Protein AF-A0A2R6J4W2-F1 (afdb_monomer_lite)

Foldseek 3Di:
DWFFVVLVVLVQQLQVQLQVQLQVLVCVLLVFRKDWADKWKAKDFVVVVQVVLLPQFKKKAWKKAKDWLFGFIKTKIFTPVLLLVQLCSNCVNDDDPDSVVSSQVSRQVSRVSSVVSSQVSSCVSSVIHMDIDRIDMFIDSHSPRGDPPPDDDPPDRFMKMKIWIWMDTPPDIHTMIMITGTDPVSVCCSRVVDDDPQIFDSVLSVVVVQLLVLLQVLLQVLLCVQLVFNKDKDFPGKTKFFLVSVLSVAFQDWWKKKKKFKDKLWTAIKMKTWHLQQLQQSLCSNVVHHRDPDDDPVSQVSSQVSVVSSNCSNVVSNCVQLVIDMDIDRIDIDGHGSSVVSVVRSVVCVVQDRIWTWRWMWMDTPPDRHTMIMITTTRPRSNRVSSVSGDPVPCVVDDPPPPPPPPDDPDDDDDDPDDDDDDDDDDD

Secondary structure (DSSP, 8-state):
-EEEHHHHHHHHHHHHHHHHHHHHHHHHHHSS-EEEEEEEEEEEEHHHHHHHH-SS--EEEEEEEEESSS-EEEEEEEEHHHHHHHHHHHTTTPPPSSHHHHHHHHHHHHHHHHHHHHHHHHHHHHTS--EEPPPEEEEESSHHHHS-S-PPPTT---EEEEEEEEEEESS-EEEEEEEEEE-HHHHHHHHHSS--S-EEEGGGHHHHHHHHHHHHHHHHHHHHHHH---EEEEEEEEEEEEGGGGGGGS-SSEEEEEEEEEEESS-EEEEEEEEHHHHHHHHHHHTTSPPPSS--HHHHHHHHHHHHHHHHHHHHHHHHHTTS-EEE---EEEEEEHHHHHHHHHHHHTTT-SEEEEEEEEEEESSS--EEEEEEEE-HHHHHHHHHH--GGGGTT--------PPP--------S-----------

Radius of gyration: 25.58 Å; chains: 1; bounding box: 63×80×76 Å

Structure (mmCIF, N/CA/C/O backbone):
data_A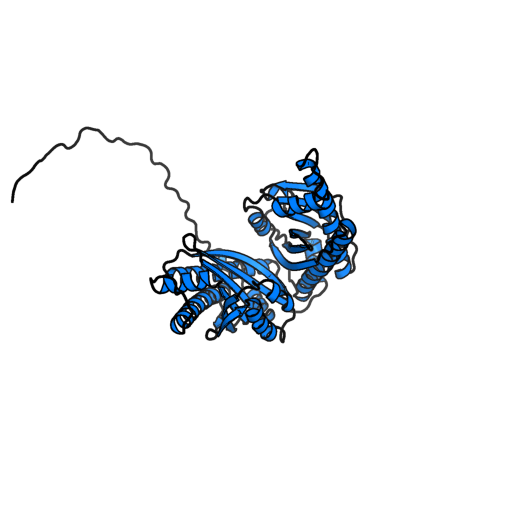F-A0A2R6J4W2-F1
#
_entry.id   AF-A0A2R6J4W2-F1
#
loop_
_atom_site.group_PDB
_atom_site.id
_atom_site.type_symbol
_atom_site.label_atom_id
_atom_site.label_alt_id
_atom_site.label_comp_id
_atom_site.label_asym_id
_atom_site.label_entity_id
_atom_site.label_seq_id
_atom_site.pdbx_PDB_ins_code
_atom_site.Cartn_x
_atom_site.Cartn_y
_atom_site.Cartn_z
_atom_site.occupancy
_atom_site.B_iso_or_equiv
_atom_site.auth_seq_id
_atom_site.auth_comp_id
_atom_site.auth_asym_id
_atom_site.auth_atom_id
_atom_site.pdbx_PDB_model_num
ATOM 1 N N . MET A 1 1 ? -11.762 5.587 -19.586 1.00 49.44 1 MET A N 1
ATOM 2 C CA . MET A 1 1 ? -11.362 4.181 -19.874 1.00 49.44 1 MET A CA 1
ATOM 3 C C . MET A 1 1 ? -11.738 3.329 -18.678 1.00 49.44 1 MET A C 1
ATOM 5 O O . MET A 1 1 ? -11.489 3.825 -17.594 1.00 49.44 1 MET A O 1
ATOM 9 N N . LYS A 1 2 ? -12.332 2.135 -18.832 1.00 47.72 2 LYS A N 1
ATOM 10 C CA . LYS A 1 2 ? -12.759 1.296 -17.696 1.00 47.72 2 LYS A CA 1
ATOM 11 C C . LYS A 1 2 ? -11.777 0.135 -17.428 1.00 47.72 2 LYS A C 1
ATOM 13 O O . LYS A 1 2 ? -11.171 -0.358 -18.370 1.00 47.72 2 LYS A O 1
ATOM 18 N N . LEU A 1 3 ? -11.623 -0.268 -16.170 1.00 55.16 3 LEU A N 1
ATOM 19 C CA . LEU A 1 3 ? -10.511 -1.040 -15.609 1.00 55.16 3 LEU A CA 1
ATOM 20 C C . LEU A 1 3 ? -11.065 -2.236 -14.828 1.00 55.16 3 LEU A C 1
ATOM 22 O O . LEU A 1 3 ? -11.707 -2.060 -13.797 1.00 55.16 3 LEU A O 1
ATOM 26 N N . ASP A 1 4 ? -10.884 -3.443 -15.354 1.00 61.66 4 ASP A N 1
ATOM 27 C CA . ASP A 1 4 ? -11.358 -4.681 -14.721 1.00 61.66 4 ASP A CA 1
ATOM 28 C C . ASP A 1 4 ? -10.446 -5.071 -13.541 1.00 61.66 4 ASP A C 1
ATOM 30 O O . ASP A 1 4 ? -9.236 -4.845 -13.591 1.00 61.66 4 ASP A O 1
ATOM 34 N N . VAL A 1 5 ? -10.986 -5.694 -12.491 1.00 59.09 5 VAL A N 1
ATOM 35 C CA . VAL A 1 5 ? -10.126 -6.280 -11.449 1.00 59.09 5 VAL A CA 1
ATOM 36 C C . VAL A 1 5 ? -9.354 -7.473 -11.950 1.00 59.09 5 VAL A C 1
ATOM 38 O O . VAL A 1 5 ? -8.224 -7.661 -11.516 1.00 59.09 5 VAL A O 1
ATOM 41 N N . ASP A 1 6 ? -9.875 -8.210 -12.925 1.00 62.78 6 ASP A N 1
ATOM 42 C CA . ASP A 1 6 ? -9.075 -9.250 -13.568 1.00 62.78 6 ASP A CA 1
ATOM 43 C C . ASP A 1 6 ? -7.820 -8.629 -14.226 1.00 62.78 6 ASP A C 1
ATOM 45 O O . ASP A 1 6 ? -6.761 -9.259 -14.290 1.00 62.78 6 ASP A O 1
ATOM 49 N N . ALA A 1 7 ? -7.896 -7.362 -14.664 1.00 66.50 7 ALA A N 1
ATOM 50 C CA . ALA A 1 7 ? -6.731 -6.614 -15.133 1.00 66.50 7 ALA A CA 1
ATOM 51 C C . ALA A 1 7 ? -5.808 -6.205 -13.972 1.00 66.50 7 ALA A C 1
ATOM 53 O O . ALA A 1 7 ? -4.596 -6.337 -14.106 1.00 66.50 7 ALA A O 1
ATOM 54 N N . LEU A 1 8 ? -6.343 -5.778 -12.823 1.00 70.62 8 LEU A N 1
ATOM 55 C CA . LEU A 1 8 ? -5.552 -5.488 -11.614 1.00 70.62 8 LEU A CA 1
ATOM 56 C C . LEU A 1 8 ? -4.818 -6.726 -11.074 1.00 70.62 8 LEU A C 1
ATOM 58 O O . LEU A 1 8 ? -3.624 -6.644 -10.789 1.00 70.62 8 LEU A O 1
ATOM 62 N N . GLY A 1 9 ? -5.490 -7.879 -11.032 1.00 70.19 9 GLY A N 1
ATOM 63 C CA . GLY A 1 9 ? -4.884 -9.179 -10.739 1.00 70.19 9 GLY A CA 1
ATOM 64 C C . GLY A 1 9 ? -3.746 -9.499 -11.705 1.00 70.19 9 GLY A C 1
ATOM 65 O O . GLY A 1 9 ? -2.665 -9.878 -11.273 1.00 70.19 9 GLY A O 1
ATOM 66 N N . THR A 1 10 ? -3.923 -9.205 -12.999 1.00 78.38 10 THR A N 1
ATOM 67 C CA . THR A 1 10 ? -2.851 -9.362 -13.999 1.00 78.38 10 THR A CA 1
ATOM 68 C C . THR A 1 10 ? -1.622 -8.506 -13.659 1.00 78.38 10 THR A C 1
ATOM 70 O O . THR A 1 10 ? -0.497 -8.970 -13.807 1.00 78.38 10 THR A O 1
ATOM 73 N N . PHE A 1 11 ? -1.788 -7.268 -13.175 1.00 79.25 11 PHE A N 1
ATOM 74 C CA . PHE A 1 11 ? -0.647 -6.449 -12.737 1.00 79.25 11 PHE A CA 1
ATOM 75 C C . PHE A 1 11 ? 0.033 -6.992 -11.483 1.00 79.25 11 PHE A C 1
ATOM 77 O O . PHE A 1 11 ? 1.256 -6.900 -11.385 1.00 79.25 11 PHE A O 1
ATOM 84 N N . TYR A 1 12 ? -0.727 -7.569 -10.553 1.00 76.88 12 TYR A N 1
ATOM 85 C CA . TYR A 1 12 ? -0.152 -8.249 -9.396 1.00 76.88 12 TYR A CA 1
ATOM 86 C C . TYR A 1 12 ? 0.644 -9.492 -9.809 1.00 76.88 12 TYR A C 1
ATOM 88 O O . TYR A 1 12 ? 1.799 -9.629 -9.415 1.00 76.88 12 TYR A O 1
ATOM 96 N N . GLU A 1 13 ? 0.085 -10.340 -10.676 1.00 81.69 13 GLU A N 1
ATOM 97 C CA . GLU A 1 13 ? 0.784 -11.495 -11.256 1.00 81.69 13 GLU A CA 1
ATOM 98 C C . GLU A 1 13 ? 2.061 -11.064 -11.987 1.00 81.69 13 GLU A C 1
ATOM 100 O O . GLU A 1 13 ? 3.121 -11.652 -11.789 1.00 81.69 13 GLU A O 1
ATOM 105 N N . MET A 1 14 ? 1.993 -9.992 -12.785 1.00 86.06 14 MET A N 1
ATOM 106 C CA . MET A 1 14 ? 3.157 -9.401 -13.450 1.00 86.06 14 MET A CA 1
ATOM 107 C C . MET A 1 14 ? 4.230 -8.957 -12.455 1.00 86.06 14 MET A C 1
ATOM 109 O O . MET A 1 14 ? 5.419 -9.168 -12.698 1.00 86.06 14 MET A O 1
ATOM 113 N N . ALA A 1 15 ? 3.825 -8.340 -11.347 1.00 82.12 15 ALA A N 1
ATOM 114 C CA . ALA A 1 15 ? 4.743 -7.905 -10.310 1.00 82.12 15 ALA A CA 1
ATOM 115 C C . ALA A 1 15 ? 5.410 -9.102 -9.617 1.00 82.12 15 ALA A C 1
ATOM 117 O O . ALA A 1 15 ? 6.626 -9.104 -9.448 1.00 82.12 15 ALA A O 1
ATOM 118 N N . GLN A 1 16 ? 4.635 -10.136 -9.279 1.00 82.31 16 GLN A N 1
ATOM 119 C CA . GLN A 1 16 ? 5.116 -11.331 -8.589 1.00 82.31 16 GLN A CA 1
ATOM 120 C C . GLN A 1 16 ? 6.042 -12.179 -9.476 1.00 82.31 16 GLN A C 1
ATOM 122 O O . GLN A 1 16 ? 7.146 -12.536 -9.056 1.00 82.31 16 GLN A O 1
ATOM 127 N N . GLU A 1 17 ? 5.633 -12.457 -10.717 1.00 88.00 17 GLU A N 1
ATOM 128 C CA . GLU A 1 17 ? 6.439 -13.192 -11.701 1.00 88.00 17 GLU A CA 1
ATOM 129 C C . GLU A 1 17 ? 7.723 -12.415 -12.025 1.00 88.00 17 GLU A C 1
ATOM 131 O O . GLU A 1 17 ? 8.827 -12.968 -12.011 1.00 88.00 17 GLU A O 1
ATOM 136 N N . GLY A 1 18 ? 7.597 -11.103 -12.251 1.00 87.38 18 GLY A N 1
ATOM 137 C CA . GLY A 1 18 ? 8.722 -10.223 -12.542 1.00 87.38 18 GLY A CA 1
ATOM 138 C C . GLY A 1 18 ? 9.741 -10.153 -11.406 1.00 87.38 18 GLY A C 1
ATOM 139 O O . GLY A 1 18 ? 10.941 -10.327 -11.637 1.00 87.38 18 GLY A O 1
ATOM 140 N N . ALA A 1 19 ? 9.274 -9.979 -10.167 1.00 84.62 19 ALA A N 1
ATOM 141 C CA . ALA A 1 19 ? 10.134 -9.960 -8.991 1.00 84.62 19 ALA A CA 1
ATOM 142 C C . ALA A 1 19 ? 10.835 -11.314 -8.786 1.00 84.62 19 ALA A C 1
ATOM 144 O O . ALA A 1 19 ? 12.038 -11.358 -8.500 1.00 84.62 19 ALA A O 1
ATOM 145 N N . GLY A 1 20 ? 10.115 -12.426 -8.981 1.00 85.31 20 GLY A N 1
ATOM 146 C CA . GLY A 1 20 ? 10.658 -13.781 -8.874 1.00 85.31 20 GLY A CA 1
ATOM 147 C C . GLY A 1 20 ? 11.776 -14.058 -9.884 1.00 85.31 20 GLY A C 1
ATOM 148 O O . GLY A 1 20 ? 12.842 -14.574 -9.521 1.00 85.31 20 GLY A O 1
ATOM 149 N N . LEU A 1 21 ? 11.584 -13.658 -11.144 1.00 88.81 21 LEU A N 1
ATOM 150 C CA . LEU A 1 21 ? 12.603 -13.776 -12.190 1.00 88.81 21 LEU A CA 1
ATOM 151 C C . LEU A 1 21 ? 13.791 -12.841 -11.950 1.00 88.81 21 LEU A C 1
ATOM 153 O O . LEU A 1 21 ? 14.939 -13.278 -12.075 1.00 88.81 21 LEU A O 1
ATOM 157 N N . ALA A 1 22 ? 13.546 -11.587 -11.558 1.00 86.88 22 ALA A N 1
ATOM 158 C CA . ALA A 1 22 ? 14.599 -10.632 -11.208 1.00 86.88 22 ALA A CA 1
ATOM 159 C C . ALA A 1 22 ? 15.497 -11.183 -10.090 1.00 86.88 22 ALA A C 1
ATOM 161 O O . ALA A 1 22 ? 16.720 -11.213 -10.218 1.00 86.88 22 ALA A O 1
ATOM 162 N N . THR A 1 23 ? 14.889 -11.731 -9.042 1.00 83.00 23 THR A N 1
ATOM 163 C CA . THR A 1 23 ? 15.582 -12.313 -7.887 1.00 83.00 23 THR A CA 1
ATOM 164 C C . THR A 1 23 ? 16.358 -13.577 -8.245 1.00 83.00 23 THR A C 1
ATOM 166 O O . THR A 1 23 ? 17.491 -13.773 -7.795 1.00 83.00 23 THR A O 1
ATOM 169 N N . SER A 1 24 ? 15.794 -14.423 -9.109 1.00 85.12 24 SER A N 1
ATOM 170 C CA . SER A 1 24 ? 16.489 -15.606 -9.628 1.00 85.12 24 SER A CA 1
ATOM 171 C C . SER A 1 24 ? 17.749 -15.216 -10.407 1.00 85.12 24 SER A C 1
ATOM 173 O O . SER A 1 24 ? 18.793 -15.856 -10.269 1.00 85.12 24 SER A O 1
ATOM 175 N N . ARG A 1 25 ? 17.688 -14.129 -11.186 1.00 86.50 25 ARG A N 1
ATOM 176 C CA . ARG A 1 25 ? 18.840 -13.596 -11.929 1.00 86.50 25 ARG A CA 1
ATOM 177 C C . ARG A 1 25 ? 19.880 -12.952 -11.021 1.00 86.50 25 ARG A C 1
ATOM 179 O O . ARG A 1 25 ? 21.068 -13.209 -11.204 1.00 86.50 25 ARG A O 1
ATOM 186 N N . LEU A 1 26 ? 19.447 -12.193 -10.016 1.00 80.12 26 LEU A N 1
ATOM 187 C CA . LEU A 1 26 ? 20.339 -11.664 -8.981 1.00 80.12 26 LEU A CA 1
ATOM 188 C C . LEU A 1 26 ? 21.081 -12.783 -8.253 1.00 80.12 26 LEU A C 1
ATOM 190 O O . LEU A 1 26 ? 22.293 -12.700 -8.071 1.00 80.12 26 LEU A O 1
ATOM 194 N N . THR A 1 27 ? 20.370 -13.853 -7.894 1.00 81.69 27 THR A N 1
ATOM 195 C CA . THR A 1 27 ? 20.962 -15.029 -7.247 1.00 81.69 27 THR A CA 1
ATOM 196 C C . THR A 1 27 ? 21.987 -15.703 -8.154 1.00 81.69 27 THR A C 1
ATOM 198 O O . THR A 1 27 ? 23.076 -16.055 -7.708 1.00 81.69 27 THR A O 1
ATOM 201 N N . ALA A 1 28 ? 21.674 -15.855 -9.443 1.00 82.38 28 ALA A N 1
ATOM 202 C CA . ALA A 1 28 ? 22.590 -16.454 -10.410 1.00 82.38 28 ALA A CA 1
ATOM 203 C C . ALA A 1 28 ? 23.863 -15.616 -10.626 1.00 82.38 28 ALA A C 1
ATOM 205 O O . ALA A 1 28 ? 24.936 -16.185 -10.812 1.00 82.38 28 ALA A O 1
ATOM 206 N N . MET A 1 29 ? 23.752 -14.285 -10.591 1.00 78.62 29 MET A N 1
ATOM 207 C CA . MET A 1 29 ? 24.888 -13.376 -10.761 1.00 78.62 29 MET A CA 1
ATOM 208 C C . MET A 1 29 ? 25.756 -13.285 -9.501 1.00 78.62 29 MET A C 1
ATOM 210 O O . MET A 1 29 ? 26.976 -13.389 -9.586 1.00 78.62 29 MET A O 1
ATOM 214 N N . THR A 1 30 ? 25.139 -13.057 -8.341 1.00 72.75 30 THR A N 1
ATOM 215 C CA . THR A 1 30 ? 25.866 -12.797 -7.087 1.00 72.75 30 THR A CA 1
ATOM 216 C C . THR A 1 30 ? 26.285 -14.083 -6.376 1.00 72.75 30 THR A C 1
ATOM 218 O O . THR A 1 30 ? 27.168 -14.062 -5.523 1.00 72.75 30 THR A O 1
ATOM 221 N N . GLY A 1 31 ? 25.650 -15.214 -6.703 1.00 70.69 31 GLY A N 1
ATOM 222 C CA . GLY A 1 31 ? 25.802 -16.478 -5.982 1.00 70.69 31 GLY A CA 1
ATOM 223 C C . GLY A 1 31 ? 25.141 -16.482 -4.599 1.00 70.69 31 GLY A C 1
ATOM 224 O O . GLY A 1 31 ? 25.207 -17.496 -3.903 1.00 70.69 31 GLY A O 1
ATOM 225 N N . LEU A 1 32 ? 24.500 -15.380 -4.198 1.00 71.25 32 LEU A N 1
ATOM 226 C CA . LEU A 1 32 ? 23.810 -15.243 -2.921 1.00 71.25 32 LEU A CA 1
ATOM 227 C C . LEU A 1 32 ? 22.317 -15.506 -3.123 1.00 71.25 32 LEU A C 1
ATOM 229 O O . LEU A 1 32 ? 21.723 -14.910 -4.020 1.00 71.25 32 LEU A O 1
ATOM 233 N N . PRO A 1 33 ? 21.684 -16.377 -2.318 1.00 67.62 33 PRO A N 1
ATOM 234 C CA . PRO A 1 33 ? 20.253 -16.600 -2.428 1.00 67.62 33 PRO A CA 1
ATOM 235 C C . PRO A 1 33 ? 19.521 -15.319 -2.033 1.00 67.62 33 PRO A C 1
ATOM 237 O O . PRO A 1 33 ? 19.535 -14.924 -0.866 1.00 67.62 33 PRO A O 1
ATOM 240 N N . ALA A 1 34 ? 18.898 -14.687 -3.022 1.00 71.25 34 ALA A N 1
ATOM 241 C CA . ALA A 1 34 ? 17.983 -13.579 -2.828 1.00 71.25 34 ALA A CA 1
ATOM 242 C C . ALA A 1 34 ? 16.547 -14.118 -2.773 1.00 71.25 34 ALA A C 1
ATOM 244 O O . ALA A 1 34 ? 16.213 -15.108 -3.435 1.00 71.25 34 ALA A O 1
ATOM 245 N N . ARG A 1 35 ? 15.688 -13.480 -1.981 1.00 69.12 35 ARG A N 1
ATOM 246 C CA . ARG A 1 35 ? 14.244 -13.729 -1.968 1.00 69.12 35 ARG A CA 1
ATOM 247 C C . ARG A 1 35 ? 13.513 -12.418 -2.193 1.00 69.12 35 ARG A C 1
ATOM 249 O O . ARG A 1 35 ? 13.898 -11.397 -1.632 1.00 69.12 35 ARG A O 1
ATOM 256 N N . VAL A 1 36 ? 12.458 -12.468 -3.002 1.00 69.69 36 VAL A N 1
ATOM 257 C CA . VAL A 1 36 ? 11.465 -11.393 -3.025 1.00 69.69 36 VAL A CA 1
ATOM 258 C C . VAL A 1 36 ? 10.730 -11.468 -1.697 1.00 69.69 36 VAL A C 1
ATOM 260 O O . VAL A 1 36 ? 10.201 -12.531 -1.367 1.00 69.69 36 VAL A O 1
ATOM 263 N N . GLY A 1 37 ? 10.741 -10.373 -0.945 1.00 65.38 37 GLY A N 1
ATOM 264 C CA . GLY A 1 37 ? 9.869 -10.205 0.206 1.00 65.38 37 GLY A CA 1
ATOM 265 C C . GLY A 1 37 ? 8.464 -9.853 -0.272 1.00 65.38 37 GLY A C 1
ATOM 266 O O . GLY A 1 37 ? 7.805 -10.628 -0.966 1.00 65.38 37 GLY A O 1
ATOM 267 N N . VAL A 1 38 ? 8.011 -8.650 0.071 1.00 60.09 38 VAL A N 1
ATOM 268 C CA . VAL A 1 38 ? 6.676 -8.174 -0.295 1.00 60.09 38 VAL A CA 1
ATOM 269 C C . VAL A 1 38 ? 6.726 -7.339 -1.574 1.00 60.09 38 VAL A C 1
ATOM 271 O O . VAL A 1 38 ? 7.449 -6.344 -1.660 1.00 60.09 38 VAL A O 1
ATOM 274 N N . THR A 1 39 ? 5.906 -7.718 -2.554 1.00 69.50 39 THR A N 1
ATOM 275 C CA . THR A 1 39 ? 5.663 -6.935 -3.769 1.00 69.50 39 THR A CA 1
ATOM 276 C C . THR A 1 39 ? 4.358 -6.163 -3.628 1.00 69.50 39 THR A C 1
ATOM 278 O O . THR A 1 39 ? 3.279 -6.748 -3.530 1.00 69.50 39 THR A O 1
ATOM 281 N N . HIS A 1 40 ? 4.460 -4.837 -3.643 1.00 70.94 40 HIS A N 1
ATOM 282 C CA . HIS A 1 40 ? 3.310 -3.942 -3.627 1.00 70.94 40 HIS A CA 1
ATOM 283 C C . HIS A 1 40 ? 3.090 -3.371 -5.019 1.00 70.94 40 HIS A C 1
ATOM 285 O O . HIS A 1 40 ? 4.011 -2.781 -5.589 1.00 70.94 40 HIS A O 1
ATOM 291 N N . VAL A 1 41 ? 1.867 -3.494 -5.534 1.00 76.69 41 VAL A N 1
ATOM 292 C CA . VAL A 1 41 ? 1.453 -2.821 -6.766 1.00 76.69 41 VAL A CA 1
ATOM 293 C C . VAL A 1 41 ? 0.603 -1.616 -6.405 1.00 76.69 41 VAL A C 1
ATOM 295 O O . VAL A 1 41 ? -0.433 -1.738 -5.753 1.00 76.69 41 VAL A O 1
ATOM 298 N N . ASN A 1 42 ? 1.045 -0.444 -6.838 1.00 73.81 42 ASN A N 1
ATOM 299 C CA . ASN A 1 42 ? 0.314 0.801 -6.696 1.00 73.81 42 ASN A CA 1
ATOM 300 C C . ASN A 1 42 ? 0.033 1.397 -8.079 1.00 73.81 42 ASN A C 1
ATOM 302 O O . ASN A 1 42 ? 0.881 1.369 -8.971 1.00 73.81 42 ASN A O 1
ATOM 306 N N . PHE A 1 43 ? -1.169 1.942 -8.238 1.00 74.56 43 PHE A N 1
ATOM 307 C CA . PHE A 1 43 ? -1.586 2.652 -9.438 1.00 74.56 43 PHE A CA 1
ATOM 308 C C . PHE A 1 43 ? -1.681 4.130 -9.097 1.00 74.56 43 PHE A C 1
ATOM 310 O O . PHE A 1 43 ? -2.506 4.537 -8.281 1.00 74.56 43 PHE A O 1
ATOM 317 N N . ALA A 1 44 ? -0.835 4.925 -9.732 1.00 72.56 44 ALA A N 1
ATOM 318 C CA . ALA A 1 44 ? -0.721 6.351 -9.504 1.00 72.56 44 ALA A CA 1
ATOM 319 C C . ALA A 1 44 ? -0.839 7.105 -10.829 1.00 72.56 44 ALA A C 1
ATOM 321 O O . ALA A 1 44 ? -0.759 6.533 -11.913 1.00 72.56 44 ALA A O 1
ATOM 322 N N . ARG A 1 45 ? -1.022 8.421 -10.760 1.00 72.94 45 ARG A N 1
ATOM 323 C CA . ARG A 1 45 ? -0.783 9.291 -11.919 1.00 72.94 45 ARG A CA 1
ATOM 324 C C . ARG A 1 45 ? 0.685 9.690 -11.943 1.00 72.94 45 ARG A C 1
ATOM 326 O O . ARG A 1 45 ? 1.304 9.768 -10.881 1.00 72.94 45 ARG A O 1
ATOM 333 N N . GLU A 1 46 ? 1.214 10.038 -13.114 1.00 74.06 46 GLU A N 1
ATOM 334 C CA . GLU A 1 46 ? 2.584 10.565 -13.219 1.00 74.06 46 GLU A CA 1
ATOM 335 C C . GLU A 1 46 ? 2.820 11.747 -12.255 1.00 74.06 46 GLU A C 1
ATOM 337 O O . GLU A 1 46 ? 3.853 11.820 -11.599 1.00 74.06 46 GLU A O 1
ATOM 342 N N . ALA A 1 47 ? 1.830 12.630 -12.078 1.00 71.31 47 ALA A N 1
ATOM 343 C CA . ALA A 1 47 ? 1.912 13.746 -11.130 1.00 71.31 47 ALA A CA 1
ATOM 344 C C . ALA A 1 47 ? 2.079 13.302 -9.662 1.00 71.31 47 ALA A C 1
ATOM 346 O O . ALA A 1 47 ? 2.819 13.940 -8.915 1.00 71.31 47 ALA A O 1
ATOM 347 N N . SER A 1 48 ? 1.424 12.212 -9.249 1.00 71.94 48 SER A N 1
ATOM 348 C CA . SER A 1 48 ? 1.611 11.640 -7.909 1.00 71.94 48 SER A CA 1
ATOM 349 C C . SER A 1 48 ? 2.991 10.999 -7.788 1.00 71.94 48 SER A C 1
ATOM 351 O O . SER A 1 48 ? 3.672 11.223 -6.799 1.00 71.94 48 SER A O 1
ATOM 353 N N . VAL A 1 49 ? 3.459 10.297 -8.827 1.00 78.88 49 VAL A N 1
ATOM 354 C CA . VAL A 1 49 ? 4.826 9.747 -8.860 1.00 78.88 49 VAL A CA 1
ATOM 355 C C . VAL A 1 49 ? 5.881 10.849 -8.774 1.00 78.88 49 VAL A C 1
ATOM 357 O O . VAL A 1 49 ? 6.877 10.680 -8.079 1.00 78.88 49 VAL A O 1
ATOM 360 N N . ARG A 1 50 ? 5.663 11.991 -9.438 1.00 80.81 50 ARG A N 1
ATOM 361 C CA . ARG A 1 50 ? 6.534 13.167 -9.314 1.00 80.81 50 ARG A CA 1
ATOM 362 C C . ARG A 1 50 ? 6.608 13.645 -7.872 1.00 80.81 50 ARG A C 1
ATOM 364 O O . ARG A 1 50 ? 7.708 13.814 -7.374 1.00 80.81 50 ARG A O 1
ATOM 371 N N . ARG A 1 51 ? 5.463 13.803 -7.204 1.00 77.00 51 ARG A N 1
ATOM 372 C CA . ARG A 1 51 ? 5.415 14.200 -5.790 1.00 77.00 51 ARG A CA 1
ATOM 373 C C . ARG A 1 51 ? 6.116 13.180 -4.886 1.00 77.00 51 ARG A C 1
ATOM 375 O O . ARG A 1 51 ? 6.873 13.574 -4.017 1.00 77.00 51 ARG A O 1
ATOM 382 N N . ASP A 1 52 ? 5.919 11.886 -5.136 1.00 77.00 52 ASP A N 1
ATOM 383 C CA . ASP A 1 52 ? 6.550 10.795 -4.378 1.00 77.00 52 ASP A CA 1
ATOM 384 C C . ASP A 1 52 ? 8.076 10.730 -4.534 1.00 77.00 52 ASP A C 1
ATOM 386 O O . ASP A 1 52 ? 8.756 10.116 -3.710 1.00 77.00 52 ASP A O 1
ATOM 390 N N . LEU A 1 53 ? 8.602 11.243 -5.646 1.00 83.56 53 LEU A N 1
ATOM 391 C CA . LEU A 1 53 ? 10.038 11.340 -5.898 1.00 83.56 53 LEU A CA 1
ATOM 392 C C . LEU A 1 53 ? 10.618 12.658 -5.369 1.00 83.56 53 LEU A C 1
ATOM 394 O O . LEU A 1 53 ? 11.813 12.709 -5.118 1.00 83.56 53 LEU A O 1
ATOM 398 N N . ASP A 1 54 ? 9.784 13.681 -5.169 1.00 83.38 54 ASP A N 1
ATOM 399 C CA . ASP A 1 54 ? 10.146 15.014 -4.671 1.00 83.38 54 ASP A CA 1
ATOM 400 C C . ASP A 1 54 ? 10.154 15.068 -3.133 1.00 83.38 54 ASP A C 1
ATOM 402 O O . ASP A 1 54 ? 9.545 15.932 -2.505 1.00 83.38 54 ASP A O 1
ATOM 406 N N . ASP A 1 55 ? 10.798 14.083 -2.507 1.00 81.75 55 ASP A N 1
ATOM 407 C CA . ASP A 1 55 ? 10.904 13.955 -1.047 1.00 81.75 55 ASP A CA 1
ATOM 408 C C . ASP A 1 55 ? 12.315 14.269 -0.521 1.00 81.75 55 ASP A C 1
ATOM 410 O O . ASP A 1 55 ? 12.616 14.049 0.651 1.00 81.75 55 ASP A O 1
ATOM 414 N N . GLY A 1 56 ? 13.194 14.786 -1.387 1.00 83.31 56 GLY A N 1
ATOM 415 C CA . GLY A 1 56 ? 14.575 15.139 -1.050 1.00 83.31 56 GLY A CA 1
ATOM 416 C C . GLY A 1 56 ? 15.499 13.941 -0.810 1.00 83.31 56 GLY A C 1
ATOM 417 O O . GLY A 1 56 ? 16.654 14.137 -0.434 1.00 83.31 56 GLY A O 1
ATOM 418 N N . VAL A 1 57 ? 15.026 12.708 -1.017 1.00 87.25 57 VAL A N 1
ATOM 419 C CA . VAL A 1 57 ? 15.842 11.500 -0.862 1.00 87.25 57 VAL A CA 1
ATOM 420 C C . VAL A 1 57 ? 16.640 11.251 -2.138 1.00 87.25 57 VAL A C 1
ATOM 422 O O . VAL A 1 57 ? 16.067 11.069 -3.216 1.00 87.25 57 VAL A O 1
ATOM 425 N N . GLU A 1 58 ? 17.962 11.180 -1.996 1.00 90.94 58 GLU A N 1
ATOM 426 C CA . GLU A 1 58 ? 18.872 10.809 -3.079 1.00 90.94 58 GLU A CA 1
ATOM 427 C C . GLU A 1 58 ? 18.658 9.353 -3.505 1.00 90.94 58 GLU A C 1
ATOM 429 O O . GLU A 1 58 ? 18.588 8.424 -2.690 1.00 90.94 58 GLU A O 1
ATOM 434 N N . ARG A 1 59 ? 18.535 9.153 -4.817 1.00 93.69 59 ARG A N 1
ATOM 435 C CA . ARG A 1 59 ? 18.294 7.850 -5.436 1.00 93.69 59 ARG A CA 1
ATOM 436 C C . ARG A 1 59 ? 19.155 7.679 -6.665 1.00 93.69 59 ARG A C 1
ATOM 438 O O . ARG A 1 59 ? 19.434 8.630 -7.387 1.00 93.69 59 ARG A O 1
ATOM 445 N N . SER A 1 60 ? 19.501 6.430 -6.947 1.00 94.69 60 SER A N 1
ATOM 446 C CA . SER A 1 60 ? 20.226 6.049 -8.160 1.00 94.69 60 SER A CA 1
ATOM 447 C C . SER A 1 60 ? 19.641 4.789 -8.772 1.00 94.69 60 SER A C 1
ATOM 449 O O . SER A 1 60 ? 19.054 3.959 -8.076 1.00 94.69 60 SER A O 1
ATOM 451 N N . GLY A 1 61 ? 19.764 4.639 -10.084 1.00 94.81 61 GLY A N 1
ATOM 452 C CA . GLY A 1 61 ? 19.107 3.537 -10.759 1.00 94.81 61 GLY A CA 1
ATOM 453 C C . GLY A 1 61 ? 19.268 3.533 -12.264 1.00 94.81 61 GLY A C 1
ATOM 454 O O . GLY A 1 61 ? 20.156 4.173 -12.826 1.00 94.81 61 GLY A O 1
ATOM 455 N N . VAL A 1 62 ? 18.374 2.802 -12.923 1.00 95.25 62 VAL A N 1
ATOM 456 C CA . VAL A 1 62 ? 18.342 2.695 -14.381 1.00 95.25 62 VAL A CA 1
ATOM 457 C C . VAL A 1 62 ? 16.978 3.058 -14.932 1.00 95.25 62 VAL A C 1
ATOM 459 O O . VAL A 1 62 ? 15.940 2.715 -14.368 1.00 95.25 62 VAL A O 1
ATOM 462 N N . ARG A 1 63 ? 16.995 3.700 -16.096 1.00 94.62 63 ARG A N 1
ATOM 463 C CA . ARG A 1 63 ? 15.826 3.920 -16.939 1.00 94.62 63 ARG A CA 1
ATOM 464 C C . ARG A 1 63 ? 16.011 3.227 -18.281 1.00 94.62 63 ARG A C 1
ATOM 466 O O . ARG A 1 63 ? 17.060 3.365 -18.911 1.00 94.62 63 ARG A O 1
ATOM 473 N N . VAL A 1 64 ? 14.970 2.546 -18.741 1.00 93.69 64 VAL A N 1
ATOM 474 C CA . VAL A 1 64 ? 14.902 1.917 -20.065 1.00 93.69 64 VAL A CA 1
ATOM 475 C C . VAL A 1 64 ? 13.595 2.278 -20.761 1.00 93.69 64 VAL A C 1
ATOM 477 O O . VAL A 1 64 ? 12.564 2.483 -20.117 1.00 93.69 64 VAL A O 1
ATOM 480 N N . SER A 1 65 ? 13.628 2.316 -22.086 1.00 92.00 65 SER A N 1
ATOM 481 C CA . SER A 1 65 ? 12.424 2.356 -22.911 1.00 92.00 65 SER A CA 1
ATOM 482 C C . SER A 1 65 ? 12.001 0.936 -23.265 1.00 92.00 65 SER A C 1
ATOM 484 O O . SER A 1 65 ? 12.844 0.077 -23.537 1.00 92.00 65 SER A O 1
ATOM 486 N N . LEU A 1 66 ? 10.693 0.713 -23.265 1.00 92.00 66 LEU A N 1
ATOM 487 C CA . LEU A 1 66 ? 10.055 -0.541 -23.626 1.00 92.00 66 LEU A CA 1
ATOM 488 C C . LEU A 1 66 ? 9.285 -0.360 -24.930 1.00 92.00 66 LEU A C 1
ATOM 490 O O . LEU A 1 66 ? 8.637 0.667 -25.148 1.00 92.00 66 LEU A O 1
ATOM 494 N N . SER A 1 67 ? 9.328 -1.371 -25.783 1.00 90.19 67 SER A N 1
ATOM 495 C CA . SER A 1 67 ? 8.575 -1.423 -27.035 1.00 90.19 67 SER A CA 1
ATOM 496 C C . SER A 1 67 ? 8.092 -2.839 -27.304 1.00 90.19 67 SER A C 1
ATOM 498 O O . SER A 1 67 ? 8.620 -3.777 -26.730 1.00 90.19 67 SER A O 1
ATOM 500 N N . GLU A 1 68 ? 7.123 -2.994 -28.208 1.00 86.06 68 GLU A N 1
ATOM 501 C CA . GLU A 1 68 ? 6.447 -4.271 -28.497 1.00 86.06 68 GLU A CA 1
ATOM 502 C C . GLU A 1 68 ? 5.724 -4.876 -27.280 1.00 86.06 68 GLU A C 1
ATOM 504 O O . GLU A 1 68 ? 6.254 -4.973 -26.184 1.00 86.06 68 GLU A O 1
ATOM 509 N N . GLY A 1 69 ? 4.456 -5.269 -27.432 1.00 84.56 69 GLY A N 1
ATOM 510 C CA . GLY A 1 69 ? 3.673 -5.820 -26.316 1.00 84.56 69 GLY A CA 1
ATOM 511 C C . GLY A 1 69 ? 3.288 -4.778 -25.257 1.00 84.56 69 GLY A C 1
ATOM 512 O O . GLY A 1 69 ? 2.102 -4.464 -25.137 1.00 84.56 69 GLY A O 1
ATOM 513 N N . VAL A 1 70 ? 4.264 -4.201 -24.556 1.00 86.62 70 VAL A N 1
ATOM 514 C CA . VAL A 1 70 ? 4.153 -3.152 -23.535 1.00 86.62 70 VAL A CA 1
ATOM 515 C C . VAL A 1 70 ? 5.093 -2.006 -23.920 1.00 86.62 70 VAL A C 1
ATOM 517 O O . VAL A 1 70 ? 6.281 -2.045 -23.627 1.00 86.62 70 VAL A O 1
ATOM 520 N N . ALA A 1 71 ? 4.561 -0.993 -24.605 1.00 88.75 71 ALA A N 1
ATOM 521 C CA . ALA A 1 71 ? 5.306 0.228 -24.908 1.00 88.75 71 ALA A CA 1
ATOM 522 C C . ALA A 1 71 ? 5.227 1.208 -23.731 1.00 88.75 71 ALA A C 1
ATOM 524 O O . ALA A 1 71 ? 4.151 1.345 -23.135 1.00 88.75 71 ALA A O 1
ATOM 525 N N . GLY A 1 72 ? 6.348 1.851 -23.404 1.00 88.94 72 GLY A N 1
ATOM 526 C CA . GLY A 1 72 ? 6.444 2.820 -22.315 1.00 88.94 72 GLY A CA 1
ATOM 527 C C . GLY A 1 72 ? 7.860 2.973 -21.765 1.00 88.94 72 GLY A C 1
ATOM 528 O O . GLY A 1 72 ? 8.848 2.644 -22.420 1.00 88.94 72 GLY A O 1
ATOM 529 N N . THR A 1 73 ? 7.962 3.452 -20.529 1.00 90.12 73 THR A N 1
ATOM 530 C CA . THR A 1 73 ? 9.230 3.621 -19.808 1.00 90.12 73 THR A CA 1
ATOM 531 C C . THR A 1 73 ? 9.241 2.777 -18.540 1.00 90.12 73 THR A C 1
ATOM 533 O O . THR A 1 73 ? 8.256 2.734 -17.807 1.00 90.12 73 THR A O 1
ATOM 536 N N . SER A 1 74 ? 10.370 2.129 -18.260 1.00 92.00 74 SER A N 1
ATOM 537 C CA . SER A 1 74 ? 10.618 1.426 -17.003 1.00 92.00 74 SER A CA 1
ATOM 538 C C . SER A 1 74 ? 11.780 2.077 -16.255 1.00 92.00 74 SER A C 1
ATOM 540 O O . SER A 1 74 ? 12.809 2.393 -16.857 1.00 92.00 74 SER A O 1
ATOM 542 N N . ILE A 1 75 ? 11.603 2.314 -14.954 1.00 92.62 75 ILE A N 1
ATOM 543 C CA . ILE A 1 75 ? 12.583 2.987 -14.092 1.00 92.62 75 ILE A CA 1
ATOM 544 C C . ILE A 1 75 ? 12.756 2.176 -12.816 1.00 92.62 75 ILE A C 1
ATOM 546 O O . ILE A 1 75 ? 11.796 1.995 -12.075 1.00 92.62 75 ILE A O 1
ATOM 550 N N . LEU A 1 76 ? 13.966 1.718 -12.523 1.00 92.88 76 LEU A N 1
ATOM 551 C CA . LEU A 1 76 ? 14.285 1.000 -11.292 1.00 92.88 76 LEU A CA 1
ATOM 552 C C . LEU A 1 76 ? 15.247 1.845 -10.464 1.00 92.88 76 LEU A C 1
ATOM 554 O O . LEU A 1 76 ? 16.333 2.154 -10.943 1.00 92.88 76 LEU A O 1
ATOM 558 N N . LEU A 1 77 ? 14.840 2.212 -9.248 1.00 93.25 77 LEU A N 1
ATOM 559 C CA . LEU A 1 77 ? 15.565 3.105 -8.345 1.00 93.25 77 LEU A CA 1
ATOM 560 C C . LEU A 1 77 ? 15.885 2.416 -7.017 1.00 93.25 77 LEU A C 1
ATOM 562 O O . LEU A 1 77 ? 15.022 1.765 -6.426 1.00 93.25 77 LEU A O 1
ATOM 566 N N . PHE A 1 78 ? 17.095 2.648 -6.527 1.00 91.75 78 PHE A N 1
ATOM 567 C CA . PHE A 1 78 ? 17.565 2.316 -5.188 1.00 91.75 78 PHE A CA 1
ATOM 568 C C . PHE A 1 78 ? 17.764 3.611 -4.395 1.00 91.75 78 PHE A C 1
ATOM 570 O O . PHE A 1 78 ? 18.197 4.620 -4.959 1.00 91.75 78 PHE A O 1
ATOM 577 N N . ASP A 1 79 ? 17.470 3.580 -3.097 1.00 90.75 79 ASP A N 1
ATOM 578 C CA . ASP A 1 79 ? 17.973 4.603 -2.174 1.00 90.75 79 ASP A CA 1
ATOM 579 C C . ASP A 1 79 ? 19.500 4.494 -2.008 1.00 90.75 79 ASP A C 1
ATOM 581 O O . ASP A 1 79 ? 20.132 3.536 -2.464 1.00 90.75 79 ASP A O 1
ATOM 585 N N . GLU A 1 80 ? 20.106 5.502 -1.383 1.00 89.25 80 GLU A N 1
ATOM 586 C CA . GLU A 1 80 ? 21.557 5.584 -1.189 1.00 89.25 80 GLU A CA 1
ATOM 587 C C . GLU A 1 80 ? 22.136 4.357 -0.456 1.00 89.25 80 GLU A C 1
ATOM 589 O O . GLU A 1 80 ? 23.167 3.808 -0.863 1.00 89.25 80 GLU A O 1
ATOM 594 N N . GLU A 1 81 ? 21.462 3.877 0.593 1.00 88.06 81 GLU A N 1
ATOM 595 C CA . GLU A 1 81 ? 21.912 2.729 1.385 1.00 88.06 81 GLU A CA 1
ATOM 596 C C . GLU A 1 81 ? 21.876 1.426 0.575 1.00 88.06 81 GLU A C 1
ATOM 598 O O . GLU A 1 81 ? 22.845 0.654 0.566 1.00 88.06 81 GLU A O 1
ATOM 603 N N . SER A 1 82 ? 20.788 1.209 -0.157 1.00 88.19 82 SER A N 1
ATOM 604 C CA . SER A 1 82 ? 20.583 0.060 -1.030 1.00 88.19 82 SER A CA 1
ATOM 605 C C . SER A 1 82 ? 21.553 0.088 -2.211 1.00 88.19 82 SER A C 1
ATOM 607 O O . SER A 1 82 ? 22.178 -0.928 -2.514 1.00 88.19 82 SER A O 1
ATOM 609 N N . ALA A 1 83 ? 21.769 1.248 -2.838 1.00 89.62 83 ALA A N 1
ATOM 610 C CA . ALA A 1 83 ? 22.732 1.417 -3.928 1.00 89.62 83 ALA A CA 1
ATOM 611 C C . ALA A 1 83 ? 24.168 1.104 -3.480 1.00 89.62 83 ALA A C 1
ATOM 613 O O . ALA A 1 83 ? 24.913 0.409 -4.180 1.00 89.62 83 ALA A O 1
ATOM 614 N N . ARG A 1 84 ? 24.550 1.559 -2.281 1.00 87.38 84 ARG A N 1
ATOM 615 C CA . ARG A 1 84 ? 25.844 1.231 -1.672 1.00 87.38 84 ARG A CA 1
ATOM 616 C C . ARG A 1 84 ? 25.967 -0.264 -1.393 1.00 87.38 84 ARG A C 1
ATOM 618 O O . ARG A 1 84 ? 26.981 -0.867 -1.737 1.00 87.38 84 ARG A O 1
ATOM 625 N N . THR A 1 85 ? 24.926 -0.873 -0.836 1.00 85.31 85 THR A N 1
ATOM 626 C CA . THR A 1 85 ? 24.877 -2.317 -0.573 1.00 85.31 85 THR A CA 1
ATOM 627 C C . THR A 1 85 ? 25.043 -3.131 -1.857 1.00 85.31 85 THR A C 1
ATOM 629 O O . THR A 1 85 ? 25.815 -4.094 -1.892 1.00 85.31 85 THR A O 1
ATOM 632 N N . VAL A 1 86 ? 24.378 -2.720 -2.938 1.00 85.50 86 VAL A N 1
ATOM 633 C CA . VAL A 1 86 ? 24.520 -3.325 -4.266 1.00 85.50 86 VAL A CA 1
ATOM 634 C C . VAL A 1 86 ? 25.968 -3.227 -4.756 1.00 85.50 86 VAL A C 1
ATOM 636 O O . VAL A 1 86 ? 26.550 -4.238 -5.158 1.00 85.50 86 VAL A O 1
ATOM 639 N N . ALA A 1 87 ? 26.589 -2.050 -4.656 1.00 86.31 87 ALA A N 1
ATOM 640 C CA . ALA A 1 87 ? 27.976 -1.843 -5.069 1.00 86.31 87 ALA A CA 1
ATOM 641 C C . ALA A 1 87 ? 28.980 -2.673 -4.248 1.00 86.31 87 ALA A C 1
ATOM 643 O O . ALA A 1 87 ? 29.865 -3.321 -4.815 1.00 86.31 87 ALA A O 1
ATOM 644 N N . GLU A 1 88 ? 28.825 -2.715 -2.923 1.00 83.19 88 GLU A N 1
ATOM 645 C CA . GLU A 1 88 ? 29.644 -3.540 -2.025 1.00 83.19 88 GLU A CA 1
ATOM 646 C C . GLU A 1 88 ? 29.508 -5.035 -2.356 1.00 83.19 88 GLU A C 1
ATOM 648 O O . GLU A 1 88 ? 30.500 -5.768 -2.360 1.00 83.19 88 GLU A O 1
ATOM 653 N N . THR A 1 89 ? 28.296 -5.486 -2.686 1.00 79.94 89 THR A N 1
ATOM 654 C CA . THR A 1 89 ? 28.019 -6.891 -3.014 1.00 79.94 89 THR A CA 1
ATOM 655 C C . THR A 1 89 ? 28.672 -7.299 -4.332 1.00 79.94 89 THR A C 1
ATOM 657 O O . THR A 1 89 ? 29.353 -8.322 -4.391 1.00 79.94 89 THR A O 1
ATOM 660 N N . VAL A 1 90 ? 28.530 -6.486 -5.385 1.00 80.62 90 VAL A N 1
ATOM 661 C CA . VAL A 1 90 ? 29.105 -6.778 -6.712 1.00 80.62 90 VAL A CA 1
ATOM 662 C C . VAL A 1 90 ? 30.635 -6.747 -6.684 1.00 80.62 90 VAL A C 1
ATOM 664 O O . VAL A 1 90 ? 31.291 -7.560 -7.334 1.00 80.62 90 VAL A O 1
ATOM 667 N N . THR A 1 91 ? 31.224 -5.846 -5.896 1.00 78.00 91 THR A N 1
ATOM 668 C CA . THR A 1 91 ? 32.685 -5.737 -5.735 1.00 78.00 91 THR A CA 1
ATOM 669 C C . THR A 1 91 ? 33.268 -6.739 -4.731 1.00 78.00 91 THR A C 1
ATOM 671 O O . THR A 1 91 ? 34.483 -6.744 -4.498 1.00 78.00 91 THR A O 1
ATOM 674 N N . ALA A 1 92 ? 32.428 -7.591 -4.128 1.00 74.62 92 ALA A N 1
ATOM 675 C CA . ALA A 1 92 ? 32.789 -8.509 -3.049 1.00 74.62 92 ALA A CA 1
ATOM 676 C C . ALA A 1 92 ? 33.534 -7.810 -1.889 1.00 74.62 92 ALA A C 1
ATOM 678 O O . ALA A 1 92 ? 34.477 -8.358 -1.317 1.00 74.62 92 ALA A O 1
ATOM 679 N N . GLY A 1 93 ? 33.150 -6.566 -1.583 1.00 67.38 93 GLY A N 1
ATOM 680 C CA . GLY A 1 93 ? 33.774 -5.738 -0.550 1.00 67.38 93 GLY A CA 1
ATOM 681 C C . GLY A 1 93 ? 35.189 -5.254 -0.884 1.00 67.38 93 GLY A C 1
ATOM 682 O O . GLY A 1 93 ? 35.892 -4.765 0.002 1.00 67.38 93 GLY A O 1
ATOM 683 N N . THR A 1 94 ? 35.637 -5.387 -2.136 1.00 74.00 94 THR A N 1
ATOM 684 C CA . THR A 1 94 ? 36.941 -4.872 -2.564 1.00 74.00 94 THR A CA 1
ATOM 685 C C . THR A 1 94 ? 36.857 -3.353 -2.727 1.00 74.00 94 THR A C 1
ATOM 687 O O . THR A 1 94 ? 36.064 -2.890 -3.546 1.00 74.00 94 THR A O 1
ATOM 690 N N . PRO A 1 95 ? 37.681 -2.559 -2.016 1.00 71.69 95 PRO A N 1
ATOM 691 C CA . PRO A 1 95 ? 37.672 -1.109 -2.167 1.00 71.69 95 PRO A CA 1
ATOM 692 C C . PRO A 1 95 ? 38.001 -0.720 -3.610 1.00 71.69 95 PRO A C 1
ATOM 694 O O . PRO A 1 95 ? 39.086 -1.028 -4.113 1.00 71.69 95 PRO A O 1
ATOM 697 N N . ALA A 1 96 ? 37.065 -0.052 -4.277 1.00 75.00 96 ALA A N 1
ATOM 698 C CA . ALA A 1 96 ? 37.296 0.488 -5.606 1.00 75.00 96 ALA A CA 1
ATOM 699 C C . ALA A 1 96 ? 38.224 1.709 -5.537 1.00 75.00 96 ALA A C 1
ATOM 701 O O . ALA A 1 96 ? 38.207 2.472 -4.572 1.00 75.00 96 ALA A O 1
ATOM 702 N N . ALA A 1 97 ? 39.032 1.903 -6.582 1.00 78.75 97 ALA A N 1
ATOM 703 C CA . ALA A 1 97 ? 39.878 3.092 -6.709 1.00 78.75 97 ALA A CA 1
ATOM 704 C C . ALA A 1 97 ? 39.047 4.378 -6.866 1.00 78.75 97 ALA A C 1
ATOM 706 O O . ALA A 1 97 ? 39.472 5.440 -6.418 1.00 78.75 97 ALA A O 1
ATOM 707 N N . ASP A 1 98 ? 37.870 4.249 -7.479 1.00 86.06 98 ASP A N 1
ATOM 708 C CA . ASP A 1 98 ? 36.834 5.269 -7.564 1.00 86.06 98 ASP A CA 1
ATOM 709 C C . ASP A 1 98 ? 35.514 4.642 -7.080 1.00 86.06 98 ASP A C 1
ATOM 711 O O . ASP A 1 98 ? 34.901 3.862 -7.818 1.00 86.06 98 ASP A O 1
ATOM 715 N N . PRO A 1 99 ? 35.120 4.889 -5.817 1.00 82.81 99 PRO A N 1
ATOM 716 C CA . PRO A 1 99 ? 33.882 4.359 -5.256 1.00 82.81 99 PRO A CA 1
ATOM 717 C C . PRO A 1 99 ? 32.638 4.791 -6.034 1.00 82.81 99 PRO A C 1
ATOM 719 O O . PRO A 1 99 ? 31.691 4.015 -6.124 1.00 82.81 99 PRO A O 1
ATOM 722 N N . GLU A 1 100 ? 32.663 5.987 -6.623 1.00 84.19 100 GLU A N 1
ATOM 723 C CA . GLU A 1 100 ? 31.518 6.571 -7.314 1.00 84.19 100 GLU A CA 1
ATOM 724 C C . GLU A 1 100 ? 31.282 5.873 -8.652 1.00 84.19 100 GLU A C 1
ATOM 726 O O . GLU A 1 100 ? 30.227 5.290 -8.893 1.00 84.19 100 GLU A O 1
ATOM 731 N N . ALA A 1 101 ? 32.329 5.786 -9.477 1.00 86.56 101 ALA A N 1
ATOM 732 C CA . ALA A 1 101 ? 32.262 5.065 -10.747 1.00 86.56 101 ALA A CA 1
ATOM 733 C C . ALA A 1 101 ? 31.954 3.566 -10.556 1.00 86.56 101 ALA A C 1
ATOM 735 O O . ALA A 1 101 ? 31.273 2.947 -11.378 1.00 86.56 101 ALA A O 1
ATOM 736 N N . ALA A 1 102 ? 32.446 2.961 -9.468 1.00 86.44 102 ALA A N 1
ATOM 737 C CA . ALA A 1 102 ? 32.118 1.579 -9.131 1.00 86.44 102 ALA A CA 1
ATOM 738 C C . ALA A 1 102 ? 30.641 1.412 -8.753 1.00 86.44 102 ALA A C 1
ATOM 740 O O . ALA A 1 102 ? 30.024 0.423 -9.155 1.00 86.44 102 ALA A O 1
ATOM 741 N N . ARG A 1 103 ? 30.068 2.375 -8.022 1.00 88.69 103 ARG A N 1
ATOM 742 C CA . ARG A 1 103 ? 28.650 2.387 -7.661 1.00 88.69 103 ARG A CA 1
ATOM 743 C C . ARG A 1 103 ? 27.766 2.564 -8.890 1.00 88.69 103 ARG A C 1
ATOM 745 O O . ARG A 1 103 ? 26.884 1.734 -9.087 1.00 88.69 103 ARG A O 1
ATOM 752 N N . GLU A 1 104 ? 28.045 3.547 -9.746 1.00 92.44 104 GLU A N 1
ATOM 753 C CA . GLU A 1 104 ? 27.319 3.760 -11.008 1.00 92.44 104 GLU A CA 1
ATOM 754 C C . GLU A 1 104 ? 27.303 2.480 -11.859 1.00 92.44 104 GLU A C 1
ATOM 756 O O . GLU A 1 104 ? 26.247 2.018 -12.301 1.00 92.44 104 GLU A O 1
ATOM 761 N N . SER A 1 105 ? 28.470 1.850 -12.037 1.00 91.62 105 SER A N 1
ATOM 762 C CA . SER A 1 105 ? 28.583 0.613 -12.810 1.00 91.62 105 SER A CA 1
ATOM 763 C C . SER A 1 105 ? 27.812 -0.546 -12.173 1.00 91.62 105 SER A C 1
ATOM 765 O O . SER A 1 105 ? 27.160 -1.303 -12.893 1.00 91.62 105 SER A O 1
ATOM 767 N N . ALA A 1 106 ? 27.885 -0.708 -10.849 1.00 90.12 106 ALA A N 1
ATOM 768 C CA . ALA A 1 106 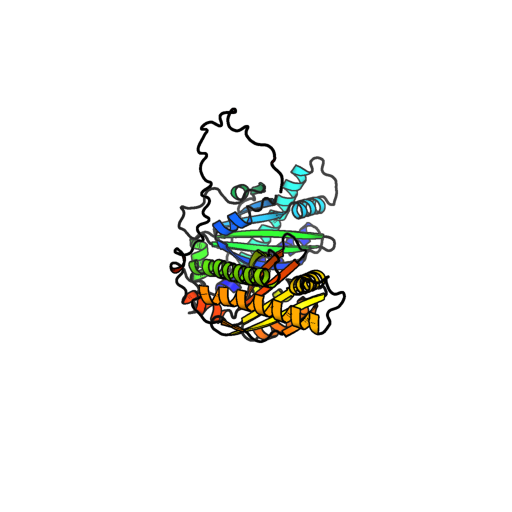? 27.200 -1.788 -10.145 1.00 90.12 106 ALA A CA 1
ATOM 769 C C . ALA A 1 106 ? 25.678 -1.609 -10.174 1.00 90.12 106 ALA A C 1
ATOM 771 O O . ALA A 1 106 ? 24.961 -2.556 -10.492 1.00 90.12 106 ALA A O 1
ATOM 772 N N . VAL A 1 107 ? 25.190 -0.396 -9.900 1.00 92.62 107 VAL A N 1
ATOM 773 C CA . VAL A 1 107 ? 23.763 -0.051 -9.964 1.00 92.62 107 VAL A CA 1
ATOM 774 C C . VAL A 1 107 ? 23.230 -0.225 -11.383 1.00 92.62 107 VAL A C 1
ATOM 776 O O . VAL A 1 107 ? 22.136 -0.759 -11.554 1.00 92.62 107 VAL A O 1
ATOM 779 N N . THR A 1 108 ? 24.005 0.148 -12.406 1.00 94.50 108 THR A N 1
ATOM 780 C CA . THR A 1 108 ? 23.602 -0.029 -13.807 1.00 94.50 108 THR A CA 1
ATOM 781 C C . THR A 1 108 ? 23.455 -1.504 -14.177 1.00 94.50 108 THR A C 1
ATOM 783 O O . THR A 1 108 ? 22.423 -1.898 -14.719 1.00 94.50 108 THR A O 1
ATOM 786 N N . GLU A 1 109 ? 24.449 -2.334 -13.850 1.00 91.69 109 GLU A N 1
ATOM 787 C CA . GLU A 1 109 ? 24.435 -3.771 -14.160 1.00 91.69 109 GLU A CA 1
ATOM 788 C C . GLU A 1 109 ? 23.306 -4.495 -13.409 1.00 91.69 109 GLU A C 1
ATOM 790 O O . GLU A 1 109 ? 22.482 -5.193 -14.004 1.00 91.69 109 GLU A O 1
ATOM 795 N N . VAL A 1 110 ? 23.221 -4.283 -12.093 1.00 90.12 110 VAL A N 1
ATOM 796 C CA . VAL A 1 110 ? 22.209 -4.906 -11.228 1.00 90.12 110 VAL A CA 1
ATOM 797 C C . VAL A 1 110 ? 20.814 -4.427 -11.613 1.00 90.12 110 VAL A C 1
ATOM 799 O O . VAL A 1 110 ? 19.911 -5.245 -11.794 1.00 90.12 110 VAL A O 1
ATOM 802 N N . GLY A 1 111 ? 20.648 -3.119 -11.815 1.00 90.69 111 GLY A N 1
ATOM 803 C CA . GLY A 1 111 ? 19.398 -2.519 -12.260 1.00 90.69 111 GLY A CA 1
ATOM 804 C C . GLY A 1 111 ? 18.940 -3.077 -13.606 1.00 90.69 111 GLY A C 1
ATOM 805 O O . GLY A 1 111 ? 17.769 -3.425 -13.747 1.00 90.69 111 GLY A O 1
ATOM 806 N N . GLN A 1 112 ? 19.844 -3.243 -14.579 1.00 91.19 112 GLN A N 1
ATOM 807 C CA . GLN A 1 112 ? 19.511 -3.831 -15.879 1.00 91.19 112 GLN A CA 1
ATOM 808 C C . GLN A 1 112 ? 19.084 -5.297 -15.752 1.00 91.19 112 GLN A C 1
ATOM 810 O O . GLN A 1 112 ? 18.090 -5.709 -16.356 1.00 91.19 112 GLN A O 1
ATOM 815 N N . ILE A 1 113 ? 19.803 -6.092 -14.960 1.00 90.25 113 ILE A N 1
ATOM 816 C CA . ILE A 1 113 ? 19.482 -7.507 -14.738 1.00 90.25 113 ILE A CA 1
ATOM 817 C C . ILE A 1 113 ? 18.104 -7.661 -14.099 1.00 90.25 113 ILE A C 1
ATOM 819 O O . ILE A 1 113 ? 17.298 -8.483 -14.553 1.00 90.25 113 ILE A O 1
ATOM 823 N N . MET A 1 114 ? 17.824 -6.857 -13.073 1.00 89.75 114 MET A N 1
ATOM 824 C CA . MET A 1 114 ? 16.532 -6.850 -12.398 1.00 89.75 114 MET A CA 1
ATOM 825 C C . MET A 1 114 ? 15.424 -6.398 -13.336 1.00 89.75 114 MET A C 1
ATOM 827 O O . MET A 1 114 ? 14.436 -7.113 -13.482 1.00 89.75 114 MET A O 1
ATOM 831 N N . ASN A 1 115 ? 15.612 -5.270 -14.027 1.00 91.56 115 ASN A N 1
ATOM 832 C CA . ASN A 1 115 ? 14.654 -4.759 -14.999 1.00 91.56 115 ASN A CA 1
ATOM 833 C C . ASN A 1 115 ? 14.301 -5.822 -16.045 1.00 91.56 115 ASN A C 1
ATOM 835 O O . ASN A 1 115 ? 13.126 -6.053 -16.305 1.00 91.56 115 ASN A O 1
ATOM 839 N N . ASN A 1 116 ? 15.295 -6.515 -16.605 1.00 91.88 116 ASN A N 1
ATOM 840 C CA . ASN A 1 116 ? 15.036 -7.574 -17.577 1.00 91.88 116 ASN A CA 1
ATOM 841 C C . ASN A 1 116 ? 14.245 -8.733 -16.958 1.00 91.88 116 ASN A C 1
ATOM 843 O O . ASN A 1 116 ? 13.413 -9.327 -17.630 1.00 91.88 116 ASN A O 1
ATOM 847 N N . GLY A 1 117 ? 14.497 -9.077 -15.689 1.00 90.62 117 GLY A N 1
ATOM 848 C CA . GLY A 1 117 ? 13.699 -10.076 -14.971 1.00 90.62 117 GLY A CA 1
ATOM 849 C C . GLY A 1 117 ? 12.225 -9.682 -14.869 1.00 90.62 117 GLY A C 1
ATOM 850 O O . GLY A 1 117 ? 11.358 -10.497 -15.175 1.00 90.62 117 GLY A O 1
ATOM 851 N N . TYR A 1 118 ? 11.948 -8.420 -14.535 1.00 91.12 118 TYR A N 1
ATOM 852 C CA . TYR A 1 118 ? 10.585 -7.896 -14.537 1.00 91.12 118 TYR A CA 1
ATOM 853 C C . TYR A 1 118 ? 9.952 -7.907 -15.920 1.00 91.12 118 TYR A C 1
ATOM 855 O O . TYR A 1 118 ? 8.851 -8.423 -16.068 1.00 91.12 118 TYR A O 1
ATOM 863 N N . VAL A 1 119 ? 10.653 -7.392 -16.932 1.00 91.81 119 VAL A N 1
ATOM 864 C CA . VAL A 1 119 ? 10.142 -7.342 -18.305 1.00 91.81 119 VAL A CA 1
ATOM 865 C C . VAL A 1 119 ? 9.807 -8.740 -18.825 1.00 91.81 119 VAL A C 1
ATOM 867 O O . VAL A 1 119 ? 8.744 -8.927 -19.411 1.00 91.81 119 VAL A O 1
ATOM 870 N N . ASP A 1 120 ? 10.652 -9.736 -18.559 1.00 91.44 120 ASP A N 1
ATOM 871 C CA . ASP A 1 120 ? 10.368 -11.119 -18.947 1.00 91.44 120 ASP A CA 1
ATOM 872 C C . ASP A 1 120 ? 9.174 -11.703 -18.179 1.00 91.44 120 ASP A C 1
ATOM 874 O O . ASP A 1 120 ? 8.361 -12.427 -18.755 1.00 91.44 120 ASP A O 1
ATOM 878 N N . GLY A 1 121 ? 9.013 -11.354 -16.900 1.00 89.69 121 GLY A N 1
ATOM 879 C CA . GLY A 1 121 ? 7.837 -11.752 -16.125 1.00 89.69 121 GLY A CA 1
ATOM 880 C C . GLY A 1 121 ? 6.551 -11.132 -16.663 1.00 89.69 121 GLY A C 1
ATOM 881 O O . GLY A 1 121 ? 5.545 -11.821 -16.835 1.00 89.69 121 GLY A O 1
ATOM 882 N N . TRP A 1 122 ? 6.598 -9.854 -17.036 1.00 91.50 122 TRP A N 1
ATOM 883 C CA . TRP A 1 122 ? 5.487 -9.170 -17.693 1.00 91.50 122 TRP A CA 1
ATOM 884 C C . TRP A 1 122 ? 5.151 -9.823 -19.033 1.00 91.50 122 TRP A C 1
ATOM 886 O O . TRP A 1 122 ? 3.988 -10.106 -19.314 1.00 91.50 122 TRP A O 1
ATOM 896 N N . ALA A 1 123 ? 6.166 -10.115 -19.844 1.00 90.44 123 ALA A N 1
ATOM 897 C CA . ALA A 1 123 ? 6.030 -10.798 -21.124 1.00 90.44 123 ALA A CA 1
ATOM 898 C C . ALA A 1 123 ? 5.351 -12.174 -20.972 1.00 90.44 123 ALA A C 1
ATOM 900 O O . ALA A 1 123 ? 4.417 -12.478 -21.720 1.00 90.44 123 ALA A O 1
ATOM 901 N N . ASN A 1 124 ? 5.750 -12.962 -19.966 1.00 89.31 124 ASN A N 1
ATOM 902 C CA . ASN A 1 124 ? 5.164 -14.269 -19.659 1.00 89.31 124 ASN A CA 1
ATOM 903 C C . ASN A 1 124 ? 3.679 -14.170 -19.295 1.00 89.31 124 ASN A C 1
ATOM 905 O O . ASN A 1 124 ? 2.852 -14.841 -19.915 1.00 89.31 124 ASN A O 1
ATOM 909 N N . VAL A 1 125 ? 3.336 -13.314 -18.327 1.00 87.06 125 VAL A N 1
ATOM 910 C CA . VAL A 1 125 ? 1.951 -13.138 -17.854 1.00 87.06 125 VAL A CA 1
ATOM 911 C C . VAL A 1 125 ? 1.050 -12.620 -18.978 1.00 87.06 125 VAL A C 1
ATOM 913 O O . VAL A 1 125 ? -0.077 -13.081 -19.160 1.00 87.06 125 VAL A O 1
ATOM 916 N N . LEU A 1 126 ? 1.561 -11.699 -19.798 1.00 86.31 126 LEU A N 1
ATOM 917 C CA . LEU A 1 126 ? 0.821 -11.122 -20.919 1.00 86.31 126 LEU A CA 1
ATOM 918 C C . LEU A 1 126 ? 0.818 -12.000 -22.179 1.00 86.31 126 LEU A C 1
ATOM 920 O O . LEU A 1 126 ? 0.108 -11.675 -23.140 1.00 86.31 126 LEU A O 1
ATOM 924 N N . GLY A 1 127 ? 1.609 -13.078 -22.204 1.00 87.69 127 GLY A N 1
ATOM 925 C CA . GLY A 1 127 ? 1.801 -13.936 -23.372 1.00 87.69 127 GLY A CA 1
ATOM 926 C C . GLY A 1 127 ? 2.308 -13.171 -24.600 1.00 87.69 127 GLY A C 1
ATOM 927 O O . GLY A 1 127 ? 1.840 -13.414 -25.713 1.00 87.69 127 GLY A O 1
ATOM 928 N N . THR A 1 128 ? 3.203 -12.202 -24.401 1.00 90.25 128 THR A N 1
ATOM 929 C CA . THR A 1 128 ? 3.757 -11.326 -25.449 1.00 90.25 128 THR A CA 1
ATOM 930 C C . THR A 1 128 ? 5.279 -11.284 -25.368 1.00 90.25 128 THR A C 1
ATOM 932 O O . THR A 1 128 ? 5.869 -11.808 -24.435 1.00 90.25 128 THR A O 1
ATOM 935 N N . THR A 1 129 ? 5.923 -10.649 -26.341 1.00 91.56 129 THR A N 1
ATOM 936 C CA . THR A 1 129 ? 7.325 -10.220 -26.241 1.00 91.56 129 THR A CA 1
ATOM 937 C C . THR A 1 129 ? 7.367 -8.729 -25.927 1.00 91.56 129 THR A C 1
ATOM 939 O O . THR A 1 129 ? 6.440 -8.010 -26.313 1.00 91.56 129 THR A O 1
ATOM 942 N N . ILE A 1 130 ? 8.395 -8.307 -25.188 1.00 93.25 130 ILE A N 1
ATOM 943 C CA . ILE A 1 130 ? 8.679 -6.912 -24.849 1.00 93.25 130 ILE A CA 1
ATOM 944 C C . ILE A 1 130 ? 10.165 -6.670 -25.109 1.00 93.25 130 ILE A C 1
ATOM 946 O O . ILE A 1 130 ? 11.019 -7.352 -24.544 1.00 93.25 130 ILE A O 1
ATOM 950 N N . ASP A 1 131 ? 10.457 -5.697 -25.960 1.00 93.06 131 ASP A N 1
ATOM 951 C CA . ASP A 1 131 ? 11.805 -5.251 -26.281 1.00 93.06 131 ASP A CA 1
ATOM 952 C C . ASP A 1 131 ? 12.248 -4.144 -25.321 1.00 93.06 131 ASP A C 1
ATOM 954 O O . ASP A 1 131 ? 11.470 -3.257 -24.963 1.00 93.06 131 ASP A O 1
ATOM 958 N N . VAL A 1 132 ? 13.525 -4.179 -24.932 1.00 94.06 132 VAL A N 1
ATOM 959 C CA . VAL A 1 132 ? 14.122 -3.262 -23.951 1.00 94.06 132 VAL A CA 1
ATOM 960 C C . VAL A 1 132 ? 15.311 -2.533 -24.571 1.00 94.06 132 VAL A C 1
ATOM 962 O O . VAL A 1 132 ? 16.194 -3.153 -25.169 1.00 94.06 132 VAL A O 1
ATOM 965 N N . SER A 1 133 ? 15.362 -1.211 -24.414 1.00 93.81 133 SER A N 1
ATOM 966 C CA . SER A 1 133 ? 16.521 -0.408 -24.819 1.00 93.81 133 SER A CA 1
ATOM 967 C C . SER A 1 133 ? 17.739 -0.641 -23.907 1.00 93.81 133 SER A C 1
ATOM 969 O O . SER A 1 133 ? 17.594 -1.131 -22.787 1.00 93.81 133 SER A O 1
ATOM 971 N N . PRO A 1 134 ? 18.954 -0.215 -24.306 1.00 93.31 134 PRO A N 1
ATOM 972 C CA . PRO A 1 134 ? 20.068 -0.101 -23.365 1.00 93.31 134 PRO A CA 1
ATOM 973 C C . PRO A 1 134 ? 19.689 0.762 -22.144 1.00 93.31 134 PRO A C 1
ATOM 975 O O . PRO A 1 134 ? 18.931 1.729 -22.312 1.00 93.31 134 PRO A O 1
ATOM 978 N N . PRO A 1 135 ? 20.191 0.439 -20.937 1.00 94.50 135 PRO A N 1
ATOM 979 C CA . PRO A 1 135 ? 19.904 1.216 -19.738 1.00 94.50 135 PRO A CA 1
ATOM 980 C C . PRO A 1 135 ? 20.583 2.582 -19.789 1.00 94.50 135 PRO A C 1
ATOM 982 O O . PRO A 1 135 ? 21.710 2.728 -20.259 1.00 94.50 135 PRO A O 1
ATOM 985 N N . THR A 1 136 ? 19.884 3.585 -19.272 1.00 93.88 136 THR A N 1
ATOM 986 C CA . THR A 1 136 ? 20.442 4.897 -18.944 1.00 93.88 136 THR A CA 1
ATOM 987 C C . THR A 1 136 ? 20.543 4.999 -17.430 1.00 93.88 136 THR A C 1
ATOM 989 O O . THR A 1 136 ? 19.523 4.855 -16.756 1.00 93.88 136 THR A O 1
ATOM 992 N N . TYR A 1 137 ? 21.743 5.242 -16.902 1.00 94.69 137 TYR A N 1
ATOM 993 C CA . TYR A 1 137 ? 21.922 5.534 -15.482 1.00 94.69 137 TYR A CA 1
ATOM 994 C C . TYR A 1 137 ? 21.254 6.868 -15.129 1.00 94.69 137 TYR A C 1
ATOM 996 O O . TYR A 1 137 ? 21.335 7.834 -15.893 1.00 94.69 137 TYR A O 1
ATOM 1004 N N . VAL A 1 138 ? 20.559 6.899 -13.996 1.00 94.12 138 VAL A N 1
ATOM 1005 C CA . VAL A 1 138 ? 19.863 8.080 -13.476 1.00 94.12 138 VAL A CA 1
ATOM 1006 C C . VAL A 1 138 ? 20.165 8.235 -11.993 1.00 94.12 138 VAL A C 1
ATOM 1008 O O . VAL A 1 138 ? 20.216 7.244 -11.265 1.00 94.12 138 VAL A O 1
ATOM 1011 N N . GLU A 1 139 ? 20.347 9.475 -11.551 1.00 93.25 139 GLU A N 1
ATOM 1012 C CA . GLU A 1 139 ? 20.687 9.807 -10.170 1.00 93.25 139 GLU A CA 1
ATOM 1013 C C . GLU A 1 139 ? 20.211 11.213 -9.792 1.00 93.25 139 GLU A C 1
ATOM 1015 O O . GLU A 1 139 ? 20.247 12.121 -10.628 1.00 93.25 139 GLU A O 1
ATOM 1020 N N . GLY A 1 140 ? 19.792 11.379 -8.537 1.00 91.25 140 GLY A N 1
ATOM 1021 C CA . GLY A 1 140 ? 19.504 12.665 -7.906 1.00 91.25 140 GLY A CA 1
ATOM 1022 C C . GLY A 1 140 ? 18.440 12.555 -6.814 1.00 91.25 140 GLY A C 1
ATOM 1023 O O . GLY A 1 140 ? 18.041 11.464 -6.413 1.00 91.25 140 GLY A O 1
ATOM 1024 N N . SER A 1 141 ? 17.919 13.693 -6.377 1.00 88.38 141 SER A N 1
ATOM 1025 C CA . SER A 1 141 ? 16.708 13.794 -5.548 1.00 88.38 141 SER A CA 1
ATOM 1026 C C . SER A 1 141 ? 15.527 14.394 -6.316 1.00 88.38 141 SER A C 1
ATOM 1028 O O . SER A 1 141 ? 14.378 14.139 -5.972 1.00 88.38 141 SER A O 1
ATOM 1030 N N . ASP A 1 142 ? 15.782 15.128 -7.403 1.00 87.31 142 ASP A N 1
ATOM 1031 C CA . ASP A 1 142 ? 14.739 15.748 -8.217 1.00 87.31 142 ASP A CA 1
ATOM 1032 C C . ASP A 1 142 ? 14.014 14.737 -9.132 1.00 87.31 142 ASP A C 1
ATOM 1034 O O . ASP A 1 142 ? 14.659 14.011 -9.901 1.00 87.31 142 ASP A O 1
ATOM 1038 N N . PRO A 1 143 ? 12.668 14.771 -9.218 1.00 84.81 143 PRO A N 1
ATOM 1039 C CA . PRO A 1 143 ? 11.899 13.906 -10.119 1.00 84.81 143 PRO A CA 1
ATOM 1040 C C . PRO A 1 143 ? 12.314 14.013 -11.592 1.00 84.81 143 PRO A C 1
ATOM 1042 O O . PRO A 1 143 ? 12.211 13.043 -12.348 1.00 84.81 143 PRO A O 1
ATOM 1045 N N . GLY A 1 144 ? 12.784 15.195 -12.009 1.00 83.88 144 GLY A N 1
ATOM 1046 C CA . GLY A 1 144 ? 13.230 15.466 -13.377 1.00 83.88 144 GLY A CA 1
ATOM 1047 C C . GLY A 1 144 ? 14.491 14.701 -13.792 1.00 83.88 144 GLY A C 1
ATOM 1048 O O . GLY A 1 144 ? 14.731 14.551 -14.990 1.00 83.88 144 GLY A O 1
ATOM 1049 N N . ALA A 1 145 ? 15.276 14.190 -12.839 1.00 85.06 145 ALA A N 1
ATOM 1050 C CA . ALA A 1 145 ? 16.413 13.320 -13.132 1.00 85.06 145 ALA A CA 1
ATOM 1051 C C . ALA A 1 145 ? 15.959 11.926 -13.604 1.00 85.06 145 ALA A C 1
ATOM 1053 O O . ALA A 1 145 ? 16.602 11.300 -14.451 1.00 85.06 145 ALA A O 1
ATOM 1054 N N . PHE A 1 146 ? 14.818 11.456 -13.096 1.00 86.88 146 PHE A N 1
ATOM 1055 C CA . PHE A 1 146 ? 14.300 10.111 -13.345 1.00 86.88 146 PHE A CA 1
ATOM 1056 C C . PHE A 1 146 ? 13.298 10.087 -14.498 1.00 86.88 146 PHE A C 1
ATOM 1058 O O . PHE A 1 146 ? 13.402 9.282 -15.430 1.00 86.88 146 PHE A O 1
ATOM 1065 N N . LEU A 1 147 ? 12.331 10.999 -14.462 1.00 81.12 147 LEU A N 1
ATOM 1066 C CA . LEU A 1 147 ? 11.246 11.077 -15.430 1.00 81.12 147 LEU A CA 1
ATOM 1067 C C . LEU A 1 147 ? 11.713 11.844 -16.670 1.00 81.12 147 LEU A C 1
ATOM 1069 O O . LEU A 1 147 ? 12.428 12.840 -16.578 1.00 81.12 147 LEU A O 1
ATOM 1073 N N . ALA A 1 148 ? 11.357 11.369 -17.864 1.00 68.00 148 ALA A N 1
ATOM 1074 C CA . ALA A 1 148 ? 11.733 12.066 -19.089 1.00 68.00 148 ALA A CA 1
ATOM 1075 C C . ALA A 1 148 ? 11.061 13.453 -19.151 1.00 68.00 148 ALA A C 1
ATOM 1077 O O . ALA A 1 148 ? 9.903 13.615 -18.774 1.00 68.00 148 ALA A O 1
ATOM 1078 N N . ALA A 1 149 ? 11.768 14.460 -19.678 1.00 53.12 149 ALA A N 1
ATOM 1079 C CA . ALA A 1 149 ? 11.232 15.820 -19.843 1.00 53.12 149 ALA A CA 1
ATOM 1080 C C . ALA A 1 149 ? 10.035 15.895 -20.816 1.00 53.12 149 ALA A C 1
ATOM 1082 O O . ALA A 1 149 ? 9.317 16.892 -20.854 1.00 53.12 149 ALA A O 1
ATOM 1083 N N . SER A 1 150 ? 9.829 14.847 -21.613 1.00 46.75 150 SER A N 1
ATOM 1084 C CA . SER A 1 150 ? 8.722 14.698 -22.553 1.00 46.75 150 SER A CA 1
ATOM 1085 C C . SER A 1 150 ? 7.484 14.147 -21.845 1.00 46.75 150 SER A C 1
ATOM 1087 O O . SER A 1 150 ? 7.075 13.027 -22.117 1.00 46.75 150 SER A O 1
ATOM 1089 N N . SER A 1 151 ? 6.906 14.923 -20.931 1.00 41.44 151 SER A N 1
ATOM 1090 C CA . SER A 1 151 ? 5.528 14.682 -20.486 1.00 41.44 151 SER A CA 1
ATOM 1091 C C . SER A 1 151 ? 4.586 15.326 -21.522 1.00 41.44 151 SER A C 1
ATOM 1093 O O . SER A 1 151 ? 4.903 16.417 -22.025 1.00 41.44 151 SER A O 1
ATOM 1095 N N . PRO A 1 152 ? 3.483 14.673 -21.926 1.00 45.47 152 PRO A N 1
ATOM 1096 C CA . PRO A 1 152 ? 2.500 15.279 -22.813 1.00 45.47 152 PRO A CA 1
ATOM 1097 C C . PRO A 1 152 ? 1.811 16.480 -22.155 1.00 45.47 152 PRO A C 1
ATOM 1099 O O . PRO A 1 152 ? 2.017 16.816 -20.989 1.00 45.47 152 PRO A O 1
ATOM 1102 N N . ALA A 1 153 ? 1.007 17.190 -22.946 1.00 37.88 153 ALA A N 1
ATOM 1103 C CA . ALA A 1 153 ? 0.291 18.369 -22.481 1.00 37.88 153 ALA A CA 1
ATOM 1104 C C . ALA A 1 153 ? -0.594 18.052 -21.251 1.00 37.88 153 ALA A C 1
ATOM 1106 O O . ALA A 1 153 ? -1.188 16.973 -21.181 1.00 37.88 153 ALA A O 1
ATOM 1107 N N . PRO A 1 154 ? -0.739 18.994 -20.298 1.00 35.94 154 PRO A N 1
ATOM 1108 C CA . PRO A 1 154 ? -1.594 18.808 -19.129 1.00 35.94 154 PRO A CA 1
ATOM 1109 C C . PRO A 1 154 ? -3.034 18.480 -19.555 1.00 35.94 154 PRO A C 1
ATOM 1111 O O . PRO A 1 154 ? -3.675 19.278 -20.239 1.00 35.94 154 PRO A O 1
ATOM 1114 N N . GLY A 1 155 ? -3.531 17.303 -19.156 1.00 43.28 155 GLY A N 1
ATOM 1115 C CA . GLY A 1 155 ? -4.894 16.835 -19.448 1.00 43.28 155 GLY A CA 1
ATOM 1116 C C . GLY A 1 155 ? -5.002 15.365 -19.865 1.00 43.28 155 GLY A C 1
ATOM 1117 O O . GLY A 1 155 ? -6.088 14.795 -19.783 1.00 43.28 155 GLY A O 1
ATOM 1118 N N . GLU A 1 156 ? -3.902 14.722 -20.259 1.00 49.47 156 GLU A N 1
ATOM 1119 C CA . GLU A 1 156 ? -3.875 13.281 -20.526 1.00 49.47 156 GLU A CA 1
ATOM 1120 C C . GLU A 1 156 ? -3.481 12.541 -19.241 1.00 49.47 156 GLU A C 1
ATOM 1122 O O . GLU A 1 156 ? -2.388 12.716 -18.710 1.00 49.47 156 GLU A O 1
ATOM 1127 N N . ALA A 1 157 ? -4.406 11.769 -18.666 1.00 49.00 157 ALA A N 1
ATOM 1128 C CA . ALA A 1 157 ? -4.138 10.991 -17.462 1.00 49.00 157 ALA A CA 1
ATOM 1129 C C . ALA A 1 157 ? -3.184 9.827 -17.785 1.00 49.00 157 ALA A C 1
ATOM 1131 O O . ALA A 1 157 ? -3.631 8.724 -18.102 1.00 49.00 157 ALA A O 1
ATOM 1132 N N . GLU A 1 158 ? -1.877 10.072 -17.709 1.00 65.88 158 GLU A N 1
ATOM 1133 C CA . GLU A 1 158 ? -0.860 9.029 -17.828 1.00 65.88 158 GLU A CA 1
ATOM 1134 C C . GLU A 1 158 ? -0.790 8.232 -16.522 1.00 65.88 158 GLU A C 1
ATOM 1136 O O . GLU A 1 158 ? -0.379 8.719 -15.461 1.00 65.88 158 GLU A O 1
ATOM 1141 N N . LEU A 1 159 ? -1.299 7.003 -16.597 1.00 69.94 159 LEU A N 1
ATOM 1142 C CA . LEU A 1 159 ? -1.207 6.017 -15.533 1.00 69.94 159 LEU A CA 1
ATOM 1143 C C . LEU A 1 159 ? 0.262 5.645 -15.336 1.00 69.94 159 LEU A C 1
ATOM 1145 O O . LEU A 1 159 ? 0.930 5.241 -16.280 1.00 69.94 159 LEU A O 1
ATOM 1149 N N . ALA A 1 160 ? 0.725 5.704 -14.099 1.00 74.44 160 ALA A N 1
ATOM 1150 C CA . ALA A 1 160 ? 1.975 5.118 -13.665 1.00 74.44 160 ALA A CA 1
ATOM 1151 C C . ALA A 1 160 ? 1.676 3.931 -12.747 1.00 74.44 160 ALA A C 1
ATOM 1153 O O . ALA A 1 160 ? 0.792 3.984 -11.890 1.00 74.44 160 ALA A O 1
ATOM 1154 N N . ILE A 1 161 ? 2.421 2.850 -12.929 1.00 75.62 161 ILE A N 1
ATOM 1155 C CA . ILE A 1 161 ? 2.322 1.647 -12.112 1.00 75.62 161 ILE A CA 1
ATOM 1156 C C . ILE A 1 161 ? 3.612 1.543 -11.324 1.00 75.62 161 ILE A C 1
ATOM 1158 O O . ILE A 1 161 ? 4.702 1.524 -11.891 1.00 75.62 161 ILE A O 1
ATOM 1162 N N . VAL A 1 162 ? 3.486 1.522 -10.006 1.00 77.81 162 VAL A N 1
ATOM 1163 C CA . VAL A 1 162 ? 4.617 1.519 -9.090 1.00 77.81 162 VAL A CA 1
ATOM 1164 C C . VAL A 1 162 ? 4.660 0.178 -8.388 1.00 77.81 162 VAL A C 1
ATOM 1166 O O . VAL A 1 162 ? 3.783 -0.156 -7.595 1.00 77.81 162 VAL A O 1
ATOM 1169 N N . PHE A 1 163 ? 5.712 -0.573 -8.669 1.00 78.06 163 PHE A N 1
ATOM 1170 C CA . PHE A 1 163 ? 6.068 -1.800 -7.987 1.00 78.06 163 PHE A CA 1
ATOM 1171 C C . PHE A 1 163 ? 7.090 -1.465 -6.899 1.00 78.06 163 PHE A C 1
ATOM 1173 O O . PHE A 1 163 ? 8.252 -1.167 -7.184 1.00 78.06 163 PHE A O 1
ATOM 1180 N N . ARG A 1 164 ? 6.671 -1.481 -5.633 1.00 72.56 164 ARG A N 1
ATOM 1181 C CA . ARG A 1 164 ? 7.611 -1.381 -4.507 1.00 72.56 164 ARG A CA 1
ATOM 1182 C C . ARG A 1 164 ? 7.986 -2.775 -4.053 1.00 72.56 164 ARG A C 1
ATOM 1184 O O . ARG A 1 164 ? 7.105 -3.589 -3.779 1.00 72.56 164 ARG A O 1
ATOM 1191 N N . ASN A 1 165 ? 9.285 -3.027 -3.992 1.00 75.06 165 ASN A N 1
ATOM 1192 C CA . ASN A 1 165 ? 9.813 -4.347 -3.725 1.00 75.06 165 ASN A CA 1
ATOM 1193 C C . ASN A 1 165 ? 10.961 -4.248 -2.726 1.00 75.06 165 ASN A C 1
ATOM 1195 O O . ASN A 1 165 ? 11.848 -3.404 -2.854 1.00 75.06 165 ASN A O 1
ATOM 1199 N N . ALA A 1 166 ? 10.946 -5.158 -1.763 1.00 69.56 166 ALA A N 1
ATOM 1200 C CA . ALA A 1 166 ? 12.095 -5.456 -0.930 1.00 69.56 166 ALA A CA 1
ATOM 1201 C C . ALA A 1 166 ? 12.661 -6.806 -1.375 1.00 69.56 166 ALA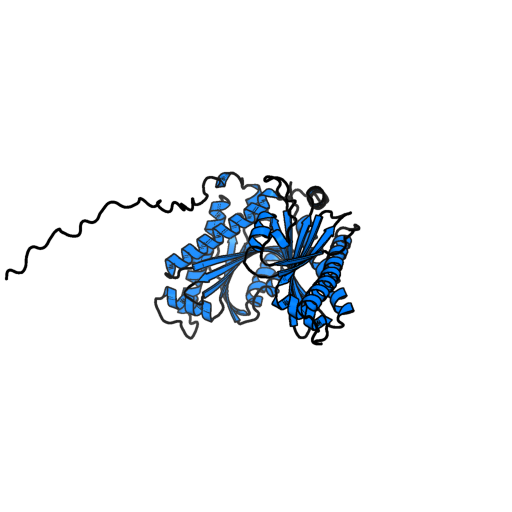 A C 1
ATOM 1203 O O . ALA A 1 166 ? 11.915 -7.773 -1.577 1.00 69.56 166 ALA A O 1
ATOM 1204 N N . ALA A 1 167 ? 13.974 -6.862 -1.577 1.00 72.12 167 ALA A N 1
ATOM 1205 C CA . ALA A 1 167 ? 14.690 -8.107 -1.786 1.00 72.12 167 ALA A CA 1
ATOM 1206 C C . ALA A 1 167 ? 15.635 -8.341 -0.611 1.00 72.12 167 ALA A C 1
ATOM 1208 O O . ALA A 1 167 ? 16.460 -7.496 -0.275 1.00 72.12 167 ALA A O 1
ATOM 1209 N N . GLU A 1 168 ? 15.546 -9.525 -0.024 1.00 66.12 168 GLU A N 1
ATOM 1210 C CA . GLU A 1 168 ? 16.394 -9.918 1.093 1.00 66.12 168 GLU A CA 1
ATOM 1211 C C . GLU A 1 168 ? 17.435 -10.934 0.635 1.00 66.12 168 GLU A C 1
ATOM 1213 O O . GLU A 1 168 ? 17.137 -11.898 -0.079 1.00 66.12 168 GLU A O 1
ATOM 1218 N N . THR A 1 169 ? 18.669 -10.742 1.088 1.00 64.69 169 THR A N 1
ATOM 1219 C CA . THR A 1 169 ? 19.737 -11.745 1.037 1.00 64.69 169 THR A CA 1
ATOM 1220 C C . THR A 1 169 ? 20.080 -12.192 2.459 1.00 64.69 169 THR A C 1
ATOM 1222 O O . THR A 1 169 ? 19.664 -11.569 3.428 1.00 64.69 169 THR A O 1
ATOM 1225 N N . VAL A 1 170 ? 20.861 -13.269 2.613 1.00 60.41 170 VAL A N 1
ATOM 1226 C CA . VAL A 1 170 ? 21.185 -13.882 3.925 1.00 60.41 170 VAL A CA 1
ATOM 1227 C C . VAL A 1 170 ? 21.806 -12.903 4.936 1.00 60.41 170 VAL A C 1
ATOM 1229 O O . VAL A 1 170 ? 21.732 -13.150 6.136 1.00 60.41 170 VAL A O 1
ATOM 1232 N N . GLU A 1 171 ? 22.415 -11.809 4.473 1.00 59.78 171 GLU A N 1
ATOM 1233 C CA . GLU A 1 171 ? 23.134 -10.862 5.334 1.00 59.78 171 GLU A CA 1
ATOM 1234 C C . GLU A 1 171 ? 22.633 -9.415 5.239 1.00 59.78 171 GLU A C 1
ATOM 1236 O O . GLU A 1 171 ? 22.973 -8.616 6.109 1.00 59.78 171 GLU A O 1
ATOM 1241 N N . ARG A 1 172 ? 21.877 -9.051 4.193 1.00 71.25 172 ARG A N 1
ATOM 1242 C CA . ARG A 1 172 ? 21.467 -7.664 3.925 1.00 71.25 172 ARG A CA 1
ATOM 1243 C C . ARG A 1 172 ? 20.134 -7.588 3.182 1.00 71.25 172 ARG A C 1
ATOM 1245 O O . ARG A 1 172 ? 19.885 -8.389 2.274 1.00 71.25 172 ARG A O 1
ATOM 1252 N N . GLU A 1 173 ? 19.336 -6.588 3.530 1.00 73.44 173 GLU A N 1
ATOM 1253 C CA . GLU A 1 173 ? 18.129 -6.182 2.809 1.00 73.44 173 GLU A CA 1
ATOM 1254 C C . GLU A 1 173 ? 18.479 -5.111 1.766 1.00 73.44 173 GLU A C 1
ATOM 1256 O O . GLU A 1 173 ? 19.323 -4.247 2.004 1.00 73.44 173 GLU A O 1
ATOM 1261 N N . VAL A 1 174 ? 17.861 -5.195 0.589 1.00 79.38 174 VAL A N 1
ATOM 1262 C CA . VAL A 1 174 ? 17.975 -4.207 -0.487 1.00 79.38 174 VAL A CA 1
ATOM 1263 C C . VAL A 1 174 ? 16.568 -3.792 -0.888 1.00 79.38 174 VAL A C 1
ATOM 1265 O O . VAL A 1 174 ? 15.788 -4.603 -1.396 1.00 79.38 174 VAL A O 1
ATOM 1268 N N . THR A 1 175 ? 16.262 -2.510 -0.711 1.00 82.06 175 THR A N 1
ATOM 1269 C CA . THR A 1 175 ? 14.980 -1.940 -1.122 1.00 82.06 175 THR A CA 1
ATOM 1270 C C . THR A 1 175 ? 15.119 -1.276 -2.482 1.00 82.06 175 THR A C 1
ATOM 1272 O O . THR A 1 175 ? 16.103 -0.598 -2.780 1.00 82.06 175 THR A O 1
ATOM 1275 N N . PHE A 1 176 ? 14.120 -1.468 -3.340 1.00 86.31 176 PHE A N 1
ATOM 1276 C CA . PHE A 1 176 ? 14.075 -0.796 -4.629 1.00 86.31 176 PHE A CA 1
ATOM 1277 C C . PHE A 1 176 ? 12.642 -0.493 -5.059 1.00 86.31 176 PHE A C 1
ATOM 1279 O O . PHE A 1 176 ? 11.673 -1.189 -4.742 1.00 86.31 176 PHE A O 1
ATOM 1286 N N . ARG A 1 177 ? 12.502 0.586 -5.822 1.00 87.00 177 ARG A N 1
ATOM 1287 C CA . ARG A 1 177 ? 11.237 1.008 -6.417 1.00 87.00 177 ARG A CA 1
ATOM 1288 C C . ARG A 1 177 ? 11.331 0.821 -7.919 1.00 87.00 177 ARG A C 1
ATOM 1290 O O . ARG A 1 177 ? 12.252 1.330 -8.551 1.00 87.00 177 ARG A O 1
ATOM 1297 N N . HIS A 1 178 ? 10.381 0.097 -8.490 1.00 88.94 178 HIS A N 1
ATOM 1298 C CA . HIS A 1 178 ? 10.311 -0.155 -9.918 1.00 88.94 178 HIS A CA 1
ATOM 1299 C C . HIS A 1 178 ? 9.038 0.463 -10.487 1.00 88.94 178 HIS A C 1
ATOM 1301 O O . HIS A 1 178 ? 7.931 0.116 -10.100 1.00 88.94 178 HIS A O 1
ATOM 1307 N N . TYR A 1 179 ? 9.194 1.422 -11.384 1.00 88.00 179 TYR A N 1
ATOM 1308 C CA . TYR A 1 179 ? 8.115 2.167 -12.008 1.00 88.00 179 TYR A CA 1
ATOM 1309 C C . TYR A 1 179 ? 7.944 1.691 -13.446 1.00 88.00 179 TYR A C 1
ATOM 1311 O O . TYR A 1 179 ? 8.918 1.619 -14.194 1.00 88.00 179 TYR A O 1
ATOM 1319 N N . LEU A 1 180 ? 6.705 1.425 -13.842 1.00 87.69 180 LEU A N 1
ATOM 1320 C CA . LEU A 1 180 ? 6.286 1.225 -15.221 1.00 87.69 180 LEU A CA 1
ATOM 1321 C C . LEU A 1 180 ? 5.350 2.373 -15.604 1.00 87.69 180 LEU A C 1
ATOM 1323 O O . LEU A 1 180 ? 4.275 2.532 -15.030 1.00 87.69 180 LEU A O 1
ATOM 1327 N N . LEU A 1 181 ? 5.769 3.169 -16.581 1.00 85.62 181 LEU A N 1
ATOM 1328 C CA . LEU A 1 181 ? 5.001 4.254 -17.178 1.00 85.62 181 LEU A CA 1
ATOM 1329 C C . LEU A 1 181 ? 4.608 3.812 -18.595 1.00 85.62 181 LEU A C 1
ATOM 1331 O O . LEU A 1 181 ? 5.372 4.044 -19.534 1.00 85.62 181 LEU A O 1
ATOM 1335 N N . PRO A 1 182 ? 3.500 3.067 -18.752 1.00 82.75 182 PRO A N 1
ATOM 1336 C CA . PRO A 1 182 ? 3.043 2.592 -20.051 1.00 82.75 182 PRO A CA 1
ATOM 1337 C C . PRO A 1 182 ? 2.468 3.733 -20.897 1.00 82.75 182 PRO A C 1
ATOM 1339 O O . PRO A 1 182 ? 1.749 4.593 -20.392 1.00 82.75 182 PRO A O 1
ATOM 1342 N N . ASP A 1 183 ? 2.685 3.667 -22.208 1.00 80.75 183 ASP A N 1
ATOM 1343 C CA . ASP A 1 183 ? 2.041 4.583 -23.150 1.00 80.75 183 ASP A CA 1
ATOM 1344 C C . ASP A 1 183 ? 0.519 4.361 -23.173 1.00 80.75 183 ASP A C 1
ATOM 1346 O O . ASP A 1 183 ? 0.018 3.258 -22.914 1.00 80.75 183 ASP A O 1
ATOM 1350 N N . ARG A 1 184 ? -0.233 5.387 -23.585 1.00 75.56 184 ARG A N 1
ATOM 1351 C CA . ARG A 1 184 ? -1.705 5.369 -23.679 1.00 75.56 184 ARG A CA 1
ATOM 1352 C C . ARG A 1 184 ? -2.261 4.134 -24.397 1.00 75.56 184 ARG A C 1
ATOM 1354 O O . ARG A 1 184 ? -3.186 3.496 -23.898 1.00 75.56 184 ARG A O 1
ATOM 1361 N N . ASP A 1 185 ? -1.670 3.755 -25.527 1.00 78.50 185 ASP A N 1
ATOM 1362 C CA . ASP A 1 185 ? -2.099 2.589 -26.312 1.00 78.50 185 ASP A CA 1
ATOM 1363 C C . ASP A 1 185 ? -1.838 1.262 -25.580 1.00 78.50 185 ASP A C 1
ATOM 1365 O O . ASP A 1 185 ? -2.562 0.278 -25.753 1.00 78.50 185 ASP A O 1
ATOM 1369 N N . THR A 1 186 ? -0.786 1.202 -24.762 1.00 81.50 186 THR A N 1
ATOM 1370 C CA . THR A 1 186 ? -0.484 0.043 -23.918 1.00 81.50 186 THR A CA 1
ATOM 1371 C C . THR A 1 186 ? -1.497 -0.074 -22.794 1.00 81.50 186 THR A C 1
ATOM 1373 O O . THR A 1 186 ? -2.055 -1.154 -22.610 1.00 81.50 186 THR A O 1
ATOM 1376 N N . VAL A 1 187 ? -1.793 1.032 -22.109 1.00 75.50 187 VAL A N 1
ATOM 1377 C CA . VAL A 1 187 ? -2.855 1.111 -21.097 1.00 75.50 187 VAL A CA 1
ATOM 1378 C C . VAL A 1 187 ? -4.170 0.616 -21.706 1.00 75.50 187 VAL A C 1
ATOM 1380 O O . VAL A 1 187 ? -4.742 -0.363 -21.232 1.00 75.50 187 VAL A O 1
ATOM 1383 N N . GLU A 1 188 ? -4.598 1.190 -22.832 1.00 73.44 188 GLU A N 1
ATOM 1384 C CA . GLU A 1 188 ? -5.825 0.777 -23.518 1.00 73.44 188 GLU A CA 1
ATOM 1385 C C . GLU A 1 188 ? -5.863 -0.728 -23.812 1.00 73.44 188 GLU A C 1
ATOM 1387 O O . GLU A 1 188 ? -6.856 -1.385 -23.506 1.00 73.44 188 GLU A O 1
ATOM 1392 N N . ARG A 1 189 ? -4.784 -1.314 -24.340 1.00 75.88 189 ARG A N 1
ATOM 1393 C CA . ARG A 1 189 ? -4.742 -2.754 -24.651 1.00 75.88 189 ARG A CA 1
ATOM 1394 C C . ARG A 1 189 ? -4.736 -3.645 -23.412 1.00 75.88 189 ARG A C 1
ATOM 1396 O O . ARG A 1 189 ? -5.392 -4.688 -23.436 1.00 75.88 189 ARG A O 1
ATOM 1403 N N . LEU A 1 190 ? -3.997 -3.273 -22.366 1.00 71.81 190 LEU A N 1
ATOM 1404 C CA . LEU A 1 190 ? -3.928 -4.038 -21.118 1.00 71.81 190 LEU A CA 1
ATOM 1405 C C . LEU A 1 190 ? -5.290 -4.058 -20.417 1.00 71.81 190 LEU A C 1
ATOM 1407 O O . LEU A 1 190 ? -5.715 -5.110 -19.946 1.00 71.81 190 LEU A O 1
ATOM 1411 N N . PHE A 1 191 ? -6.018 -2.940 -20.449 1.00 65.25 191 PHE A N 1
ATOM 1412 C CA . PHE A 1 191 ? -7.323 -2.815 -19.799 1.00 65.25 191 PHE A CA 1
ATOM 1413 C C . PHE A 1 191 ? -8.522 -3.232 -20.675 1.00 65.25 191 PHE A C 1
ATOM 1415 O O . PHE A 1 191 ? -9.579 -3.538 -20.135 1.00 65.25 191 PHE A O 1
ATOM 1422 N N . GLN A 1 192 ? -8.391 -3.318 -22.008 1.00 60.38 192 GLN A N 1
ATOM 1423 C CA . GLN A 1 192 ? -9.465 -3.795 -22.904 1.00 60.38 192 GLN A CA 1
ATOM 1424 C C . GLN A 1 192 ? -9.507 -5.322 -23.092 1.00 60.38 192 GLN A C 1
ATOM 1426 O O . GLN A 1 192 ? -10.536 -5.858 -23.505 1.00 60.38 192 GLN A O 1
ATOM 1431 N N . ARG A 1 193 ? -8.408 -6.051 -22.842 1.00 53.16 193 ARG A N 1
ATOM 1432 C CA . ARG A 1 193 ? -8.278 -7.475 -23.223 1.00 53.16 193 ARG A CA 1
ATOM 1433 C C . ARG A 1 193 ? -9.176 -8.453 -22.452 1.00 53.16 193 ARG A C 1
ATOM 1435 O O . ARG A 1 193 ? -9.327 -9.587 -22.905 1.00 53.16 193 ARG A O 1
ATOM 1442 N N . ARG A 1 194 ? -9.792 -8.048 -21.339 1.00 49.94 194 ARG A N 1
ATOM 1443 C CA . ARG A 1 194 ? -10.727 -8.872 -20.554 1.00 49.94 194 ARG A CA 1
ATOM 1444 C C . ARG A 1 194 ? -11.840 -7.984 -20.001 1.00 49.94 194 ARG A C 1
ATOM 1446 O O . ARG A 1 194 ? -11.701 -7.423 -18.930 1.00 49.94 194 ARG A O 1
ATOM 1453 N N . GLY A 1 195 ? -12.899 -7.782 -20.784 1.00 42.50 195 GLY A N 1
ATOM 1454 C CA . GLY A 1 195 ? -14.062 -7.003 -20.360 1.00 42.50 195 GLY A CA 1
ATOM 1455 C C . GLY A 1 195 ? -15.110 -7.882 -19.682 1.00 42.50 195 GLY A C 1
ATOM 1456 O O . GLY A 1 195 ? -15.789 -8.650 -20.364 1.00 42.50 195 GLY A O 1
ATOM 1457 N N . SER A 1 196 ? -15.266 -7.744 -18.367 1.00 48.16 196 SER A N 1
ATOM 1458 C CA . SER A 1 196 ? -16.499 -8.081 -17.648 1.00 48.16 196 SER A CA 1
ATOM 1459 C C . SER A 1 196 ? -17.280 -6.805 -17.277 1.00 48.16 196 SER A C 1
ATOM 1461 O O . SER A 1 196 ? -16.758 -5.696 -17.384 1.00 48.16 196 SER A O 1
ATOM 1463 N N . ASP A 1 197 ? -18.532 -6.939 -16.818 1.00 46.81 197 ASP A N 1
ATOM 1464 C CA . ASP A 1 197 ? -19.394 -5.834 -16.334 1.00 46.81 197 ASP A CA 1
ATOM 1465 C C . ASP A 1 197 ? -18.821 -5.070 -15.102 1.00 46.81 197 ASP A C 1
ATOM 1467 O O . ASP A 1 197 ? -19.480 -4.183 -14.566 1.00 46.81 197 ASP A O 1
ATOM 1471 N N . ARG A 1 198 ? -17.599 -5.386 -14.633 1.00 48.94 198 ARG A N 1
ATOM 1472 C CA . ARG A 1 198 ? -17.000 -4.941 -13.353 1.00 48.94 198 ARG A CA 1
ATOM 1473 C C . ARG A 1 198 ? -15.833 -3.952 -13.502 1.00 48.94 198 ARG A C 1
ATOM 1475 O O . ARG A 1 198 ? -14.809 -4.071 -12.831 1.00 48.94 198 ARG A O 1
ATOM 1482 N N . SER A 1 199 ? -15.973 -2.979 -14.395 1.00 52.25 199 SER A N 1
ATOM 1483 C CA . SER A 1 199 ? -14.872 -2.114 -14.836 1.00 52.25 199 SER A CA 1
ATOM 1484 C C . SER A 1 199 ? -14.881 -0.706 -14.186 1.00 52.25 199 SER A C 1
ATOM 1486 O O . SER A 1 199 ? -15.866 0.016 -14.337 1.00 52.25 199 SER A O 1
ATOM 1488 N N . ILE A 1 200 ? -13.788 -0.281 -13.533 1.00 58.75 200 ILE A N 1
ATOM 1489 C CA . ILE A 1 200 ? -13.582 1.031 -12.868 1.00 58.75 200 ILE A CA 1
ATOM 1490 C C . ILE A 1 200 ? -13.022 2.060 -13.852 1.00 58.75 200 ILE A C 1
ATOM 1492 O O . ILE A 1 200 ? -12.072 1.769 -14.561 1.00 58.75 200 ILE A O 1
ATOM 1496 N N . GLU A 1 201 ? -13.514 3.293 -13.918 1.00 58.16 201 GLU A N 1
ATOM 1497 C CA . GLU A 1 201 ? -12.861 4.273 -14.797 1.00 58.16 201 GLU A CA 1
ATOM 1498 C C . GLU A 1 201 ? -11.463 4.673 -14.286 1.00 58.16 201 GLU A C 1
ATOM 1500 O O . GLU A 1 201 ? -11.298 4.961 -13.109 1.00 58.16 201 GLU A O 1
ATOM 1505 N N . LEU A 1 202 ? -10.448 4.722 -15.156 1.00 54.78 202 LEU A N 1
ATOM 1506 C CA . LEU A 1 202 ? -9.066 5.101 -14.808 1.00 54.78 202 LEU A CA 1
ATOM 1507 C C . LEU A 1 202 ? -9.000 6.454 -14.077 1.00 54.78 202 LEU A C 1
ATOM 1509 O O . LEU A 1 202 ? -8.208 6.653 -13.161 1.00 54.78 202 LEU A O 1
ATOM 1513 N N . GLU A 1 203 ? -9.884 7.378 -14.448 1.00 55.84 203 GLU A N 1
ATOM 1514 C CA . GLU A 1 203 ? -10.041 8.671 -13.784 1.00 55.84 203 GLU A CA 1
ATOM 1515 C C . GLU A 1 203 ? -10.490 8.515 -12.322 1.00 55.84 203 GLU A C 1
ATOM 1517 O O . GLU A 1 203 ? -10.025 9.272 -11.468 1.00 55.84 203 GLU A O 1
ATOM 1522 N N . LYS A 1 204 ? -11.297 7.488 -12.021 1.00 61.53 204 LYS A N 1
ATOM 1523 C CA . LYS A 1 204 ? -11.814 7.143 -10.686 1.00 61.53 204 LYS A CA 1
ATOM 1524 C C . LYS A 1 204 ? -10.773 6.490 -9.786 1.00 61.53 204 LYS A C 1
ATOM 1526 O O . LYS A 1 204 ? -10.936 6.558 -8.572 1.00 61.53 204 LYS A O 1
ATOM 1531 N N . LEU A 1 205 ? -9.652 5.998 -10.328 1.00 61.19 205 LEU A N 1
ATOM 1532 C CA . LEU A 1 205 ? -8.505 5.607 -9.498 1.00 61.19 205 LEU A CA 1
ATOM 1533 C C . LEU A 1 205 ? -7.937 6.793 -8.706 1.00 61.19 205 LEU A C 1
ATOM 1535 O O . LEU A 1 205 ? -7.471 6.611 -7.591 1.00 61.19 205 LEU A O 1
ATOM 1539 N N . ALA A 1 206 ? -8.035 8.023 -9.222 1.00 60.00 206 ALA A N 1
ATOM 1540 C CA . ALA A 1 206 ? -7.665 9.208 -8.442 1.00 60.00 206 ALA A CA 1
ATOM 1541 C C . ALA A 1 206 ? -8.659 9.518 -7.311 1.00 60.00 206 ALA A C 1
ATOM 1543 O O . ALA A 1 206 ? -8.327 10.267 -6.397 1.00 60.00 206 ALA A O 1
ATOM 1544 N N . GLY A 1 207 ? -9.874 8.965 -7.366 1.00 68.56 207 GLY A N 1
ATOM 1545 C CA . GLY A 1 207 ? -10.823 9.014 -6.258 1.00 68.56 207 GLY A CA 1
ATOM 1546 C C . GLY A 1 207 ? -10.315 8.232 -5.050 1.00 68.56 207 GLY A C 1
ATOM 1547 O O . GLY A 1 207 ? -10.488 8.692 -3.928 1.00 68.56 207 GLY A O 1
ATOM 1548 N N . PHE A 1 208 ? -9.605 7.120 -5.274 1.00 73.88 208 PHE A N 1
ATOM 1549 C CA . PHE A 1 208 ? -9.000 6.343 -4.195 1.00 73.88 208 PHE A CA 1
ATOM 1550 C C . PHE A 1 208 ? -8.046 7.181 -3.348 1.00 73.88 208 PHE A C 1
ATOM 1552 O O . PHE A 1 208 ? -8.177 7.196 -2.128 1.00 73.88 208 PHE A O 1
ATOM 1559 N N . ASP A 1 209 ? -7.143 7.922 -3.995 1.00 70.81 209 ASP A N 1
ATOM 1560 C CA . ASP A 1 209 ? -6.185 8.792 -3.309 1.00 70.81 209 ASP A CA 1
ATOM 1561 C C . ASP A 1 209 ? -6.905 9.831 -2.438 1.00 70.81 209 ASP A C 1
ATOM 1563 O O . ASP A 1 209 ? -6.579 10.001 -1.268 1.00 70.81 209 ASP A O 1
ATOM 1567 N N . ARG A 1 210 ? -7.972 10.450 -2.959 1.00 76.00 210 ARG A N 1
ATOM 1568 C CA . ARG A 1 210 ? -8.769 11.430 -2.203 1.00 76.00 210 ARG A CA 1
ATOM 1569 C C . ARG A 1 210 ? -9.506 10.811 -1.018 1.00 76.00 210 ARG A C 1
ATOM 1571 O O . ARG A 1 210 ? -9.575 11.440 0.031 1.00 76.00 210 ARG A O 1
ATOM 1578 N N . ILE A 1 211 ? -10.055 9.608 -1.180 1.00 81.25 211 ILE A N 1
ATOM 1579 C CA . ILE A 1 211 ? -10.733 8.868 -0.105 1.00 81.25 211 ILE A CA 1
ATOM 1580 C C . ILE A 1 211 ? -9.740 8.518 1.003 1.00 81.25 211 ILE A C 1
ATOM 1582 O O . ILE A 1 211 ? -10.028 8.761 2.175 1.00 81.25 211 ILE A O 1
ATOM 1586 N N . ALA A 1 212 ? -8.554 8.028 0.628 1.00 80.81 212 ALA A N 1
ATOM 1587 C CA . ALA A 1 212 ? -7.467 7.759 1.562 1.00 80.81 212 ALA A CA 1
ATOM 1588 C C . ALA A 1 212 ? -7.101 9.022 2.351 1.00 80.81 212 ALA A C 1
ATOM 1590 O O . ALA A 1 212 ? -7.131 9.002 3.580 1.00 80.81 212 ALA A O 1
ATOM 1591 N N . HIS A 1 213 ? -6.856 10.131 1.642 1.00 81.12 213 HIS A N 1
ATOM 1592 C CA . HIS A 1 213 ? -6.496 11.409 2.252 1.00 81.12 213 HIS A CA 1
ATOM 1593 C C . HIS A 1 213 ? -7.574 11.932 3.191 1.00 81.12 213 HIS A C 1
ATOM 1595 O O . HIS A 1 213 ? -7.296 12.209 4.355 1.00 81.12 213 HIS A O 1
ATOM 1601 N N . ARG A 1 214 ? -8.823 11.999 2.726 1.00 85.69 214 ARG A N 1
ATOM 1602 C CA . ARG A 1 214 ? -9.909 12.568 3.521 1.00 85.69 214 ARG A CA 1
ATOM 1603 C C . ARG A 1 214 ? -10.206 11.755 4.777 1.00 85.69 214 ARG A C 1
ATOM 1605 O O . ARG A 1 214 ? -10.475 12.341 5.821 1.00 85.69 214 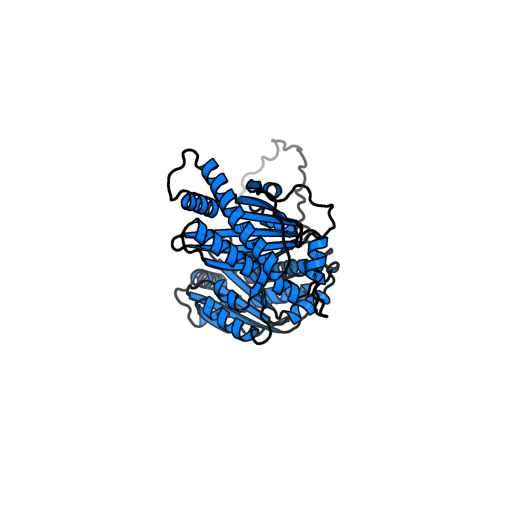ARG A O 1
ATOM 1612 N N . GLY A 1 215 ? -10.174 10.424 4.679 1.00 86.38 215 GLY A N 1
ATOM 1613 C CA . GLY A 1 215 ? -10.337 9.551 5.840 1.00 86.38 215 GLY A CA 1
ATOM 1614 C C . GLY A 1 215 ? -9.194 9.714 6.838 1.00 86.38 215 GLY A C 1
ATOM 1615 O O . GLY A 1 215 ? -9.425 9.854 8.035 1.00 86.38 215 GLY A O 1
ATOM 1616 N N . ALA A 1 216 ? -7.958 9.741 6.351 1.00 86.81 216 ALA A N 1
ATOM 1617 C CA . ALA A 1 216 ? -6.791 9.858 7.208 1.00 86.81 216 ALA A CA 1
ATOM 1618 C C . ALA A 1 216 ? -6.728 11.209 7.948 1.00 86.81 216 ALA A C 1
ATOM 1620 O O . ALA A 1 216 ? -6.529 11.223 9.161 1.00 86.81 216 ALA A O 1
ATOM 1621 N N . GLU A 1 217 ? -6.993 12.323 7.255 1.00 88.06 217 GLU A N 1
ATOM 1622 C CA . GLU A 1 217 ? -7.118 13.658 7.864 1.00 88.06 217 GLU A CA 1
ATOM 1623 C C . GLU A 1 217 ? -8.196 13.684 8.953 1.00 88.06 217 GLU A C 1
ATOM 1625 O O . GLU A 1 217 ? -7.941 14.127 10.067 1.00 88.06 217 GLU A O 1
ATOM 1630 N N . ALA A 1 218 ? -9.387 13.147 8.671 1.00 88.44 218 ALA A N 1
ATOM 1631 C CA . ALA A 1 218 ? -10.484 13.134 9.635 1.00 88.44 218 ALA A CA 1
ATOM 1632 C C . ALA A 1 218 ? -10.179 12.276 10.880 1.00 88.44 218 ALA A C 1
ATOM 1634 O O . ALA A 1 218 ? -10.615 12.609 11.987 1.00 88.44 218 ALA A O 1
ATOM 1635 N N . ALA A 1 219 ? -9.417 11.190 10.724 1.00 88.38 219 ALA A N 1
ATOM 1636 C CA . ALA A 1 219 ? -8.943 10.381 11.844 1.00 88.38 219 ALA A CA 1
ATOM 1637 C C . ALA A 1 219 ? -7.938 11.146 12.717 1.00 88.38 219 ALA A C 1
ATOM 1639 O O . ALA A 1 219 ? -8.080 11.148 13.942 1.00 88.38 219 ALA A O 1
ATOM 1640 N N . ALA A 1 220 ? -6.967 11.830 12.102 1.00 87.88 220 ALA A N 1
ATOM 1641 C CA . ALA A 1 220 ? -6.003 12.654 12.826 1.00 87.88 220 ALA A CA 1
ATOM 1642 C C . ALA A 1 220 ? -6.664 13.852 13.513 1.00 87.88 220 ALA A C 1
ATOM 1644 O O . ALA A 1 220 ? -6.414 14.064 14.692 1.00 87.88 220 ALA A O 1
ATOM 1645 N N . ASP A 1 221 ? -7.582 14.562 12.852 1.00 88.44 221 ASP A N 1
ATOM 1646 C CA . ASP A 1 221 ? -8.350 15.659 13.459 1.00 88.44 221 ASP A CA 1
ATOM 1647 C C . ASP A 1 221 ? -9.104 15.193 14.716 1.00 88.44 221 ASP A C 1
ATOM 1649 O O . ASP A 1 221 ? -9.126 15.874 15.749 1.00 88.44 221 ASP A O 1
ATOM 1653 N N . SER A 1 222 ? -9.714 14.007 14.640 1.00 87.56 222 SER A N 1
ATOM 1654 C CA . SER A 1 222 ? -10.451 13.407 15.756 1.00 87.56 222 SER A CA 1
ATOM 1655 C C . SER A 1 222 ? -9.517 13.030 16.908 1.00 87.56 222 SER A C 1
ATOM 1657 O O . SER A 1 222 ? -9.813 13.318 18.071 1.00 87.56 222 SER A O 1
ATOM 1659 N N . LEU A 1 223 ? -8.361 12.444 16.588 1.00 86.00 223 LEU A N 1
ATOM 1660 C CA . LEU A 1 223 ? -7.319 12.113 17.554 1.00 86.00 223 LEU A CA 1
ATOM 1661 C C . LEU A 1 223 ? -6.769 13.369 18.245 1.00 86.00 223 LEU A C 1
ATOM 1663 O O . LEU A 1 223 ? -6.712 13.412 19.478 1.00 86.00 223 LEU A O 1
ATOM 1667 N N . SER A 1 224 ? -6.423 14.401 17.474 1.00 88.06 224 SER A N 1
ATOM 1668 C CA . SER A 1 224 ? -5.911 15.676 17.978 1.00 88.06 224 SER A CA 1
ATOM 1669 C C . SER A 1 224 ? -6.924 16.362 18.888 1.00 88.06 224 SER A C 1
ATOM 1671 O O . SER A 1 224 ? -6.581 16.832 19.971 1.00 88.06 224 SER A O 1
ATOM 1673 N N . THR A 1 225 ? -8.206 16.344 18.511 1.00 86.94 225 THR A N 1
ATOM 1674 C CA . THR A 1 225 ? -9.296 16.913 19.320 1.00 86.94 225 THR A CA 1
ATOM 1675 C C . THR A 1 225 ? -9.433 16.220 20.678 1.00 86.94 225 THR A C 1
ATOM 1677 O O . THR A 1 225 ? -9.718 16.877 21.679 1.00 86.94 225 THR A O 1
ATOM 1680 N N . MET A 1 226 ? -9.247 14.900 20.732 1.00 83.50 226 MET A N 1
ATOM 1681 C CA . MET A 1 226 ? -9.413 14.130 21.966 1.00 83.50 226 MET A CA 1
ATOM 1682 C C . MET A 1 226 ? -8.195 14.136 22.879 1.00 83.50 226 MET A C 1
ATOM 1684 O O . MET A 1 226 ? -8.348 14.093 24.097 1.00 83.50 226 MET A O 1
ATOM 1688 N N . THR A 1 227 ? -7.001 14.130 22.297 1.00 82.94 227 THR A N 1
ATOM 1689 C CA . THR A 1 227 ? -5.749 13.939 23.041 1.00 82.94 227 THR A CA 1
ATOM 1690 C C . THR A 1 227 ? -4.975 15.235 23.239 1.00 82.94 227 THR A C 1
ATOM 1692 O O . THR A 1 227 ? -4.062 15.279 24.057 1.00 82.94 227 THR A O 1
ATOM 1695 N N . GLY A 1 228 ? -5.311 16.289 22.490 1.00 82.38 228 GLY A N 1
ATOM 1696 C CA . GLY A 1 228 ? -4.533 17.524 22.433 1.00 82.38 228 GLY A CA 1
ATOM 1697 C C . GLY A 1 228 ? -3.176 17.373 21.737 1.00 82.38 228 GLY A C 1
ATOM 1698 O O . GLY A 1 228 ? -2.427 18.346 21.687 1.00 82.38 228 GLY A O 1
ATOM 1699 N N . ILE A 1 229 ? -2.848 16.186 21.214 1.00 81.56 229 ILE A N 1
ATOM 1700 C CA . ILE A 1 229 ? -1.624 15.941 20.451 1.00 81.56 229 ILE A CA 1
ATOM 1701 C C . ILE A 1 229 ? -1.814 16.495 19.043 1.00 81.56 229 ILE A C 1
ATOM 1703 O O . ILE A 1 229 ? -2.794 16.161 18.388 1.00 81.56 229 ILE A O 1
ATOM 1707 N N . ASP A 1 230 ? -0.860 17.284 18.553 1.00 82.81 230 ASP A N 1
ATOM 1708 C CA . ASP A 1 230 ? -0.841 17.683 17.147 1.00 82.81 230 ASP A CA 1
ATOM 1709 C C . ASP A 1 230 ? -0.398 16.495 16.277 1.00 82.81 230 ASP A C 1
ATOM 1711 O O . ASP A 1 230 ? 0.792 16.167 16.175 1.00 82.81 230 ASP A O 1
ATOM 1715 N N . ALA A 1 231 ? -1.385 15.781 15.735 1.00 81.44 231 ALA A N 1
ATOM 1716 C CA . ALA A 1 231 ? -1.175 14.640 14.862 1.00 81.44 231 ALA A CA 1
ATOM 1717 C C . ALA A 1 231 ? -1.130 15.079 13.395 1.00 81.44 231 ALA A C 1
ATOM 1719 O O . ALA A 1 231 ? -2.056 15.690 12.865 1.00 81.44 231 ALA A O 1
ATOM 1720 N N . SER A 1 232 ? -0.060 14.682 12.721 1.00 78.62 232 SER A N 1
ATOM 1721 C CA . SER A 1 232 ? 0.114 14.791 11.279 1.00 78.62 232 SER A CA 1
ATOM 1722 C C . SER A 1 232 ? -0.113 13.440 10.613 1.00 78.62 232 SER A C 1
ATOM 1724 O O . SER A 1 232 ? 0.135 12.379 11.192 1.00 78.62 232 SER A O 1
ATOM 1726 N N . VAL A 1 233 ? -0.591 13.477 9.377 1.00 79.62 233 VAL A N 1
ATOM 1727 C CA . VAL A 1 233 ? -0.902 12.279 8.609 1.00 79.62 233 VAL A CA 1
ATOM 1728 C C . VAL A 1 233 ? 0.146 12.084 7.528 1.00 79.62 233 VAL A C 1
ATOM 1730 O O . VAL A 1 233 ? 0.361 12.973 6.706 1.00 79.62 233 VAL A O 1
ATOM 1733 N N . ASP A 1 234 ? 0.728 10.891 7.487 1.00 71.69 234 ASP A N 1
ATOM 1734 C CA . ASP A 1 234 ? 1.527 10.402 6.372 1.00 71.69 234 ASP A CA 1
ATOM 1735 C C . ASP A 1 234 ? 0.781 9.245 5.686 1.00 71.69 234 ASP A C 1
ATOM 1737 O O . ASP A 1 234 ? 0.721 8.111 6.173 1.00 71.69 234 ASP A O 1
ATOM 1741 N N . ILE A 1 235 ? 0.137 9.533 4.552 1.00 69.56 235 ILE A N 1
ATOM 1742 C CA . ILE A 1 235 ? -0.580 8.507 3.785 1.00 69.56 235 ILE A CA 1
ATOM 1743 C C . ILE A 1 235 ? 0.434 7.744 2.951 1.00 69.56 235 ILE A C 1
ATOM 1745 O O . ILE A 1 235 ? 0.926 8.223 1.928 1.00 69.56 235 ILE A O 1
ATOM 1749 N N . ARG A 1 236 ? 0.726 6.516 3.380 1.00 60.81 236 ARG A N 1
ATOM 1750 C CA . ARG A 1 236 ? 1.828 5.733 2.822 1.00 60.81 236 ARG A CA 1
ATOM 1751 C C . ARG A 1 236 ? 1.563 5.201 1.427 1.00 60.81 236 ARG A C 1
ATOM 1753 O O . ARG A 1 236 ? 2.545 5.057 0.686 1.00 60.81 236 ARG A O 1
ATOM 1760 N N . ARG A 1 237 ? 0.303 4.845 1.103 1.00 66.81 237 ARG A N 1
ATOM 1761 C CA . ARG A 1 237 ? -0.300 4.619 -0.240 1.00 66.81 237 ARG A CA 1
ATOM 1762 C C . ARG A 1 237 ? -1.465 3.618 -0.196 1.00 66.81 237 ARG A C 1
ATOM 1764 O O . ARG A 1 237 ? -1.767 2.990 0.810 1.00 66.81 237 ARG A O 1
ATOM 1771 N N . ILE A 1 238 ? -2.089 3.445 -1.358 1.00 76.69 238 ILE A N 1
ATOM 1772 C CA . ILE A 1 238 ? -3.120 2.445 -1.639 1.00 76.69 238 ILE A CA 1
ATOM 1773 C C . ILE A 1 238 ? -2.456 1.284 -2.365 1.00 76.69 238 ILE A C 1
ATOM 1775 O O . ILE A 1 238 ? -1.934 1.454 -3.469 1.00 76.69 238 ILE A O 1
ATOM 1779 N N . ASN A 1 239 ? -2.435 0.116 -1.742 1.00 75.50 239 ASN A N 1
ATOM 1780 C CA . ASN A 1 239 ? -1.766 -1.062 -2.270 1.00 75.50 239 ASN A CA 1
ATOM 1781 C C . ASN A 1 239 ? -2.809 -2.048 -2.798 1.00 75.50 239 ASN A C 1
ATOM 1783 O O . ASN A 1 239 ? -3.800 -2.313 -2.126 1.00 75.50 239 ASN A O 1
ATOM 1787 N N . PHE A 1 240 ? -2.590 -2.609 -3.985 1.00 77.62 240 PHE A N 1
ATOM 1788 C CA . PHE A 1 240 ? -3.343 -3.767 -4.457 1.00 77.62 240 PHE A CA 1
ATOM 1789 C C . PHE A 1 240 ? -2.486 -5.014 -4.246 1.00 77.62 240 PHE A C 1
ATOM 1791 O O . PHE A 1 240 ? -1.416 -5.143 -4.848 1.00 77.62 240 PHE A O 1
ATOM 1798 N N . VAL A 1 241 ? -2.919 -5.892 -3.343 1.00 77.56 241 VAL A N 1
ATOM 1799 C CA . VAL A 1 241 ? -2.137 -7.054 -2.899 1.00 77.56 241 VAL A CA 1
ATOM 1800 C C . VAL A 1 241 ? -3.005 -8.296 -2.756 1.00 77.56 241 VAL A C 1
ATOM 1802 O O . VAL A 1 241 ? -4.217 -8.199 -2.574 1.00 77.56 241 VAL A O 1
ATOM 1805 N N . SER A 1 242 ? -2.388 -9.477 -2.834 1.00 80.81 242 SER A N 1
ATOM 1806 C CA . SER A 1 242 ? -3.047 -10.716 -2.412 1.00 80.81 242 SER A CA 1
ATOM 1807 C C . SER A 1 242 ? -3.346 -10.654 -0.916 1.00 80.81 242 SER A C 1
ATOM 1809 O O . SER A 1 242 ? -2.519 -10.166 -0.141 1.00 80.81 242 SER A O 1
ATOM 1811 N N . LEU A 1 243 ? -4.509 -11.164 -0.508 1.00 81.88 243 LEU A N 1
ATOM 1812 C CA . LEU A 1 243 ? -4.886 -11.223 0.905 1.00 81.88 243 LEU A CA 1
ATOM 1813 C C . LEU A 1 243 ? -3.838 -11.953 1.761 1.00 81.88 243 LEU A C 1
ATOM 1815 O O . LEU A 1 243 ? -3.511 -11.488 2.851 1.00 81.88 243 LEU A O 1
ATOM 1819 N N . ASP A 1 244 ? -3.245 -13.026 1.237 1.00 81.00 244 ASP A N 1
ATOM 1820 C CA . ASP A 1 244 ? -2.233 -13.825 1.941 1.00 81.00 244 ASP A CA 1
ATOM 1821 C C . ASP A 1 244 ? -0.893 -13.083 2.112 1.00 81.00 244 ASP A C 1
ATOM 1823 O O . ASP A 1 244 ? -0.032 -13.504 2.884 1.00 81.00 244 ASP A O 1
ATOM 1827 N N . ALA A 1 245 ? -0.693 -11.971 1.395 1.00 80.00 245 ALA A N 1
ATOM 1828 C CA . ALA A 1 245 ? 0.514 -11.157 1.490 1.00 80.00 245 ALA A CA 1
ATOM 1829 C C . ALA A 1 245 ? 0.416 -10.046 2.549 1.00 80.00 245 ALA A C 1
ATOM 1831 O O . ALA A 1 245 ? 1.455 -9.533 2.964 1.00 80.00 245 ALA A O 1
ATOM 1832 N N . ILE A 1 246 ? -0.795 -9.684 2.996 1.00 81.19 246 ILE A N 1
ATOM 1833 C CA . ILE A 1 246 ? -1.025 -8.584 3.951 1.00 81.19 246 ILE A CA 1
ATOM 1834 C C . ILE A 1 246 ? -0.335 -8.827 5.305 1.00 81.19 246 ILE A C 1
ATOM 1836 O O . ILE A 1 246 ? 0.289 -7.893 5.804 1.00 81.19 246 ILE A O 1
ATOM 1840 N N . PRO A 1 247 ? -0.344 -10.040 5.897 1.00 82.56 247 PRO A N 1
ATOM 1841 C CA . PRO A 1 247 ? 0.327 -10.274 7.180 1.00 82.56 247 PRO A CA 1
ATOM 1842 C C . PRO A 1 247 ? 1.829 -9.957 7.152 1.00 82.56 247 PRO A C 1
ATOM 1844 O O . PRO A 1 247 ? 2.379 -9.511 8.154 1.00 82.56 247 PRO A O 1
ATOM 1847 N N . ASN A 1 248 ? 2.483 -10.113 5.994 1.00 76.69 248 ASN A N 1
ATOM 1848 C CA . ASN A 1 248 ? 3.906 -9.802 5.820 1.00 76.69 248 ASN A CA 1
ATOM 1849 C C . ASN A 1 248 ? 4.197 -8.291 5.756 1.00 76.69 248 ASN A C 1
ATOM 1851 O O . ASN A 1 248 ? 5.359 -7.900 5.709 1.00 76.69 248 ASN A O 1
ATOM 1855 N N . GLN A 1 249 ? 3.165 -7.442 5.709 1.00 72.25 249 GLN A N 1
ATOM 1856 C CA . GLN A 1 249 ? 3.296 -5.979 5.716 1.00 72.25 249 GLN A CA 1
ATOM 1857 C C . GLN A 1 249 ? 3.328 -5.400 7.129 1.00 72.25 249 GLN A C 1
ATOM 1859 O O . GLN A 1 249 ? 3.577 -4.210 7.302 1.00 72.25 249 GLN A O 1
ATOM 1864 N N . VAL A 1 250 ? 3.044 -6.225 8.134 1.00 77.19 250 VAL A N 1
ATOM 1865 C CA . VAL A 1 250 ? 2.905 -5.797 9.518 1.00 77.19 250 VAL A CA 1
ATOM 1866 C C . VAL A 1 250 ? 4.055 -6.344 10.351 1.00 77.19 250 VAL A C 1
ATOM 1868 O O . VAL A 1 250 ? 4.573 -7.431 10.097 1.00 77.19 250 VAL A O 1
ATOM 1871 N N . SER A 1 251 ? 4.458 -5.576 11.365 1.00 73.75 251 SER A N 1
ATOM 1872 C CA . SER A 1 251 ? 5.515 -5.972 12.290 1.00 73.75 251 SER A CA 1
ATOM 1873 C C . SER A 1 251 ? 5.247 -7.342 12.926 1.00 73.75 251 SER A C 1
ATOM 1875 O O . SER A 1 251 ? 4.131 -7.667 13.343 1.00 73.75 251 SER A O 1
ATOM 1877 N N . THR A 1 252 ? 6.309 -8.139 13.053 1.00 77.06 252 THR A N 1
ATOM 1878 C CA . THR A 1 252 ? 6.299 -9.403 13.805 1.00 77.06 252 THR A CA 1
ATOM 1879 C C . THR A 1 252 ? 6.486 -9.199 15.311 1.00 77.06 252 THR A C 1
ATOM 1881 O O . THR A 1 252 ? 6.492 -10.169 16.070 1.00 77.06 252 THR A O 1
ATOM 1884 N N . GLU A 1 253 ? 6.671 -7.955 15.756 1.00 82.75 253 GLU A N 1
ATOM 1885 C CA . GLU A 1 253 ? 6.738 -7.590 17.172 1.00 82.75 253 GLU A CA 1
ATOM 1886 C C . GLU A 1 253 ? 5.333 -7.613 17.816 1.00 82.75 253 GLU A C 1
ATOM 1888 O O . GLU A 1 253 ? 4.319 -7.475 17.121 1.00 82.75 253 GLU A O 1
ATOM 1893 N N . PRO A 1 254 ? 5.236 -7.771 19.150 1.00 85.50 254 PRO A N 1
ATOM 1894 C CA . PRO A 1 254 ? 3.984 -7.576 19.872 1.00 85.50 254 PRO A CA 1
ATOM 1895 C C . PRO A 1 254 ? 3.440 -6.151 19.696 1.00 85.50 254 PRO A C 1
ATOM 1897 O O . PRO A 1 254 ? 4.131 -5.170 19.971 1.00 85.50 254 PRO A O 1
ATOM 1900 N N . GLN A 1 255 ? 2.180 -6.044 19.288 1.00 90.25 255 GLN A N 1
ATOM 1901 C CA . GLN A 1 255 ? 1.470 -4.791 19.065 1.00 90.25 255 GLN A CA 1
ATOM 1902 C C . GLN A 1 255 ? 0.101 -4.813 19.745 1.00 90.25 255 GLN A C 1
ATOM 1904 O O . GLN A 1 255 ? -0.521 -5.859 19.951 1.00 90.25 255 GLN A O 1
ATOM 1909 N N . VAL A 1 256 ? -0.377 -3.627 20.101 1.00 92.56 256 VAL A N 1
ATOM 1910 C CA . VAL A 1 256 ? -1.771 -3.408 20.462 1.00 92.56 256 VAL A CA 1
ATOM 1911 C C . VAL A 1 256 ? -2.553 -3.209 19.170 1.00 92.56 256 VAL A C 1
ATOM 1913 O O . VAL A 1 256 ? -2.239 -2.324 18.379 1.00 92.56 256 VAL A O 1
ATOM 1916 N N . SER A 1 257 ? -3.569 -4.039 18.963 1.00 93.31 257 SER A N 1
ATOM 1917 C CA . SER A 1 257 ? -4.401 -4.029 17.767 1.00 93.31 257 SER A CA 1
ATOM 1918 C C . SER A 1 257 ? -5.866 -3.819 18.124 1.00 93.31 257 SER A C 1
ATOM 1920 O O . SER A 1 257 ? -6.377 -4.389 19.094 1.00 93.31 257 SER A O 1
ATOM 1922 N N . VAL A 1 258 ? -6.547 -2.989 17.338 1.00 94.94 258 VAL A N 1
ATOM 1923 C CA . VAL A 1 258 ? -7.993 -2.796 17.432 1.00 94.94 258 VAL A CA 1
ATOM 1924 C C . VAL A 1 258 ? -8.596 -2.921 16.044 1.00 94.94 258 VAL A C 1
ATOM 1926 O O . VAL A 1 258 ? -8.266 -2.151 15.144 1.00 94.94 258 VAL A O 1
ATOM 1929 N N . ALA A 1 259 ? -9.478 -3.900 15.874 1.00 94.19 259 ALA A N 1
ATOM 1930 C CA . ALA A 1 259 ? -10.119 -4.192 14.603 1.00 94.19 259 ALA A CA 1
ATOM 1931 C C . ALA A 1 259 ? -11.614 -3.861 14.615 1.00 94.19 259 ALA A C 1
ATOM 1933 O O . ALA A 1 259 ? -12.309 -4.040 15.619 1.00 94.19 259 ALA A O 1
ATOM 1934 N N . PHE A 1 260 ? -12.112 -3.449 13.455 1.00 94.69 260 PHE A N 1
ATOM 1935 C CA . PHE A 1 260 ? -13.507 -3.134 13.191 1.00 94.69 260 PHE A CA 1
ATOM 1936 C C . PHE A 1 260 ? -13.931 -3.811 11.892 1.00 94.69 260 PHE A C 1
ATOM 1938 O O . PHE A 1 260 ? -13.212 -3.766 10.896 1.00 94.69 260 PHE A O 1
ATOM 1945 N N . SER A 1 261 ? -15.121 -4.404 11.872 1.00 93.75 261 SER A N 1
ATOM 1946 C CA . SER A 1 261 ? -15.820 -4.654 10.608 1.00 93.75 261 SER A CA 1
ATOM 1947 C C . SER A 1 261 ? -16.700 -3.453 10.299 1.00 93.75 261 SER A C 1
ATOM 1949 O O . SER A 1 261 ? -17.385 -2.968 11.202 1.00 93.75 261 SER A O 1
ATOM 1951 N N . PHE A 1 262 ? -16.731 -3.004 9.051 1.00 94.50 262 PHE A N 1
ATOM 1952 C CA . PHE A 1 262 ? -17.638 -1.955 8.602 1.00 94.50 262 PHE A CA 1
ATOM 1953 C C . PHE A 1 262 ? -18.552 -2.441 7.480 1.00 94.50 262 PHE A C 1
ATOM 1955 O O . PHE A 1 262 ? -18.260 -3.396 6.760 1.00 94.50 262 PHE A O 1
ATOM 1962 N N . SER A 1 263 ? -19.712 -1.807 7.375 1.00 92.62 263 SER A N 1
ATOM 1963 C CA . SER A 1 263 ? -20.800 -2.170 6.476 1.00 92.62 263 SER A CA 1
ATOM 1964 C C . SER A 1 263 ? -21.437 -0.921 5.883 1.00 92.62 263 SER A C 1
ATOM 1966 O O . SER A 1 263 ? -21.363 0.156 6.468 1.00 92.62 263 SER A O 1
ATOM 1968 N N . GLY A 1 264 ? -22.073 -1.072 4.727 1.00 88.62 264 GLY A N 1
ATOM 1969 C CA . GLY A 1 264 ? -22.537 0.051 3.925 1.00 88.62 264 GLY A CA 1
ATOM 1970 C C . GLY A 1 264 ? -22.007 -0.094 2.510 1.00 88.62 264 GLY A C 1
ATOM 1971 O O . GLY A 1 264 ? -21.913 -1.210 2.004 1.00 88.62 264 GLY A O 1
ATOM 1972 N N . MET A 1 265 ? -21.665 1.022 1.879 1.00 87.25 265 MET A N 1
ATOM 1973 C CA . MET A 1 265 ? -21.062 1.028 0.549 1.00 87.25 265 MET A CA 1
ATOM 1974 C C . MET A 1 265 ? -19.869 1.990 0.564 1.00 87.25 265 MET A C 1
ATOM 1976 O O . MET A 1 265 ? -20.104 3.182 0.378 1.00 87.25 265 MET A O 1
ATOM 1980 N N . PRO A 1 266 ? -18.627 1.518 0.814 1.00 90.06 266 PRO A N 1
ATOM 1981 C CA . PRO A 1 266 ? -18.212 0.110 0.916 1.00 90.06 266 PRO A CA 1
ATOM 1982 C C . PRO A 1 266 ? -18.426 -0.572 2.282 1.00 90.06 266 PRO A C 1
ATOM 1984 O O . PRO A 1 266 ? -18.524 0.096 3.309 1.00 90.06 266 PRO A O 1
ATOM 1987 N N . SER A 1 267 ? -18.443 -1.913 2.292 1.00 91.62 267 SER A N 1
ATOM 1988 C CA . SER A 1 267 ? -18.197 -2.747 3.483 1.00 91.62 267 SER A CA 1
ATOM 1989 C C . SER A 1 267 ? -16.729 -3.198 3.556 1.00 91.62 267 SER A C 1
ATOM 1991 O O . SER A 1 267 ? -15.986 -2.992 2.600 1.00 91.62 267 SER A O 1
ATOM 1993 N N . GLY A 1 268 ? -16.275 -3.774 4.677 1.00 92.56 268 GLY A N 1
ATOM 1994 C CA . GLY A 1 268 ? -14.889 -4.239 4.826 1.00 92.56 268 GLY A CA 1
ATOM 1995 C C . GLY A 1 268 ? -14.392 -4.330 6.267 1.00 92.56 268 GLY A C 1
ATOM 1996 O O . GLY A 1 268 ? -15.181 -4.500 7.200 1.00 92.56 268 GLY A O 1
ATOM 1997 N N . TYR A 1 269 ? -13.073 -4.226 6.440 1.00 93.12 269 TYR A N 1
ATOM 1998 C CA . TYR A 1 269 ? -12.411 -4.212 7.746 1.00 93.12 269 TYR A CA 1
ATOM 1999 C C . TYR A 1 269 ? -11.449 -3.035 7.896 1.00 93.12 269 TYR A C 1
ATOM 2001 O O . TYR A 1 269 ? -10.776 -2.646 6.945 1.00 93.12 269 TYR A O 1
ATOM 2009 N N . LEU A 1 270 ? -11.371 -2.492 9.107 1.00 94.06 270 LEU A N 1
ATOM 2010 C CA . LEU A 1 270 ? -10.407 -1.476 9.512 1.00 94.06 270 LEU A CA 1
ATOM 2011 C C . LEU A 1 270 ? -9.598 -2.024 10.689 1.00 94.06 270 LEU A C 1
ATOM 2013 O O . LEU A 1 270 ? -10.173 -2.548 11.641 1.00 94.06 270 LEU A O 1
ATOM 2017 N N . LEU A 1 271 ? -8.276 -1.909 10.621 1.00 93.44 271 LEU A N 1
ATOM 2018 C CA . LEU A 1 271 ? -7.343 -2.349 11.650 1.00 93.44 271 LEU A CA 1
ATOM 2019 C C . LEU A 1 271 ? -6.448 -1.184 12.058 1.00 93.44 271 LEU A C 1
ATOM 2021 O O . LEU A 1 271 ? -5.835 -0.548 11.207 1.00 93.44 271 LEU A O 1
ATOM 2025 N N . ILE A 1 272 ? -6.357 -0.940 13.359 1.00 93.81 272 ILE A N 1
ATOM 2026 C CA . ILE A 1 272 ? -5.437 0.027 13.956 1.00 93.81 272 ILE A CA 1
ATOM 2027 C C . ILE A 1 272 ? -4.379 -0.755 14.720 1.00 93.81 272 ILE A C 1
ATOM 2029 O O . ILE A 1 272 ? -4.729 -1.590 15.558 1.00 93.81 272 ILE A O 1
ATOM 2033 N N . LEU A 1 273 ? -3.109 -0.483 14.439 1.00 92.69 273 LEU A N 1
ATOM 2034 C CA . LEU A 1 273 ? -1.958 -1.097 15.086 1.00 92.69 273 LEU A CA 1
ATOM 2035 C C . LEU A 1 273 ? -1.091 -0.029 15.740 1.00 92.69 273 LEU A C 1
ATOM 2037 O O . LEU A 1 273 ? -0.794 1.014 15.161 1.00 92.69 273 LEU A O 1
ATOM 2041 N N . LEU A 1 274 ? -0.686 -0.320 16.969 1.00 91.81 274 LEU A N 1
ATOM 2042 C CA . LEU A 1 274 ? 0.184 0.513 17.779 1.00 91.81 274 LEU A CA 1
ATOM 2043 C C . LEU A 1 274 ? 1.259 -0.385 18.380 1.00 91.81 274 LEU A C 1
ATOM 2045 O O . LEU A 1 274 ? 0.946 -1.414 18.987 1.00 91.81 274 LEU A O 1
ATOM 2049 N N . ASP A 1 275 ? 2.523 0.014 18.284 1.00 90.00 275 ASP A N 1
ATOM 2050 C CA . ASP A 1 275 ? 3.528 -0.568 19.167 1.00 90.00 275 ASP A CA 1
ATOM 2051 C C . ASP A 1 275 ? 3.198 -0.232 20.639 1.00 90.00 275 ASP A C 1
ATOM 2053 O O . ASP A 1 275 ? 2.418 0.679 20.949 1.00 90.00 275 ASP A O 1
ATOM 2057 N N . GLU A 1 276 ? 3.769 -0.976 21.588 1.00 88.44 276 GLU A N 1
ATOM 2058 C CA . GLU A 1 276 ? 3.421 -0.774 22.996 1.00 88.44 276 GLU A CA 1
ATOM 2059 C C . GLU A 1 276 ? 3.813 0.608 23.542 1.00 88.44 276 GLU A C 1
ATOM 2061 O O . GLU A 1 276 ? 3.228 1.067 24.524 1.00 88.44 276 GLU A O 1
ATOM 2066 N N . ARG A 1 277 ? 4.836 1.259 22.984 1.00 87.94 277 ARG A N 1
ATOM 2067 C CA . ARG A 1 277 ? 5.263 2.596 23.406 1.00 87.94 277 ARG A CA 1
ATOM 2068 C C . ARG A 1 277 ? 4.245 3.627 22.934 1.00 87.94 277 ARG A C 1
ATOM 2070 O O . ARG A 1 277 ? 3.750 4.389 23.763 1.00 87.94 277 ARG A O 1
ATOM 2077 N N . SER A 1 278 ? 3.884 3.575 21.657 1.00 89.88 278 SER A N 1
ATOM 2078 C CA . SER A 1 278 ? 2.875 4.411 21.014 1.00 89.88 278 SER A CA 1
ATOM 2079 C C . SER A 1 278 ? 1.520 4.265 21.706 1.00 89.88 278 SER A C 1
ATOM 2081 O O . SER A 1 278 ? 0.907 5.258 22.091 1.00 89.88 278 SER A O 1
ATOM 2083 N N . ALA A 1 279 ? 1.090 3.035 22.003 1.00 90.38 279 ALA A N 1
ATOM 2084 C CA . ALA A 1 279 ? -0.159 2.793 22.719 1.00 90.38 279 ALA A CA 1
ATOM 2085 C C . ALA A 1 279 ? -0.154 3.395 24.141 1.00 90.38 279 ALA A C 1
ATOM 2087 O O . ALA A 1 279 ? -1.155 3.961 24.581 1.00 90.38 279 ALA A O 1
ATOM 2088 N N . ARG A 1 280 ? 0.964 3.301 24.880 1.00 88.31 280 ARG A N 1
ATOM 2089 C CA . ARG A 1 280 ? 1.076 3.894 26.227 1.00 88.31 280 ARG A CA 1
ATOM 2090 C C . ARG A 1 280 ? 1.118 5.420 26.175 1.00 88.31 280 ARG A C 1
ATOM 2092 O O . ARG A 1 280 ? 0.507 6.060 27.028 1.00 88.31 280 ARG A O 1
ATOM 2099 N N . ALA A 1 281 ? 1.834 5.990 25.205 1.00 86.75 281 ALA A N 1
ATOM 2100 C CA . ALA A 1 281 ? 1.895 7.432 24.986 1.00 86.75 281 ALA A CA 1
ATOM 2101 C C . ALA A 1 281 ? 0.504 7.991 24.663 1.00 86.75 281 ALA A C 1
ATOM 2103 O O . ALA A 1 281 ? 0.075 8.968 25.272 1.00 86.75 281 ALA A O 1
ATOM 2104 N N . LEU A 1 282 ? -0.229 7.298 23.789 1.00 87.44 282 LEU A N 1
ATOM 2105 C CA . LEU A 1 282 ? -1.595 7.629 23.408 1.00 87.44 282 LEU A CA 1
ATOM 2106 C C . LEU A 1 282 ? -2.551 7.640 24.613 1.00 87.44 282 LEU A C 1
ATOM 2108 O O . LEU A 1 282 ? -3.282 8.608 24.821 1.00 87.44 282 LEU A O 1
ATOM 2112 N N . VAL A 1 283 ? -2.517 6.587 25.439 1.00 89.12 283 VAL A N 1
ATOM 2113 C CA . VAL A 1 283 ? -3.325 6.511 26.669 1.00 89.12 283 VAL A CA 1
ATOM 2114 C C . VAL A 1 283 ? -2.934 7.604 27.660 1.00 89.12 283 VAL A C 1
ATOM 2116 O O . VAL A 1 283 ? -3.811 8.247 28.231 1.00 89.12 283 VAL A O 1
ATOM 2119 N N . GLY A 1 284 ? -1.634 7.832 27.859 1.00 87.50 284 GLY A N 1
ATOM 2120 C CA . GLY A 1 284 ? -1.138 8.872 28.759 1.00 87.50 284 GLY A CA 1
ATOM 2121 C C . GLY A 1 284 ? -1.641 10.259 28.364 1.00 87.50 284 GLY A C 1
ATOM 2122 O O . GLY A 1 284 ? -2.183 10.975 29.201 1.00 87.50 284 GLY A O 1
ATOM 2123 N N . ALA A 1 285 ? -1.555 10.603 27.078 1.00 85.88 285 ALA A N 1
ATOM 2124 C CA . ALA A 1 285 ? -2.035 11.883 26.570 1.00 85.88 285 ALA A CA 1
ATOM 2125 C C . ALA A 1 285 ? -3.551 12.058 26.733 1.00 85.88 285 ALA A C 1
ATOM 2127 O O . ALA A 1 285 ? -3.998 13.087 27.228 1.00 85.88 285 ALA A O 1
ATOM 2128 N N . ALA A 1 286 ? -4.346 11.035 26.404 1.00 85.94 286 ALA A N 1
ATOM 2129 C CA . ALA A 1 286 ? -5.801 11.093 26.563 1.00 85.94 286 ALA A CA 1
ATOM 2130 C C . ALA A 1 286 ? -6.252 11.270 28.026 1.00 85.94 286 ALA A C 1
ATOM 2132 O O . ALA A 1 286 ? -7.334 11.795 28.288 1.00 85.94 286 ALA A O 1
ATOM 2133 N N . LEU A 1 287 ? -5.437 10.814 28.979 1.00 85.69 287 LEU A N 1
ATOM 2134 C CA . LEU A 1 287 ? -5.721 10.886 30.412 1.00 85.69 287 LEU A CA 1
ATOM 2135 C C . LEU A 1 287 ? -5.033 12.065 31.117 1.00 85.69 287 LEU A C 1
ATOM 2137 O O . LEU A 1 287 ? -5.223 12.212 32.325 1.00 85.69 287 LEU A O 1
ATOM 2141 N N . ASP A 1 288 ? -4.234 12.864 30.400 1.00 84.75 288 ASP A N 1
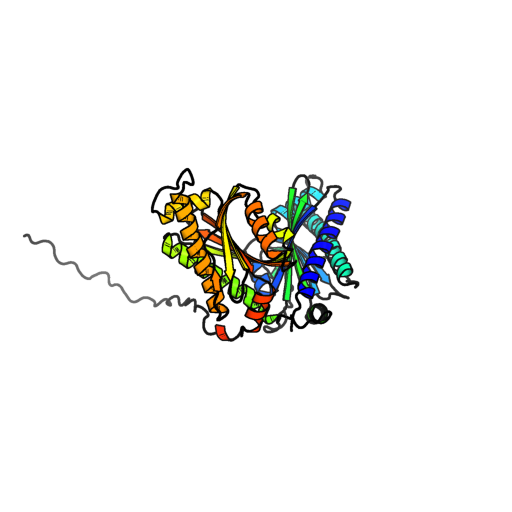ATOM 2142 C CA . ASP A 1 288 ? -3.317 13.862 30.974 1.00 84.75 288 ASP A CA 1
ATOM 2143 C C . ASP A 1 288 ? -2.457 13.263 32.112 1.00 84.75 288 ASP A C 1
ATOM 2145 O O . ASP A 1 288 ? -2.340 13.793 33.221 1.00 84.75 288 ASP A O 1
ATOM 2149 N N . ALA A 1 289 ? -1.906 12.071 31.858 1.00 83.94 289 ALA A N 1
ATOM 2150 C CA . ALA A 1 289 ? -1.182 11.258 32.829 1.00 83.94 289 ALA A CA 1
ATOM 2151 C C . ALA A 1 289 ? 0.112 10.666 32.237 1.00 83.94 289 ALA A C 1
ATOM 2153 O O . ALA A 1 289 ? 0.227 10.485 31.023 1.00 83.94 289 ALA A O 1
ATOM 2154 N N . PRO A 1 290 ? 1.104 10.311 33.078 1.00 78.31 290 PRO A N 1
ATOM 2155 C CA . PRO A 1 290 ? 2.273 9.578 32.612 1.00 78.31 290 PRO A CA 1
ATOM 2156 C C . PRO A 1 290 ? 1.876 8.258 31.925 1.00 78.31 290 PRO A C 1
ATOM 2158 O O . PRO A 1 290 ? 0.924 7.612 32.376 1.00 78.31 290 PRO A O 1
ATOM 2161 N N . PRO A 1 291 ? 2.619 7.813 30.893 1.00 77.06 291 PRO A N 1
ATOM 2162 C CA . PRO A 1 291 ? 2.350 6.549 30.214 1.00 77.06 291 PRO A CA 1
ATOM 2163 C C . PRO A 1 291 ? 2.322 5.375 31.204 1.00 77.06 291 PRO A C 1
ATOM 2165 O O . PRO A 1 291 ? 3.243 5.207 32.007 1.00 77.06 291 PRO A O 1
ATOM 2168 N N . ALA A 1 292 ? 1.270 4.558 31.154 1.00 74.56 292 ALA A N 1
ATOM 2169 C CA . ALA A 1 292 ? 1.117 3.420 32.057 1.00 74.56 292 ALA A CA 1
ATOM 2170 C C . ALA A 1 292 ? 2.171 2.333 31.779 1.00 74.56 292 ALA A C 1
ATOM 2172 O O . ALA A 1 292 ? 2.448 2.007 30.628 1.00 74.56 292 ALA A O 1
ATOM 2173 N N . GLU A 1 293 ? 2.722 1.698 32.818 1.00 75.69 293 GLU A N 1
ATOM 2174 C CA . GLU A 1 293 ? 3.699 0.609 32.631 1.00 75.69 293 GLU A CA 1
ATOM 2175 C C . GLU A 1 293 ? 3.052 -0.665 32.048 1.00 75.69 293 GLU A C 1
ATOM 2177 O O . GLU A 1 293 ? 3.695 -1.423 31.317 1.00 75.69 293 GLU A O 1
ATOM 2182 N N . THR A 1 294 ? 1.759 -0.888 32.315 1.00 76.69 294 THR A N 1
ATOM 2183 C CA . THR A 1 294 ? 1.016 -2.095 31.918 1.00 76.69 294 THR A CA 1
ATOM 2184 C C . THR A 1 294 ? -0.362 -1.771 31.345 1.00 76.69 294 THR A C 1
ATOM 2186 O O . THR A 1 294 ? -1.033 -0.880 31.855 1.00 76.69 294 THR A O 1
ATOM 2189 N N . PHE A 1 295 ? -0.831 -2.568 30.378 1.00 78.19 295 PHE A N 1
ATOM 2190 C CA . PHE A 1 295 ? -2.201 -2.501 29.851 1.00 78.19 295 PHE A CA 1
ATOM 2191 C C . PHE A 1 295 ? -3.192 -3.284 30.721 1.00 78.19 295 PHE A C 1
ATOM 2193 O O . PHE A 1 295 ? -3.494 -4.460 30.458 1.00 78.19 295 PHE A O 1
ATOM 2200 N N . GLY A 1 296 ? -3.694 -2.630 31.769 1.00 83.75 296 GLY A N 1
ATOM 2201 C CA . GLY A 1 296 ? -4.830 -3.099 32.554 1.00 83.75 296 GLY A CA 1
ATOM 2202 C C . GLY A 1 296 ? -6.155 -2.930 31.806 1.00 83.75 296 GLY A C 1
ATOM 2203 O O . GLY A 1 296 ? -6.197 -2.514 30.652 1.00 83.75 296 GLY A O 1
ATOM 2204 N N . ALA A 1 297 ? -7.265 -3.296 32.453 1.00 87.00 297 ALA A N 1
ATOM 2205 C CA . ALA A 1 297 ? -8.593 -3.183 31.840 1.00 87.00 297 ALA A CA 1
ATOM 2206 C C . ALA A 1 297 ? -8.928 -1.733 31.454 1.00 87.00 297 ALA A C 1
ATOM 2208 O O . ALA A 1 297 ? -9.453 -1.498 30.375 1.00 87.00 297 ALA A O 1
ATOM 2209 N N . PHE A 1 298 ? -8.552 -0.772 32.301 1.00 87.88 298 PHE A N 1
ATOM 2210 C CA . PHE A 1 298 ? -8.821 0.640 32.057 1.00 87.88 298 PHE A CA 1
ATOM 2211 C C . PHE A 1 298 ? -8.045 1.173 30.849 1.00 87.88 298 PHE A C 1
ATOM 2213 O O . PHE A 1 298 ? -8.641 1.774 29.965 1.00 87.88 298 PHE A O 1
ATOM 2220 N N . GLU A 1 299 ? -6.744 0.883 30.754 1.00 89.38 299 GLU A N 1
ATOM 2221 C CA . GLU A 1 299 ? -5.922 1.312 29.619 1.00 89.38 299 GLU A CA 1
ATOM 2222 C C . GLU A 1 299 ? -6.411 0.685 28.306 1.00 89.38 299 GLU A C 1
ATOM 2224 O O . GLU A 1 299 ? -6.410 1.342 27.269 1.00 89.38 299 GLU A O 1
ATOM 2229 N N . ARG A 1 300 ? -6.873 -0.573 28.341 1.00 91.12 300 ARG A N 1
ATOM 2230 C CA . ARG A 1 300 ? -7.472 -1.246 27.174 1.00 91.12 300 ARG A CA 1
ATOM 2231 C C . ARG A 1 300 ? -8.771 -0.587 26.735 1.00 91.12 300 ARG A C 1
ATOM 2233 O O . ARG A 1 300 ? -8.988 -0.437 25.537 1.00 91.12 300 ARG A O 1
ATOM 2240 N N . ASP A 1 301 ? -9.632 -0.217 27.677 1.00 92.81 301 ASP A N 1
ATOM 2241 C CA . ASP A 1 301 ? -10.872 0.496 27.372 1.00 92.81 301 ASP A CA 1
ATOM 2242 C C . ASP A 1 301 ? -10.548 1.870 26.768 1.00 92.81 301 ASP A C 1
ATOM 2244 O O . ASP A 1 301 ? -11.099 2.225 25.732 1.00 92.81 301 ASP A O 1
ATOM 2248 N N . THR A 1 302 ? -9.568 2.597 27.317 1.00 92.31 302 THR A N 1
ATOM 2249 C CA . THR A 1 302 ? -9.108 3.874 26.747 1.00 92.31 302 THR A CA 1
ATOM 2250 C C . THR A 1 302 ? -8.580 3.720 25.320 1.00 92.31 302 THR A C 1
ATOM 2252 O O . THR A 1 302 ? -8.973 4.492 24.448 1.00 92.31 302 THR A O 1
ATOM 2255 N N . VAL A 1 303 ? -7.738 2.715 25.045 1.00 93.19 303 VAL A N 1
ATOM 2256 C CA . VAL A 1 303 ? -7.262 2.455 23.673 1.00 93.19 303 VAL A CA 1
ATOM 2257 C C . VAL A 1 303 ? -8.427 2.146 22.737 1.00 93.19 303 VAL A C 1
ATOM 2259 O O . VAL A 1 303 ? -8.460 2.669 21.629 1.00 93.19 303 VAL A O 1
ATOM 2262 N N . GLN A 1 304 ? -9.383 1.319 23.164 1.00 94.44 304 GLN A N 1
ATOM 2263 C CA . GLN A 1 304 ? -10.549 0.979 22.347 1.00 94.44 304 GLN A CA 1
ATOM 2264 C C . GLN A 1 304 ? -11.412 2.203 22.028 1.00 94.44 304 GLN A C 1
ATOM 2266 O O . GLN A 1 304 ? -11.859 2.324 20.893 1.00 94.44 304 GLN A O 1
ATOM 2271 N N . GLU A 1 305 ? -11.609 3.121 22.976 1.00 94.31 305 GLU A N 1
ATOM 2272 C CA . GLU A 1 305 ? -12.360 4.361 22.740 1.00 94.31 305 GLU A CA 1
ATOM 2273 C C . GLU A 1 305 ? -11.638 5.297 21.761 1.00 94.31 305 GLU A C 1
ATOM 2275 O O . GLU A 1 305 ? -12.251 5.804 20.820 1.00 94.31 305 GLU A O 1
ATOM 2280 N N . LEU A 1 306 ? -10.322 5.480 21.917 1.00 92.44 306 LEU A N 1
ATOM 2281 C CA . LEU A 1 306 ? -9.522 6.292 20.990 1.00 92.44 306 LEU A CA 1
ATOM 2282 C C . LEU A 1 306 ? -9.488 5.670 19.590 1.00 92.44 306 LEU A C 1
ATOM 2284 O O . LEU A 1 306 ? -9.665 6.367 18.593 1.00 92.44 306 LEU A O 1
ATOM 2288 N N . ALA A 1 307 ? -9.324 4.349 19.510 1.00 94.25 307 ALA A N 1
ATOM 2289 C CA . ALA A 1 307 ? -9.396 3.603 18.260 1.00 94.25 307 ALA A CA 1
ATOM 2290 C C . ALA A 1 307 ? -10.776 3.717 17.605 1.00 94.25 307 ALA A C 1
ATOM 2292 O O . ALA A 1 307 ? -10.860 3.896 16.394 1.00 94.25 307 ALA A O 1
ATOM 2293 N N . ASN A 1 308 ? -11.853 3.656 18.392 1.00 94.62 308 ASN A N 1
ATOM 2294 C CA . ASN A 1 308 ? -13.216 3.812 17.898 1.00 94.62 308 ASN A CA 1
ATOM 2295 C C . ASN A 1 308 ? -13.427 5.203 17.293 1.00 94.62 308 ASN A C 1
ATOM 2297 O O . ASN A 1 308 ? -13.992 5.316 16.213 1.00 94.62 308 ASN A O 1
ATOM 2301 N N . VAL A 1 309 ? -12.909 6.248 17.934 1.00 92.00 309 VAL A N 1
ATOM 2302 C CA . VAL A 1 309 ? -12.998 7.622 17.425 1.00 92.00 309 VAL A CA 1
ATOM 2303 C C . VAL A 1 309 ? -12.180 7.811 16.148 1.00 92.00 309 VAL A C 1
ATOM 2305 O O . VAL A 1 309 ? -12.684 8.398 15.192 1.00 92.00 309 VAL A O 1
ATOM 2308 N N . MET A 1 310 ? -10.960 7.270 16.086 1.00 92.44 310 MET A N 1
ATOM 2309 C CA . MET A 1 310 ? -10.157 7.284 14.858 1.00 92.44 310 MET A CA 1
ATOM 2310 C C . MET A 1 310 ? -10.855 6.531 13.717 1.00 92.44 310 MET A C 1
ATOM 2312 O O . MET A 1 310 ? -10.916 7.035 12.596 1.00 92.44 310 MET A O 1
ATOM 2316 N N . ALA A 1 311 ? -11.422 5.355 14.001 1.00 94.19 311 ALA A N 1
ATOM 2317 C CA . ALA A 1 311 ? -12.163 4.562 13.026 1.00 94.19 311 ALA A CA 1
ATOM 2318 C C . ALA A 1 311 ? -13.412 5.301 12.521 1.00 94.19 311 ALA A C 1
ATOM 2320 O O . ALA A 1 311 ? -13.635 5.346 11.311 1.00 94.19 311 ALA A O 1
ATOM 2321 N N . SER A 1 312 ? -14.186 5.929 13.415 1.00 93.69 312 SER A N 1
ATOM 2322 C CA . SER A 1 312 ? -15.327 6.769 13.035 1.00 93.69 312 SER A CA 1
ATOM 2323 C C . SER A 1 312 ? -14.885 7.933 12.152 1.00 93.69 312 SER A C 1
ATOM 2325 O O . SER A 1 312 ? -15.414 8.083 11.059 1.00 93.69 312 SER A O 1
ATOM 2327 N N . GLY A 1 313 ? -13.861 8.697 12.556 1.00 91.38 313 GLY A N 1
ATOM 2328 C CA . GLY A 1 313 ? -13.339 9.811 11.759 1.00 91.38 313 GLY A CA 1
ATOM 2329 C C . GLY A 1 313 ? -12.903 9.371 10.359 1.00 91.38 313 GLY A C 1
ATOM 2330 O O . GLY A 1 313 ? -13.281 9.990 9.364 1.00 91.38 313 GLY A O 1
ATOM 2331 N N . MET A 1 314 ? -12.187 8.247 10.262 1.00 91.81 314 MET A N 1
ATOM 2332 C CA . MET A 1 314 ? -11.750 7.699 8.980 1.00 91.81 314 MET A CA 1
ATOM 2333 C C . MET A 1 314 ? -12.915 7.293 8.076 1.00 91.81 314 MET A C 1
ATOM 2335 O O . MET A 1 314 ? -12.970 7.703 6.913 1.00 91.81 314 MET A O 1
ATOM 2339 N N . LEU A 1 315 ? -13.849 6.500 8.603 1.00 93.25 315 LEU A N 1
ATOM 2340 C CA . LEU A 1 315 ? -14.983 5.985 7.839 1.00 93.25 315 LEU A CA 1
ATOM 2341 C C . LEU A 1 315 ? -16.005 7.083 7.514 1.00 93.25 315 LEU A C 1
ATOM 2343 O O . LEU A 1 315 ? -16.591 7.051 6.435 1.00 93.25 315 LEU A O 1
ATOM 2347 N N . ASP A 1 316 ? -16.151 8.103 8.360 1.00 90.50 316 ASP A N 1
ATOM 2348 C CA . ASP A 1 316 ? -16.942 9.302 8.070 1.00 90.50 316 ASP A CA 1
ATOM 2349 C C . ASP A 1 316 ? -16.298 10.137 6.957 1.00 90.50 316 ASP A C 1
ATOM 2351 O O . ASP A 1 316 ? -16.991 10.653 6.076 1.00 90.50 316 ASP A O 1
ATOM 2355 N N . GLY A 1 317 ? -14.966 10.256 6.946 1.00 87.94 317 GLY A N 1
ATOM 2356 C CA . GLY A 1 317 ? -14.230 10.893 5.853 1.00 87.94 317 GLY A CA 1
ATOM 2357 C C . GLY A 1 317 ? -14.502 10.214 4.506 1.00 87.94 317 GLY A C 1
ATOM 2358 O O . GLY A 1 317 ? -14.740 10.897 3.506 1.00 87.94 317 GLY A O 1
ATOM 2359 N N . TRP A 1 318 ? -14.556 8.879 4.495 1.00 89.94 318 TRP A N 1
ATOM 2360 C CA . TRP A 1 318 ? -14.948 8.091 3.323 1.00 89.94 318 TRP A CA 1
ATOM 2361 C C . TRP A 1 318 ? -16.417 8.294 2.967 1.00 89.94 318 TRP A C 1
ATOM 2363 O O . TRP A 1 318 ? -16.733 8.570 1.811 1.00 89.94 318 TRP A O 1
ATOM 2373 N N . ALA A 1 319 ? -17.308 8.184 3.953 1.00 88.50 319 ALA A N 1
ATOM 2374 C CA . ALA A 1 319 ? -18.748 8.277 3.763 1.00 88.50 319 ALA A CA 1
ATOM 2375 C C . ALA A 1 319 ? -19.156 9.624 3.152 1.00 88.50 319 ALA A C 1
ATOM 2377 O O . ALA A 1 319 ? -19.943 9.666 2.208 1.00 88.50 319 ALA A O 1
ATOM 2378 N N . ASN A 1 320 ? -18.563 10.715 3.643 1.00 85.56 320 ASN A N 1
ATOM 2379 C CA . ASN A 1 320 ? -18.800 12.063 3.136 1.00 85.56 320 ASN A CA 1
ATOM 2380 C C . ASN A 1 320 ? -18.326 12.230 1.694 1.00 85.56 320 ASN A C 1
ATOM 2382 O O . ASN A 1 320 ? -19.035 12.827 0.888 1.00 85.56 320 ASN A O 1
ATOM 2386 N N . LEU A 1 321 ? -17.139 11.713 1.362 1.00 82.94 321 LEU A N 1
ATOM 2387 C CA . LEU A 1 321 ? -16.609 11.840 0.008 1.00 82.94 321 LEU A CA 1
ATOM 2388 C C . LEU A 1 321 ? -17.380 10.966 -0.985 1.00 82.94 321 LEU A C 1
ATOM 2390 O O . LEU A 1 321 ? -17.615 11.389 -2.105 1.00 82.94 321 LEU A O 1
ATOM 2394 N N . LEU A 1 322 ? -17.794 9.769 -0.578 1.00 83.31 322 LEU A N 1
ATOM 2395 C CA . LEU A 1 322 ? -18.559 8.839 -1.408 1.00 83.31 322 LEU A CA 1
ATOM 2396 C C . LEU A 1 322 ? -20.071 9.123 -1.414 1.00 83.31 322 LEU A C 1
ATOM 2398 O O . LEU A 1 322 ? -20.815 8.403 -2.075 1.00 83.31 322 LEU A O 1
ATOM 2402 N N . GLU A 1 323 ? -20.529 10.134 -0.667 1.00 85.44 323 GLU A N 1
ATOM 2403 C CA . GLU A 1 323 ? -21.948 10.463 -0.457 1.00 85.44 323 GLU A CA 1
ATOM 2404 C C . GLU A 1 323 ? -22.797 9.247 -0.038 1.00 85.44 323 GLU A C 1
ATOM 2406 O O . GLU A 1 323 ? -23.925 9.025 -0.483 1.00 85.44 323 GLU A O 1
ATOM 2411 N N . THR A 1 324 ? -22.235 8.436 0.850 1.00 87.94 324 THR A N 1
ATOM 2412 C CA . THR A 1 324 ? -22.777 7.148 1.290 1.00 87.94 324 THR A CA 1
ATOM 2413 C C . THR A 1 324 ? -22.887 7.109 2.814 1.00 87.94 324 THR A C 1
ATOM 2415 O O . THR A 1 324 ? -22.630 8.091 3.509 1.00 87.94 324 THR A O 1
ATOM 2418 N N . ARG A 1 325 ? -23.310 5.969 3.358 1.00 87.50 325 ARG A N 1
ATOM 2419 C CA . ARG A 1 325 ? -23.278 5.702 4.797 1.00 87.50 325 ARG A CA 1
ATOM 2420 C C . ARG A 1 325 ? -22.436 4.469 5.054 1.00 87.50 325 ARG A C 1
ATOM 2422 O O . ARG A 1 325 ? -22.630 3.448 4.392 1.00 87.50 325 ARG A O 1
ATOM 2429 N N . ILE A 1 326 ? -21.529 4.593 6.014 1.00 92.31 326 ILE A N 1
ATOM 2430 C CA . ILE A 1 326 ? -20.650 3.521 6.458 1.00 92.31 326 ILE A CA 1
ATOM 2431 C C . ILE A 1 326 ? -20.803 3.423 7.971 1.00 92.31 326 ILE A C 1
ATOM 2433 O O . ILE A 1 326 ? -20.521 4.376 8.687 1.00 92.31 326 ILE A O 1
ATOM 2437 N N . ASP A 1 327 ? -21.281 2.276 8.439 1.00 93.12 327 ASP A N 1
ATOM 2438 C CA . ASP A 1 327 ? -21.420 1.958 9.858 1.00 93.12 327 ASP A CA 1
ATOM 2439 C C . ASP A 1 327 ? -20.354 0.922 10.234 1.00 93.12 327 ASP A C 1
ATOM 2441 O O . ASP A 1 327 ? -20.089 0.001 9.457 1.00 93.12 327 ASP A O 1
ATOM 2445 N N . HIS A 1 328 ? -19.776 1.009 11.432 1.00 95.19 328 HIS A N 1
ATOM 2446 C CA . HIS A 1 328 ? -18.795 0.035 11.919 1.00 95.19 328 HIS A CA 1
ATOM 2447 C C . HIS A 1 328 ? -19.231 -0.667 13.207 1.00 95.19 328 HIS A C 1
ATOM 2449 O O . HIS A 1 328 ? -20.094 -0.202 13.953 1.00 95.19 328 HIS A O 1
ATOM 2455 N N . SER A 1 329 ? -18.639 -1.834 13.458 1.00 95.50 329 SER A N 1
ATOM 2456 C CA . SER A 1 329 ? -18.862 -2.620 14.668 1.00 95.50 329 SER A CA 1
ATOM 2457 C C . SER A 1 329 ? -18.246 -1.961 15.903 1.00 95.50 329 SER A C 1
ATOM 2459 O O . SER A 1 329 ? -17.508 -0.982 15.815 1.00 95.50 329 SER A O 1
ATOM 2461 N N . THR A 1 330 ? -18.500 -2.553 17.070 1.00 93.69 330 THR A N 1
ATOM 2462 C CA . THR A 1 330 ? -17.694 -2.294 18.267 1.00 93.69 330 THR A CA 1
ATOM 2463 C C . THR A 1 330 ? -16.244 -2.757 18.055 1.00 93.69 330 THR A C 1
ATOM 2465 O O . THR A 1 330 ? -16.035 -3.703 17.283 1.00 93.69 330 THR A O 1
ATOM 2468 N N . PRO A 1 331 ? -15.266 -2.148 18.750 1.00 94.44 331 PRO A N 1
ATOM 2469 C CA . PRO A 1 331 ? -13.860 -2.526 18.647 1.00 94.44 331 PRO A CA 1
ATOM 2470 C C . PRO A 1 331 ? -13.614 -3.963 19.119 1.00 94.44 331 PRO A C 1
ATOM 2472 O O . PRO A 1 331 ? -14.159 -4.405 20.132 1.00 94.44 331 PRO A O 1
ATOM 2475 N N . ALA A 1 332 ? -12.758 -4.682 18.396 1.00 91.75 332 ALA A N 1
ATOM 2476 C CA . ALA A 1 332 ? -12.178 -5.949 18.824 1.00 91.75 332 ALA A CA 1
ATOM 2477 C C . ALA A 1 332 ? -10.702 -5.730 19.171 1.00 91.75 332 ALA A C 1
ATOM 2479 O O . ALA A 1 332 ? -9.886 -5.479 18.288 1.00 91.75 332 ALA A O 1
ATOM 2480 N N . TYR A 1 333 ? -10.374 -5.802 20.460 1.00 92.75 333 TYR A N 1
ATOM 2481 C CA . TYR A 1 333 ? -9.021 -5.586 20.972 1.00 92.75 333 TYR A CA 1
ATOM 2482 C C . TYR A 1 333 ? -8.213 -6.887 21.031 1.00 92.75 333 TYR A C 1
ATOM 2484 O O . TYR A 1 333 ? -8.690 -7.888 21.577 1.00 92.75 333 TYR A O 1
ATOM 2492 N N . ALA A 1 334 ? -6.957 -6.835 20.591 1.00 90.62 334 ALA A N 1
ATOM 2493 C CA . ALA A 1 334 ? -5.959 -7.862 20.863 1.00 90.62 334 ALA A CA 1
ATOM 2494 C C . ALA A 1 334 ? -4.581 -7.246 21.160 1.00 90.62 334 ALA A C 1
ATOM 2496 O O . ALA A 1 334 ? -4.238 -6.169 20.679 1.00 90.62 334 ALA A O 1
ATOM 2497 N N . HIS A 1 335 ? -3.785 -7.943 21.971 1.00 90.25 335 HIS A N 1
ATOM 2498 C CA . HIS A 1 335 ? -2.393 -7.593 22.275 1.00 90.25 335 HIS A CA 1
ATOM 2499 C C . HIS A 1 335 ? -1.537 -8.824 21.997 1.00 90.25 335 HIS A C 1
ATOM 2501 O O . HIS A 1 335 ? -1.416 -9.718 22.836 1.00 90.25 335 HIS A O 1
ATOM 2507 N N . GLU A 1 336 ? -1.046 -8.912 20.767 1.00 86.56 336 GLU A N 1
ATOM 2508 C CA . GLU A 1 336 ? -0.328 -10.063 20.220 1.00 86.56 336 GLU A CA 1
ATOM 2509 C C . GLU A 1 336 ? 0.580 -9.623 19.063 1.00 86.56 336 GLU A C 1
ATOM 2511 O O . GLU A 1 336 ? 0.772 -8.431 18.851 1.00 86.56 336 GLU A O 1
ATOM 2516 N N . MET A 1 337 ? 1.188 -10.561 18.335 1.00 82.88 337 MET A N 1
ATOM 2517 C CA . MET A 1 337 ? 1.995 -10.215 17.158 1.00 82.88 337 MET A CA 1
ATOM 2518 C C . MET A 1 337 ? 1.109 -9.550 16.099 1.00 82.88 337 MET A C 1
ATOM 2520 O O . MET A 1 337 ? 0.050 -10.091 15.780 1.00 82.88 337 MET A O 1
ATOM 2524 N N . GLY A 1 338 ? 1.545 -8.426 15.522 1.00 78.38 338 GLY A N 1
ATOM 2525 C CA . GLY A 1 338 ? 0.738 -7.672 14.553 1.00 78.38 338 GLY A CA 1
ATOM 2526 C C . GLY A 1 338 ? 0.241 -8.530 13.379 1.00 78.38 338 GLY A C 1
ATOM 2527 O O . GLY A 1 338 ? -0.938 -8.481 13.027 1.00 78.38 338 GLY A O 1
ATOM 2528 N N . ALA A 1 339 ? 1.094 -9.418 12.858 1.00 80.50 339 ALA A N 1
ATOM 2529 C CA . ALA A 1 339 ? 0.726 -10.376 11.811 1.00 80.50 339 ALA A CA 1
ATOM 2530 C C . ALA A 1 339 ? -0.467 -11.288 12.186 1.00 80.50 339 ALA A C 1
ATOM 2532 O O . ALA A 1 339 ? -1.323 -11.555 11.346 1.00 80.50 339 ALA A O 1
ATOM 2533 N N . ALA A 1 340 ? -0.585 -11.713 13.450 1.00 81.56 340 ALA A N 1
ATOM 2534 C CA . ALA A 1 340 ? -1.684 -12.575 13.901 1.00 81.56 340 ALA A CA 1
ATOM 2535 C C . ALA A 1 340 ? -3.036 -11.834 13.940 1.00 81.56 340 ALA A C 1
ATOM 2537 O O . ALA A 1 340 ? -4.085 -12.416 13.638 1.00 81.56 340 ALA A O 1
ATOM 2538 N N . ALA A 1 341 ? -3.013 -10.532 14.252 1.00 82.00 341 ALA A N 1
ATOM 2539 C CA . ALA A 1 341 ? -4.203 -9.688 14.186 1.00 82.00 341 ALA A CA 1
ATOM 2540 C C . ALA A 1 341 ? -4.716 -9.566 12.739 1.00 82.00 341 ALA A C 1
ATOM 2542 O O . ALA A 1 341 ? -5.920 -9.665 12.491 1.00 82.00 341 ALA A O 1
ATOM 2543 N N . VAL A 1 342 ? -3.800 -9.427 11.775 1.00 82.06 342 VAL A N 1
ATOM 2544 C CA . VAL A 1 342 ? -4.120 -9.366 10.340 1.00 82.06 342 VAL A CA 1
ATOM 2545 C C . VAL A 1 342 ? -4.643 -10.702 9.814 1.00 82.06 342 VAL A C 1
ATOM 2547 O O . VAL A 1 342 ? -5.647 -10.710 9.101 1.00 82.06 342 VAL A O 1
ATOM 2550 N N . ASP A 1 343 ? -4.025 -11.827 10.188 1.00 81.88 343 ASP A N 1
ATOM 2551 C CA . ASP A 1 343 ? -4.433 -13.172 9.749 1.00 81.88 343 ASP A CA 1
ATOM 2552 C C . ASP A 1 343 ? -5.926 -13.427 9.996 1.00 81.88 343 ASP A C 1
ATOM 2554 O O . ASP A 1 343 ? -6.641 -13.973 9.151 1.00 81.88 343 ASP A O 1
ATOM 2558 N N . THR A 1 344 ? -6.433 -12.974 11.144 1.00 78.31 344 THR A N 1
ATOM 2559 C CA . THR A 1 344 ? -7.848 -13.124 11.504 1.00 78.31 344 THR A CA 1
ATOM 2560 C C . THR A 1 344 ? -8.773 -12.366 10.542 1.00 78.31 344 THR A C 1
ATOM 2562 O O . THR A 1 344 ? -9.845 -12.866 10.187 1.00 78.31 344 THR A O 1
ATOM 2565 N N . LEU A 1 345 ? -8.362 -11.182 10.079 1.00 80.56 345 LEU A N 1
ATOM 2566 C CA . LEU A 1 345 ? -9.115 -10.378 9.109 1.00 80.56 345 LEU A CA 1
ATOM 2567 C C . LEU A 1 345 ? -9.052 -10.983 7.707 1.00 80.56 345 LEU A C 1
ATOM 2569 O O . LEU A 1 345 ? -10.075 -11.062 7.022 1.00 80.56 345 LEU A O 1
ATOM 2573 N N . VAL A 1 346 ? -7.873 -11.467 7.311 1.00 81.38 346 VAL A N 1
ATOM 2574 C CA . VAL A 1 346 ? -7.645 -12.145 6.031 1.00 81.38 346 VAL A CA 1
ATOM 2575 C C . VAL A 1 346 ? -8.552 -13.364 5.892 1.00 81.38 346 VAL A C 1
ATOM 2577 O O . VAL A 1 346 ? -9.213 -13.510 4.867 1.00 81.38 346 VAL A O 1
ATOM 2580 N N . VAL A 1 347 ? -8.696 -14.187 6.936 1.00 79.56 347 VAL A N 1
ATOM 2581 C CA . VAL A 1 347 ? -9.627 -15.333 6.929 1.00 79.56 347 VAL A CA 1
ATOM 2582 C C . VAL A 1 347 ? -11.080 -14.892 6.702 1.00 79.56 347 VAL A C 1
ATOM 2584 O O . VAL A 1 347 ? -11.834 -15.579 6.008 1.00 79.56 347 VAL A O 1
ATOM 2587 N N . GLY A 1 348 ? -11.484 -13.743 7.253 1.00 75.44 348 GLY A N 1
ATOM 2588 C CA . GLY A 1 348 ? -12.818 -13.172 7.049 1.00 75.44 348 GLY A CA 1
ATOM 2589 C C . GLY A 1 348 ? -13.071 -12.685 5.615 1.00 75.44 348 GLY A C 1
ATOM 2590 O O . GLY A 1 348 ? -14.192 -12.808 5.113 1.00 75.44 348 GLY A O 1
ATOM 2591 N N . LEU A 1 349 ? -12.035 -12.166 4.949 1.00 74.50 349 LEU A N 1
ATOM 2592 C CA . LEU A 1 349 ? -12.085 -11.652 3.575 1.00 74.50 349 LEU A CA 1
ATOM 2593 C C . LEU A 1 349 ? -11.869 -12.731 2.506 1.00 74.50 349 LEU A C 1
ATOM 2595 O O . LEU A 1 349 ? -12.499 -12.671 1.450 1.00 74.50 349 LEU A O 1
ATOM 2599 N N . GLY A 1 350 ? -11.046 -13.746 2.783 1.00 72.69 350 GLY A N 1
ATOM 2600 C CA . GLY A 1 350 ? -10.649 -14.784 1.822 1.00 72.69 350 GLY A CA 1
ATOM 2601 C C . GLY A 1 350 ? -11.801 -15.655 1.318 1.00 72.69 350 GLY A C 1
ATOM 2602 O O . GLY A 1 350 ? -11.690 -16.317 0.291 1.00 72.69 350 GLY A O 1
ATOM 2603 N N . GLY A 1 351 ? -12.951 -15.631 2.000 1.00 71.50 351 GLY A N 1
ATOM 2604 C CA . GLY A 1 351 ? -14.180 -16.249 1.499 1.00 71.50 351 GLY A CA 1
ATOM 2605 C C . GLY A 1 351 ? -14.871 -15.473 0.368 1.00 71.50 351 GLY A C 1
ATOM 2606 O O . GLY A 1 351 ? -15.772 -16.026 -0.263 1.00 71.50 351 GLY A O 1
ATOM 2607 N N . ARG A 1 352 ? -14.501 -14.205 0.132 1.00 70.62 352 ARG A N 1
ATOM 2608 C CA . ARG A 1 352 ? -15.179 -13.284 -0.800 1.00 70.62 352 ARG A CA 1
ATOM 2609 C C . ARG A 1 352 ? -14.284 -12.767 -1.927 1.00 70.62 352 ARG A C 1
ATOM 2611 O O . ARG A 1 352 ? -14.794 -12.537 -3.020 1.00 70.62 352 ARG A O 1
ATOM 2618 N N . GLN A 1 353 ? -12.986 -12.610 -1.681 1.00 75.88 353 GLN A N 1
ATOM 2619 C CA . GLN A 1 353 ? -12.024 -12.059 -2.641 1.00 75.88 353 GLN A CA 1
ATOM 2620 C C . GLN A 1 353 ? -10.647 -12.725 -2.496 1.00 75.88 353 GLN A C 1
ATOM 2622 O O . GLN A 1 353 ? -10.333 -13.259 -1.438 1.00 75.88 353 GLN A O 1
ATOM 2627 N N . GLU A 1 354 ? -9.841 -12.705 -3.559 1.00 74.88 354 GLU A N 1
ATOM 2628 C CA . GLU A 1 354 ? -8.455 -13.221 -3.576 1.00 74.88 354 GLU A CA 1
ATOM 2629 C C . GLU A 1 354 ? -7.423 -12.092 -3.401 1.00 74.88 354 GLU A C 1
ATOM 2631 O O . GLU A 1 354 ? -6.375 -12.258 -2.771 1.00 74.88 354 GLU A O 1
ATOM 2636 N N . PHE A 1 355 ? -7.764 -10.910 -3.912 1.00 78.94 355 PHE A N 1
ATOM 2637 C CA . PHE A 1 355 ? -6.974 -9.690 -3.819 1.00 78.94 355 PHE A CA 1
ATOM 2638 C C . PHE A 1 355 ? -7.720 -8.638 -3.005 1.00 78.94 355 PHE A C 1
ATOM 2640 O O . PHE A 1 355 ? -8.941 -8.695 -2.855 1.00 78.94 355 PHE A O 1
ATOM 2647 N N . ALA A 1 356 ? -6.995 -7.658 -2.480 1.00 82.12 356 ALA A N 1
ATOM 2648 C CA . ALA A 1 356 ? -7.577 -6.538 -1.766 1.00 82.12 356 ALA A CA 1
ATOM 2649 C C . ALA A 1 356 ? -6.877 -5.224 -2.094 1.00 82.12 356 ALA A C 1
ATOM 2651 O O . ALA A 1 356 ? -5.660 -5.167 -2.287 1.00 82.12 356 ALA A O 1
ATOM 2652 N N . PHE A 1 357 ? -7.673 -4.156 -2.096 1.00 83.31 357 PHE A N 1
ATOM 2653 C CA . PHE A 1 357 ? -7.150 -2.816 -1.898 1.00 83.31 357 PHE A CA 1
ATOM 2654 C C . PHE A 1 357 ? -6.894 -2.626 -0.408 1.00 83.31 357 PHE A C 1
ATOM 2656 O O . PHE A 1 357 ? -7.800 -2.794 0.403 1.00 83.31 357 PHE A O 1
ATOM 2663 N N . VAL A 1 358 ? -5.664 -2.280 -0.063 1.00 85.88 358 VAL A N 1
ATOM 2664 C CA . VAL A 1 358 ? -5.234 -1.984 1.297 1.00 85.88 358 VAL A CA 1
ATOM 2665 C C . VAL A 1 358 ? -4.842 -0.520 1.330 1.00 85.88 358 VAL A C 1
ATOM 2667 O O . VAL A 1 358 ? -3.871 -0.105 0.694 1.00 85.88 358 VAL A O 1
ATOM 2670 N N . PHE A 1 359 ? -5.637 0.268 2.037 1.00 86.62 359 PHE A N 1
ATOM 2671 C CA . PHE A 1 359 ? -5.338 1.661 2.313 1.00 86.62 359 PHE A CA 1
ATOM 2672 C C . PHE A 1 359 ? -4.477 1.684 3.557 1.00 86.62 359 PHE A C 1
ATOM 2674 O O . PHE A 1 359 ? -4.950 1.336 4.638 1.00 86.62 359 PHE A O 1
ATOM 2681 N N . ASP A 1 360 ? -3.216 2.038 3.360 1.00 84.81 360 ASP A N 1
ATOM 2682 C CA . ASP A 1 360 ? -2.209 2.040 4.399 1.00 84.81 360 ASP A CA 1
ATOM 2683 C C . ASP A 1 360 ? -1.847 3.483 4.770 1.00 84.81 360 ASP A C 1
ATOM 2685 O O . ASP A 1 360 ? -1.313 4.247 3.953 1.00 84.81 360 ASP A O 1
ATOM 2689 N N . THR A 1 361 ? -2.165 3.846 6.008 1.00 85.81 361 THR A N 1
ATOM 2690 C CA . THR A 1 361 ? -1.996 5.189 6.558 1.00 85.81 361 THR A CA 1
ATOM 2691 C C . THR A 1 361 ? -1.162 5.117 7.825 1.00 85.81 361 THR A C 1
ATOM 2693 O O . THR A 1 361 ? -1.457 4.318 8.711 1.00 85.81 361 THR A O 1
ATOM 2696 N N . GLN A 1 362 ? -0.177 6.006 7.948 1.00 85.75 362 GLN A N 1
ATOM 2697 C CA . GLN A 1 362 ? 0.553 6.216 9.190 1.00 85.75 362 GLN A CA 1
ATOM 2698 C C . GLN A 1 362 ? 0.193 7.586 9.771 1.00 85.75 362 GLN A C 1
ATOM 2700 O O . GLN A 1 362 ? 0.267 8.606 9.091 1.00 85.75 362 GLN A O 1
ATOM 2705 N N . ILE A 1 363 ? -0.208 7.622 11.037 1.00 85.88 363 ILE A N 1
ATOM 2706 C CA . ILE A 1 363 ? -0.457 8.868 11.769 1.00 85.88 363 ILE A CA 1
ATOM 2707 C C . ILE A 1 363 ? 0.701 9.063 12.743 1.00 85.88 363 ILE A C 1
ATOM 2709 O O . ILE A 1 363 ? 1.012 8.156 13.518 1.00 85.88 363 ILE A O 1
ATOM 2713 N N . ARG A 1 364 ? 1.342 10.236 12.685 1.00 83.50 364 ARG A N 1
ATOM 2714 C CA . ARG A 1 364 ? 2.515 10.588 13.494 1.00 83.50 364 ARG A CA 1
ATOM 2715 C C . ARG A 1 364 ? 2.318 11.898 14.231 1.00 83.50 364 ARG A C 1
ATOM 2717 O O . ARG A 1 364 ? 1.819 12.864 13.657 1.00 83.50 364 ARG A O 1
ATOM 2724 N N . ALA A 1 365 ? 2.789 11.967 15.468 1.00 77.44 365 ALA A N 1
ATOM 2725 C CA . ALA A 1 365 ? 2.855 13.220 16.213 1.00 77.44 365 ALA A CA 1
ATOM 2726 C C . ALA A 1 365 ? 4.253 13.849 16.119 1.00 77.44 365 ALA A C 1
ATOM 2728 O O . ALA A 1 365 ? 5.258 13.154 16.244 1.00 77.44 365 ALA A O 1
ATOM 2729 N N . VAL A 1 366 ? 4.330 15.169 15.919 1.00 63.69 366 VAL A N 1
ATOM 2730 C CA . VAL A 1 366 ? 5.621 15.883 15.806 1.00 63.69 366 VAL A CA 1
ATOM 2731 C C . VAL A 1 366 ? 6.340 15.952 17.160 1.00 63.69 366 VAL A C 1
ATOM 2733 O O . VAL A 1 366 ? 7.556 15.784 17.230 1.00 63.69 366 VAL A O 1
ATOM 2736 N N . ASP A 1 367 ? 5.578 16.135 18.240 1.00 64.31 367 ASP A N 1
ATOM 2737 C CA . ASP A 1 367 ? 6.098 16.370 19.595 1.00 64.31 367 ASP A CA 1
ATOM 2738 C C . ASP A 1 367 ? 5.952 15.155 20.529 1.00 64.31 367 ASP A C 1
ATOM 2740 O O . ASP A 1 367 ? 6.144 15.247 21.743 1.00 64.31 367 ASP A O 1
ATOM 2744 N N . THR A 1 368 ? 5.570 13.995 19.999 1.00 63.88 368 THR A N 1
ATOM 2745 C CA . THR A 1 368 ? 5.408 12.758 20.772 1.00 63.88 368 THR A CA 1
ATOM 2746 C C . THR A 1 368 ? 5.815 11.572 19.913 1.00 63.88 368 THR A C 1
ATOM 2748 O O . THR A 1 368 ? 5.489 11.521 18.736 1.00 63.88 368 THR A O 1
ATOM 2751 N N . GLU A 1 369 ? 6.507 10.594 20.497 1.00 68.56 369 GLU A N 1
ATOM 2752 C CA . GLU A 1 369 ? 6.793 9.313 19.837 1.00 68.56 369 GLU A CA 1
ATOM 2753 C C . GLU A 1 369 ? 5.512 8.470 19.791 1.00 68.56 369 GLU A C 1
ATOM 2755 O O . GLU A 1 369 ? 5.320 7.544 20.582 1.00 68.56 369 GLU A O 1
ATOM 2760 N N . LEU A 1 370 ? 4.598 8.884 18.916 1.00 80.50 370 LEU A N 1
ATOM 2761 C CA . LEU A 1 370 ? 3.340 8.228 18.615 1.00 80.50 370 LEU A CA 1
ATOM 2762 C C . LEU A 1 370 ? 3.340 7.882 17.130 1.00 80.50 370 LEU A C 1
ATOM 2764 O O . LEU A 1 370 ? 3.224 8.774 16.291 1.00 80.50 370 LEU A O 1
ATOM 2768 N N . ASP A 1 371 ? 3.427 6.587 16.849 1.00 86.06 371 ASP A N 1
ATOM 2769 C CA . ASP A 1 371 ? 3.228 6.007 15.530 1.00 86.06 371 ASP A CA 1
ATOM 2770 C C . ASP A 1 371 ? 1.978 5.122 15.561 1.00 86.06 371 ASP A C 1
ATOM 2772 O O . ASP A 1 371 ? 1.871 4.183 16.355 1.00 86.06 371 ASP A O 1
ATOM 2776 N N . VAL A 1 372 ? 1.012 5.442 14.701 1.00 89.06 372 VAL A N 1
ATOM 2777 C CA . VAL A 1 372 ? -0.219 4.664 14.537 1.00 89.06 372 VAL A CA 1
ATOM 2778 C C . VAL A 1 372 ? -0.313 4.190 13.099 1.00 89.06 372 VAL A C 1
ATOM 2780 O O . VAL A 1 372 ? -0.393 5.010 12.185 1.00 89.06 372 VAL A O 1
ATOM 2783 N N . ASP A 1 373 ? -0.350 2.877 12.900 1.00 89.31 373 ASP A N 1
ATOM 2784 C CA . ASP A 1 373 ? -0.608 2.280 11.594 1.00 89.31 373 ASP A CA 1
ATOM 2785 C C . ASP A 1 373 ? -2.102 1.973 11.463 1.00 89.31 373 ASP A C 1
ATOM 2787 O O . ASP A 1 373 ? -2.700 1.324 12.324 1.00 89.31 373 ASP A O 1
ATOM 2791 N N . VAL A 1 374 ? -2.719 2.430 10.376 1.00 90.06 374 VAL A N 1
ATOM 2792 C CA . VAL A 1 374 ? -4.135 2.201 10.085 1.00 90.06 374 VAL A CA 1
ATOM 2793 C C . VAL A 1 374 ? -4.271 1.545 8.719 1.00 90.06 374 VAL A C 1
ATOM 2795 O O . VAL A 1 374 ? -3.895 2.120 7.698 1.00 90.06 374 VAL A O 1
ATOM 2798 N N . PHE A 1 375 ? -4.862 0.353 8.708 1.00 89.88 375 PHE A N 1
ATOM 2799 C CA . PHE A 1 375 ? -5.161 -0.416 7.507 1.00 89.88 375 PHE A CA 1
ATOM 2800 C C . PHE A 1 375 ? -6.668 -0.442 7.272 1.00 89.88 375 PHE A C 1
ATOM 2802 O O . PHE A 1 375 ? -7.420 -0.942 8.109 1.00 89.88 375 PHE A O 1
ATOM 2809 N N . VAL A 1 376 ? -7.118 0.039 6.113 1.00 91.31 376 VAL A N 1
ATOM 2810 C CA . VAL A 1 376 ? -8.508 -0.136 5.661 1.00 91.31 376 VAL A CA 1
ATOM 2811 C C . VAL A 1 376 ? -8.531 -1.084 4.477 1.00 91.31 376 VAL A C 1
ATOM 2813 O O . VAL A 1 376 ? -7.881 -0.846 3.460 1.00 91.31 376 VAL A O 1
ATOM 2816 N N . ILE A 1 377 ? -9.296 -2.160 4.618 1.00 90.94 377 ILE A N 1
ATOM 2817 C CA . ILE A 1 377 ? -9.411 -3.237 3.642 1.00 90.94 377 ILE A CA 1
ATOM 2818 C C . ILE A 1 377 ? -10.893 -3.382 3.267 1.00 90.94 377 ILE A C 1
ATOM 2820 O O . ILE A 1 377 ? -11.621 -4.173 3.880 1.00 90.94 377 ILE A O 1
ATOM 2824 N N . PRO A 1 378 ? -11.387 -2.564 2.323 1.00 89.56 378 PRO A N 1
ATOM 2825 C CA . PRO A 1 378 ? -12.753 -2.670 1.833 1.00 89.56 378 PRO A CA 1
ATOM 2826 C C . PRO A 1 378 ? -12.982 -3.942 1.008 1.00 89.56 378 PRO A C 1
ATOM 2828 O O . PRO A 1 378 ? -12.074 -4.468 0.358 1.00 89.56 378 PRO A O 1
ATOM 2831 N N . ASP A 1 379 ? -14.237 -4.385 0.989 1.00 88.31 379 ASP A N 1
ATOM 2832 C CA . ASP A 1 379 ? -14.732 -5.328 0.000 1.00 88.31 379 ASP A CA 1
ATOM 2833 C C . ASP A 1 379 ? -14.570 -4.716 -1.391 1.00 88.31 379 ASP A C 1
ATOM 2835 O O . ASP A 1 379 ? -14.972 -3.580 -1.670 1.00 88.31 379 ASP A O 1
ATOM 2839 N N . GLU A 1 380 ? -13.918 -5.472 -2.261 1.00 80.50 380 GLU A N 1
ATOM 2840 C CA . GLU A 1 380 ? -13.517 -4.995 -3.573 1.00 80.50 380 GLU A CA 1
ATOM 2841 C C . GLU A 1 380 ? -14.723 -4.657 -4.462 1.00 80.50 380 GLU A C 1
ATOM 2843 O O . GLU A 1 380 ? -14.667 -3.698 -5.233 1.00 80.50 380 GLU A O 1
ATOM 2848 N N . ALA A 1 381 ? -15.816 -5.419 -4.366 1.00 78.94 381 ALA A N 1
ATOM 2849 C CA . ALA A 1 381 ? -17.006 -5.175 -5.171 1.00 78.94 381 ALA A CA 1
ATOM 2850 C C . ALA A 1 381 ? -17.736 -3.917 -4.691 1.00 78.94 381 ALA A C 1
ATOM 2852 O O . ALA A 1 381 ? -18.044 -3.043 -5.503 1.00 78.94 381 ALA A O 1
ATOM 2853 N N . ASP A 1 382 ? -17.928 -3.776 -3.379 1.00 86.12 382 ASP A N 1
ATOM 2854 C CA . ASP A 1 382 ? -18.633 -2.613 -2.837 1.00 86.12 382 ASP A CA 1
ATOM 2855 C C . ASP A 1 382 ? -17.855 -1.311 -3.073 1.00 86.12 382 ASP A C 1
ATOM 2857 O O . ASP A 1 382 ? -18.442 -0.269 -3.372 1.00 86.12 382 ASP A O 1
ATOM 2861 N N . LEU A 1 383 ? -16.522 -1.358 -2.966 1.00 82.81 383 LEU A N 1
ATOM 2862 C CA . LEU A 1 383 ? -15.662 -0.205 -3.224 1.00 82.81 383 LEU A CA 1
ATOM 2863 C C . LEU A 1 383 ? -15.765 0.268 -4.678 1.00 82.81 383 LEU A C 1
ATOM 2865 O O . LEU A 1 383 ? -15.780 1.473 -4.945 1.00 82.81 383 LEU A O 1
ATOM 2869 N N . LYS A 1 384 ? -15.857 -0.670 -5.625 1.00 75.44 384 LYS A N 1
ATOM 2870 C CA . LYS A 1 384 ? -16.076 -0.340 -7.037 1.00 75.44 384 LYS A CA 1
ATOM 2871 C C . LYS A 1 384 ? -17.406 0.335 -7.251 1.00 75.44 384 LYS A C 1
ATOM 2873 O O . LYS A 1 384 ? -17.442 1.341 -7.951 1.00 75.44 384 LYS A O 1
ATOM 2878 N N . ASP A 1 385 ? -18.466 -0.224 -6.685 1.00 79.38 385 ASP A N 1
ATOM 2879 C CA . ASP A 1 385 ? -19.807 0.315 -6.850 1.00 79.38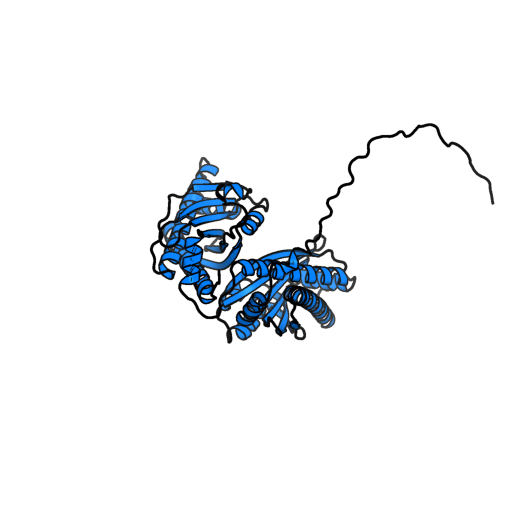 385 ASP A CA 1
ATOM 2880 C C . ASP A 1 385 ? -19.874 1.734 -6.275 1.00 79.38 385 ASP A C 1
ATOM 2882 O O . ASP A 1 385 ? -20.343 2.645 -6.961 1.00 79.38 385 ASP A O 1
ATOM 2886 N N . ALA A 1 386 ? -19.269 1.955 -5.102 1.00 80.25 386 ALA A N 1
ATOM 2887 C CA . ALA A 1 386 ? -19.152 3.274 -4.483 1.00 80.25 386 ALA A CA 1
ATOM 2888 C C . ALA A 1 386 ? -18.417 4.285 -5.385 1.00 80.25 386 ALA A C 1
ATOM 2890 O O . ALA A 1 386 ? -18.892 5.403 -5.609 1.00 80.25 386 ALA A O 1
ATOM 2891 N N . LEU A 1 387 ? -17.281 3.895 -5.972 1.00 74.81 387 LEU A N 1
ATOM 2892 C CA . LEU A 1 387 ? -16.561 4.752 -6.917 1.00 74.81 387 LEU A CA 1
ATOM 2893 C C . LEU A 1 387 ? -17.310 4.952 -8.235 1.00 74.81 387 LEU A C 1
ATOM 2895 O O . LEU A 1 387 ? -17.251 6.028 -8.834 1.00 74.81 387 LEU A O 1
ATOM 2899 N N . ALA A 1 388 ? -17.991 3.923 -8.732 1.00 71.19 388 ALA A N 1
ATOM 2900 C CA . ALA A 1 388 ? -18.744 3.977 -9.973 1.00 71.19 388 ALA A CA 1
ATOM 2901 C C . ALA A 1 388 ? -19.907 4.971 -9.869 1.00 71.19 388 ALA A C 1
ATOM 2903 O O . ALA A 1 388 ? -20.154 5.685 -10.842 1.00 71.19 388 ALA A O 1
ATOM 2904 N N . SER A 1 389 ? -20.543 5.082 -8.700 1.00 69.75 389 SER A N 1
ATOM 2905 C CA . SER A 1 389 ? -21.550 6.108 -8.415 1.00 69.75 389 SER A CA 1
ATOM 2906 C C . SER A 1 389 ? -20.978 7.506 -8.175 1.00 69.75 389 SER A C 1
ATOM 2908 O O . SER A 1 389 ? -21.697 8.482 -8.359 1.00 69.75 389 SER A O 1
ATOM 2910 N N . PHE A 1 390 ? -19.703 7.620 -7.799 1.00 67.62 390 PHE A N 1
ATOM 2911 C CA . PHE A 1 390 ? -19.069 8.901 -7.492 1.00 67.62 390 PHE A CA 1
ATOM 2912 C C . PHE A 1 390 ? -18.736 9.711 -8.763 1.00 67.62 390 PHE A C 1
ATOM 2914 O O . PHE A 1 390 ? -18.096 9.201 -9.693 1.00 67.62 390 PHE A O 1
ATOM 2921 N N . GLU A 1 391 ? -19.146 10.985 -8.802 1.00 62.66 391 GLU A N 1
ATOM 2922 C CA . GLU A 1 391 ? -18.781 11.957 -9.843 1.00 62.66 391 GLU A CA 1
ATOM 2923 C C . GLU A 1 391 ? -17.572 12.796 -9.378 1.00 62.66 391 GLU A C 1
ATOM 2925 O O . GLU A 1 391 ? -17.672 13.616 -8.467 1.00 62.66 391 GLU A O 1
ATOM 2930 N N . LEU A 1 392 ? -16.408 12.611 -10.016 1.00 55.22 392 LEU A N 1
ATOM 2931 C CA . LEU A 1 392 ? -15.129 13.238 -9.623 1.00 55.22 392 LEU A CA 1
ATOM 2932 C C . LEU A 1 392 ? -15.127 14.780 -9.668 1.00 55.22 392 LEU A C 1
ATOM 2934 O O . LEU A 1 392 ? -14.298 15.404 -8.992 1.00 55.22 392 LEU A O 1
ATOM 2938 N N . ASP A 1 393 ? -16.041 15.374 -10.440 1.00 47.97 393 ASP A N 1
ATOM 2939 C CA . ASP A 1 393 ? -16.154 16.820 -10.679 1.00 47.97 393 ASP A CA 1
ATOM 2940 C C . ASP A 1 393 ? -16.870 17.574 -9.539 1.00 47.97 393 ASP A C 1
ATOM 2942 O O . ASP A 1 393 ? -16.850 18.805 -9.490 1.00 47.97 393 ASP A O 1
ATOM 2946 N N . ALA A 1 394 ? -17.478 16.872 -8.575 1.00 44.84 394 ALA A N 1
ATOM 2947 C CA . ALA A 1 394 ? -18.213 17.509 -7.477 1.00 44.84 394 ALA A CA 1
ATOM 2948 C C . ALA A 1 394 ? -17.310 18.236 -6.453 1.00 44.84 394 ALA A C 1
ATOM 2950 O O . ALA A 1 394 ? -17.790 19.080 -5.694 1.00 44.84 394 ALA A O 1
ATOM 2951 N N . VAL A 1 395 ? -15.996 17.971 -6.459 1.00 43.28 395 VAL A N 1
ATOM 2952 C CA . VAL A 1 395 ? -15.049 18.418 -5.413 1.00 43.28 395 VAL A CA 1
ATOM 2953 C C . VAL A 1 395 ? -14.136 19.574 -5.861 1.00 43.28 395 VAL A C 1
ATOM 2955 O O . VAL A 1 395 ? -13.430 20.146 -5.035 1.00 43.28 395 VAL A O 1
ATOM 2958 N N . GLU A 1 396 ? -14.212 20.050 -7.114 1.00 39.62 396 GLU A N 1
ATOM 2959 C CA . GLU A 1 396 ? -13.529 21.304 -7.524 1.00 39.62 396 GLU A CA 1
ATOM 2960 C C . GLU A 1 396 ? -13.993 22.543 -6.724 1.00 39.62 396 GLU A C 1
ATOM 2962 O O . GLU A 1 396 ? -13.399 23.614 -6.821 1.00 39.62 396 GLU A O 1
ATOM 2967 N N . ARG A 1 397 ? -15.040 22.419 -5.896 1.00 36.34 397 ARG A N 1
ATOM 2968 C CA . ARG A 1 397 ? -15.538 23.496 -5.025 1.00 36.34 397 ARG A CA 1
ATOM 2969 C C . ARG A 1 397 ? -15.037 23.441 -3.583 1.00 36.34 397 ARG A C 1
ATOM 2971 O O . ARG A 1 397 ? -15.370 24.338 -2.813 1.00 36.34 397 ARG A O 1
ATOM 2978 N N . THR A 1 398 ? -14.251 22.434 -3.213 1.00 32.56 398 THR A N 1
ATOM 2979 C CA . THR A 1 398 ? -13.697 22.300 -1.858 1.00 32.56 398 THR A CA 1
ATOM 2980 C C . THR A 1 398 ? -12.218 21.935 -1.908 1.00 32.56 398 THR A C 1
ATOM 2982 O O . THR A 1 398 ? -11.769 21.007 -1.244 1.00 32.56 398 THR A O 1
ATOM 2985 N N . SER A 1 399 ? -11.428 22.665 -2.693 1.00 25.78 399 SER A N 1
ATOM 2986 C CA . SER A 1 399 ? -10.033 22.854 -2.297 1.00 25.78 399 SER A CA 1
ATOM 2987 C C . SER A 1 399 ? -10.035 23.705 -1.023 1.00 25.78 399 SER A C 1
ATOM 2989 O O . SER A 1 399 ? -10.714 24.738 -1.001 1.00 25.78 399 SER A O 1
ATOM 2991 N N . PRO A 1 400 ? -9.293 23.339 0.035 1.00 29.61 400 PRO A N 1
ATOM 2992 C CA . PRO A 1 400 ? -8.904 24.322 1.023 1.00 29.61 400 PRO A CA 1
ATOM 2993 C C . PRO A 1 400 ? -8.085 25.348 0.249 1.00 29.61 400 PRO A C 1
ATOM 2995 O O . PRO A 1 400 ? -7.017 25.042 -0.281 1.00 29.61 400 PRO A O 1
ATOM 2998 N N . THR A 1 401 ? -8.617 26.557 0.110 1.00 26.22 401 THR A N 1
ATOM 2999 C CA . THR A 1 401 ? -7.793 27.702 -0.254 1.00 26.22 401 THR A CA 1
ATOM 3000 C C . THR A 1 401 ? -6.766 27.804 0.866 1.00 26.22 401 THR A C 1
ATOM 3002 O O . THR A 1 401 ? -7.072 28.303 1.947 1.00 26.22 401 THR A O 1
ATOM 3005 N N . ALA A 1 402 ? -5.568 27.262 0.657 1.00 26.69 402 ALA A N 1
ATOM 3006 C CA . ALA A 1 402 ? -4.410 27.706 1.401 1.00 26.69 402 ALA A CA 1
ATOM 3007 C C . ALA A 1 402 ? -4.245 29.175 1.009 1.00 26.69 402 ALA A C 1
ATOM 3009 O O . ALA A 1 402 ? -3.689 29.502 -0.039 1.00 26.69 402 ALA A O 1
ATOM 3010 N N . SER A 1 403 ? -4.847 30.063 1.798 1.00 27.08 403 SER A N 1
ATOM 3011 C CA . SER A 1 403 ? -4.642 31.498 1.694 1.00 27.08 403 SER A CA 1
ATOM 3012 C C . SER A 1 403 ? -3.207 31.782 2.113 1.00 27.08 403 SER A C 1
ATOM 3014 O O . SER A 1 403 ? -2.938 32.169 3.244 1.00 27.08 403 SER A O 1
ATOM 3016 N N . THR A 1 404 ? -2.260 31.577 1.203 1.00 32.09 404 THR A N 1
ATOM 3017 C CA . THR A 1 404 ? -0.932 32.180 1.299 1.00 32.09 404 THR A CA 1
ATOM 3018 C C . THR A 1 404 ? -1.007 33.585 0.706 1.00 32.09 404 THR A C 1
ATOM 3020 O O . THR A 1 404 ? -0.347 33.905 -0.275 1.00 32.09 404 THR A O 1
ATOM 3023 N N . GLU A 1 405 ? -1.840 34.440 1.300 1.00 26.16 405 GLU A N 1
ATOM 3024 C CA . GLU A 1 405 ? -1.655 35.884 1.193 1.00 26.16 405 GLU A CA 1
ATOM 3025 C C . GLU A 1 405 ? -0.840 36.314 2.410 1.00 26.16 405 GLU A C 1
ATOM 3027 O O . GLU A 1 405 ? -1.362 36.665 3.466 1.00 26.16 405 GLU A O 1
ATOM 3032 N N . LEU A 1 406 ? 0.482 36.235 2.256 1.00 28.69 406 LEU A N 1
ATOM 3033 C CA . LEU A 1 406 ? 1.397 37.035 3.059 1.00 28.69 406 LEU A CA 1
ATOM 3034 C C . LEU A 1 406 ? 1.008 38.507 2.840 1.00 28.69 406 LEU A C 1
ATOM 3036 O O . LEU A 1 406 ? 0.991 38.941 1.683 1.00 28.69 406 LEU A O 1
ATOM 3040 N N . PRO A 1 407 ? 0.683 39.290 3.884 1.00 28.08 407 PRO A N 1
ATOM 3041 C CA . PRO A 1 407 ? 0.442 40.708 3.694 1.00 28.08 407 PRO A CA 1
ATOM 3042 C C . PRO A 1 407 ? 1.721 41.348 3.153 1.00 28.08 407 PRO A C 1
ATOM 3044 O O . PRO A 1 407 ? 2.794 41.249 3.751 1.00 28.08 407 PRO A O 1
ATOM 3047 N N . ALA A 1 408 ? 1.589 41.960 1.978 1.00 30.62 408 ALA A N 1
ATOM 3048 C CA . ALA A 1 408 ? 2.643 42.719 1.342 1.00 30.62 408 ALA A CA 1
ATOM 3049 C C . ALA A 1 408 ? 3.112 43.842 2.274 1.00 30.62 408 ALA A C 1
ATOM 3051 O O . ALA A 1 408 ? 2.308 44.600 2.816 1.00 30.62 408 ALA A O 1
ATOM 3052 N N . ASP A 1 409 ? 4.430 43.920 2.407 1.00 33.25 409 ASP A N 1
ATOM 3053 C CA . ASP A 1 409 ? 5.214 45.031 2.925 1.00 33.25 409 ASP A CA 1
ATOM 3054 C C . ASP A 1 409 ? 4.604 46.394 2.538 1.00 33.25 409 ASP A C 1
ATOM 3056 O O . ASP A 1 409 ? 4.704 46.849 1.396 1.00 33.25 409 ASP A O 1
ATOM 3060 N N . SER A 1 410 ? 3.930 47.043 3.491 1.00 31.88 410 SER A N 1
ATOM 3061 C CA . SER A 1 410 ? 3.622 48.467 3.414 1.00 31.88 410 SER A CA 1
ATOM 3062 C C . SER A 1 410 ? 4.758 49.217 4.095 1.00 31.88 410 SER A C 1
ATOM 3064 O O . SER A 1 410 ? 4.817 49.298 5.324 1.00 31.88 410 SER A O 1
ATOM 3066 N N . GLY A 1 411 ? 5.667 49.732 3.271 1.00 31.06 411 GLY A N 1
ATOM 3067 C CA . GLY A 1 411 ? 6.824 50.493 3.705 1.00 31.06 411 GLY A CA 1
ATOM 3068 C C . GLY A 1 411 ? 6.490 51.666 4.631 1.00 31.06 411 GLY A C 1
ATOM 3069 O O . GLY A 1 411 ? 5.484 52.351 4.473 1.00 31.06 411 GLY A O 1
ATOM 3070 N N . THR A 1 412 ? 7.403 51.865 5.580 1.00 35.91 412 THR A N 1
ATOM 3071 C CA . THR A 1 412 ? 7.855 53.136 6.167 1.00 35.91 412 THR A CA 1
ATOM 3072 C C . THR A 1 412 ? 6.892 54.328 6.097 1.00 35.91 412 THR A C 1
ATOM 3074 O O . THR A 1 412 ? 6.840 55.017 5.078 1.00 35.91 412 THR A O 1
ATOM 3077 N N . ASP A 1 413 ? 6.300 54.684 7.237 1.00 33.34 413 ASP A N 1
ATOM 3078 C CA . ASP A 1 413 ? 6.145 56.095 7.594 1.00 33.34 413 ASP A CA 1
ATOM 3079 C C . ASP A 1 413 ? 6.385 56.302 9.099 1.00 33.34 413 ASP A C 1
ATOM 3081 O O . ASP A 1 413 ? 6.177 55.397 9.906 1.00 33.34 413 ASP A O 1
ATOM 3085 N N . GLY A 1 414 ? 6.971 57.450 9.427 1.00 36.03 414 GLY A N 1
ATOM 3086 C CA . GLY A 1 414 ? 7.907 57.655 10.535 1.00 36.03 414 GLY A CA 1
ATOM 3087 C C . GLY A 1 414 ? 7.418 57.424 11.971 1.00 36.03 414 GLY A C 1
ATOM 3088 O O . GLY A 1 414 ? 6.301 57.765 12.350 1.00 36.03 414 GLY A O 1
ATOM 3089 N N . ALA A 1 415 ? 8.348 56.942 12.800 1.00 30.25 415 ALA A N 1
ATOM 3090 C CA . ALA A 1 415 ? 8.333 57.164 14.240 1.00 30.25 415 ALA A CA 1
ATOM 3091 C C . ALA A 1 415 ? 9.287 58.328 14.556 1.00 30.25 415 ALA A C 1
ATOM 3093 O O . ALA A 1 415 ? 10.503 58.220 14.377 1.00 30.25 415 ALA A O 1
ATOM 3094 N N . ASP A 1 416 ? 8.693 59.446 14.963 1.00 37.00 416 ASP A N 1
ATOM 3095 C CA . ASP A 1 416 ? 9.345 60.636 15.508 1.00 37.00 416 ASP A CA 1
ATOM 3096 C C . ASP A 1 416 ? 9.872 60.316 16.930 1.00 37.00 416 ASP A C 1
ATOM 3098 O O . ASP A 1 416 ? 9.106 59.755 17.719 1.00 37.00 416 ASP A O 1
ATOM 3102 N N . PRO A 1 417 ? 11.144 60.585 17.295 1.00 35.28 417 PRO A N 1
ATOM 3103 C CA . PRO A 1 417 ? 11.701 60.156 18.584 1.00 35.28 417 PRO A CA 1
ATOM 3104 C C . PRO A 1 417 ? 11.344 61.042 19.789 1.00 35.28 417 PRO A C 1
ATOM 3106 O O . PRO A 1 417 ? 11.833 60.765 20.881 1.00 35.28 417 PRO A O 1
ATOM 3109 N N . ASP A 1 418 ? 10.525 62.081 19.622 1.00 39.19 418 ASP A N 1
ATOM 3110 C CA . ASP A 1 418 ? 10.246 63.076 20.663 1.00 39.19 418 ASP A CA 1
ATOM 3111 C C . ASP A 1 418 ? 8.737 63.236 20.920 1.00 39.19 418 ASP A C 1
ATOM 3113 O O . ASP A 1 418 ? 8.156 64.277 20.622 1.00 39.19 418 ASP A O 1
ATOM 3117 N N . GLU A 1 419 ? 8.075 62.245 21.526 1.00 33.53 419 GLU A N 1
ATOM 3118 C CA . GLU A 1 419 ? 6.785 62.516 22.170 1.00 33.53 419 GLU A CA 1
ATOM 3119 C C . GLU A 1 419 ? 6.510 61.588 23.367 1.00 33.53 419 GLU A C 1
ATOM 3121 O O . GLU A 1 419 ? 6.466 60.366 23.250 1.00 33.53 419 GLU A O 1
ATOM 3126 N N . PHE A 1 420 ? 6.276 62.235 24.513 1.00 33.19 420 PHE A N 1
ATOM 3127 C CA . PHE A 1 420 ? 5.724 61.723 25.775 1.00 33.19 420 PHE A CA 1
ATOM 3128 C C . PHE A 1 420 ? 6.692 61.214 26.856 1.00 33.19 420 PHE A C 1
ATOM 3130 O O . PHE A 1 420 ? 6.613 60.091 27.346 1.00 33.19 420 PHE A O 1
ATOM 3137 N N . ASP A 1 421 ? 7.512 62.153 27.333 1.00 33.22 421 ASP A N 1
ATOM 3138 C CA . ASP A 1 421 ? 7.624 62.416 28.777 1.00 33.22 421 ASP A CA 1
ATOM 3139 C C . ASP A 1 421 ? 6.246 62.868 29.333 1.00 33.22 421 ASP A C 1
ATOM 3141 O O . ASP A 1 421 ? 5.416 63.322 28.547 1.00 33.22 421 ASP A O 1
ATOM 3145 N N . TRP A 1 422 ? 6.029 62.764 30.651 1.00 33.75 422 TRP A N 1
ATOM 3146 C CA . TRP A 1 422 ? 4.897 63.245 31.485 1.00 33.75 422 TRP A CA 1
ATOM 3147 C C . TRP A 1 422 ? 4.126 62.171 32.282 1.00 33.75 422 TRP A C 1
ATOM 3149 O O . TRP A 1 422 ? 3.047 61.723 31.897 1.00 33.75 422 TRP A O 1
ATOM 3159 N N . ILE A 1 423 ? 4.646 61.950 33.497 1.00 34.28 423 ILE A N 1
ATOM 3160 C CA . ILE A 1 423 ? 3.987 62.035 34.824 1.00 34.28 423 ILE A CA 1
ATOM 3161 C C . ILE A 1 423 ? 4.283 60.820 35.716 1.00 34.28 423 ILE A C 1
ATOM 3163 O O . ILE A 1 423 ? 3.652 59.768 35.631 1.00 34.28 423 ILE A O 1
ATOM 3167 N N . ASP A 1 424 ? 5.239 61.064 36.617 1.00 35.28 424 ASP A N 1
ATOM 3168 C CA . ASP A 1 424 ? 5.417 60.428 37.920 1.00 35.28 424 ASP A CA 1
ATOM 3169 C C . ASP A 1 424 ? 4.174 60.561 38.823 1.00 35.28 424 ASP A C 1
ATOM 3171 O O . ASP A 1 424 ? 3.471 61.571 38.803 1.00 35.28 424 ASP A O 1
ATOM 3175 N N . GLU A 1 425 ? 3.990 59.524 39.645 1.00 37.09 425 GLU A N 1
ATOM 3176 C CA . GLU A 1 425 ? 3.509 59.507 41.039 1.00 37.09 425 GLU A CA 1
ATOM 3177 C C . GLU A 1 425 ? 2.487 60.558 41.512 1.00 37.09 425 GLU A C 1
ATOM 3179 O O . GLU A 1 425 ? 2.824 61.729 41.666 1.00 37.09 425 GLU A O 1
ATOM 3184 N N . VAL A 1 426 ? 1.322 60.090 41.994 1.00 34.66 426 VAL A N 1
ATOM 3185 C CA . VAL A 1 426 ? 0.787 60.525 43.302 1.00 34.66 426 VAL A CA 1
ATOM 3186 C C . VAL A 1 426 ? 0.076 59.359 44.010 1.00 34.66 426 VAL A C 1
ATOM 3188 O O . VAL A 1 426 ? -0.637 58.574 43.391 1.00 34.66 426 VAL A O 1
ATOM 3191 N N . GLU A 1 427 ? 0.338 59.305 45.312 1.00 36.75 427 GLU A N 1
ATOM 3192 C CA . GLU A 1 427 ? -0.161 58.480 46.416 1.00 36.75 427 GLU A CA 1
ATOM 3193 C C . GLU A 1 427 ? -1.692 58.258 46.522 1.00 36.75 427 GLU A C 1
ATOM 3195 O O . GLU A 1 427 ? -2.480 59.105 46.101 1.00 36.75 427 GLU A O 1
ATOM 3200 N N . ASP A 1 428 ? -2.025 57.160 47.228 1.00 36.12 428 ASP A N 1
ATOM 3201 C CA . ASP A 1 428 ? -3.316 56.688 47.799 1.00 36.12 428 ASP A CA 1
ATOM 3202 C C . ASP A 1 428 ? -4.462 56.231 46.868 1.00 36.12 428 ASP A C 1
ATOM 3204 O O . ASP A 1 428 ? -5.094 57.056 46.168 1.00 36.12 428 ASP A O 1
#

Sequence (428 aa):
MKLDVDALGTFYEMAQEGAGLATSRLTAMTGLPARVGVTHVNFAREASVRRDLDDGVERSGVRVSLSEGVAGTSILLFDEESARTVAETVTAGTPAADPEAARESAVTEVGQIMNNGYVDGWANVLGTTIDVSPPTYVEGSDPGAFLAASSPAPGEAELAIVFRNAAETVEREVTFRHYLLPDRDTVERLFQRRGSDRSIELEKLAGFDRIAHRGAEAAADSLSTMTGIDASVDIRRINFVSLDAIPNQVSTEPQVSVAFSFSGMPSGYLLILLDERSARALVGAALDAPPAETFGAFERDTVQELANVMASGMLDGWANLLETRIDHSTPAYAHEMGAAAVDTLVVGLGGRQEFAFVFDTQIRAVDTELDVDVFVIPDEADLKDALASFELDAVERTSPTASTELPADSGTDGADPDEFDWIDEVED

pLDDT: mean 76.99, std 17.39, range [25.78, 95.5]